Protein AF-A0A7Z9XG01-F1 (afdb_monomer)

Structure (mmCIF, N/CA/C/O backbone):
data_AF-A0A7Z9XG01-F1
#
_entry.id   AF-A0A7Z9XG01-F1
#
loop_
_atom_site.group_PDB
_atom_site.id
_atom_site.type_symbol
_atom_site.label_atom_id
_atom_site.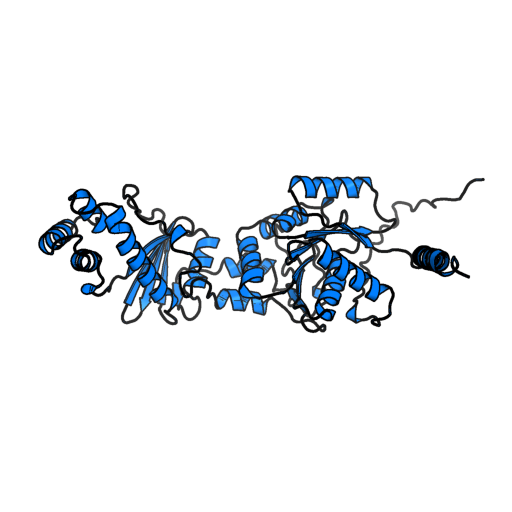label_alt_id
_atom_site.label_comp_id
_atom_site.label_asym_id
_atom_site.label_entity_id
_atom_site.label_seq_id
_atom_site.pdbx_PDB_ins_code
_atom_site.Cartn_x
_atom_site.Cartn_y
_atom_site.Cartn_z
_atom_site.occupancy
_atom_site.B_iso_or_equiv
_atom_site.auth_seq_id
_atom_site.auth_comp_id
_atom_site.auth_asym_id
_atom_site.auth_atom_id
_atom_site.pdbx_PDB_model_num
ATOM 1 N N . MET A 1 1 ? 28.522 -22.606 -50.405 1.00 33.62 1 MET A N 1
ATOM 2 C CA . MET A 1 1 ? 29.109 -21.310 -49.999 1.00 33.62 1 MET A CA 1
ATOM 3 C C . MET A 1 1 ? 28.913 -21.168 -48.490 1.00 33.62 1 MET A C 1
ATOM 5 O O . MET A 1 1 ? 27.781 -21.034 -48.050 1.00 33.62 1 MET A O 1
ATOM 9 N N . ARG A 1 2 ? 29.965 -21.381 -47.687 1.00 24.56 2 ARG A N 1
ATOM 10 C CA . ARG A 1 2 ? 29.901 -21.345 -46.212 1.00 24.56 2 ARG A CA 1
ATOM 11 C C . ARG A 1 2 ? 29.987 -19.890 -45.745 1.00 24.56 2 ARG A C 1
ATOM 13 O O . ARG A 1 2 ? 30.982 -19.233 -46.020 1.00 24.56 2 ARG A O 1
ATOM 20 N N . ILE A 1 3 ? 28.961 -19.413 -45.047 1.00 27.44 3 ILE A N 1
ATOM 21 C CA . ILE A 1 3 ? 28.973 -18.123 -44.348 1.00 27.44 3 ILE A CA 1
ATOM 22 C C . ILE A 1 3 ? 29.702 -18.346 -43.009 1.00 27.44 3 ILE A C 1
ATOM 24 O O . ILE A 1 3 ? 29.306 -19.255 -42.275 1.00 27.44 3 ILE A O 1
ATOM 28 N N . PRO A 1 4 ? 30.766 -17.596 -42.667 1.00 29.73 4 PRO A N 1
ATOM 29 C CA . PRO A 1 4 ? 31.501 -17.806 -41.426 1.00 29.73 4 PRO A CA 1
ATOM 30 C C . PRO A 1 4 ? 30.701 -17.226 -40.253 1.00 29.73 4 PRO A C 1
ATOM 32 O O . PRO A 1 4 ? 30.642 -16.015 -40.067 1.00 29.73 4 PRO A O 1
ATOM 35 N N . PHE A 1 5 ? 30.076 -18.099 -39.463 1.00 33.03 5 PHE A N 1
ATOM 36 C CA . PHE A 1 5 ? 29.486 -17.769 -38.166 1.00 33.03 5 PHE A CA 1
ATOM 37 C C . PHE A 1 5 ? 30.439 -18.215 -37.045 1.00 33.03 5 PHE A C 1
ATOM 39 O O . PHE A 1 5 ? 30.984 -19.315 -37.091 1.00 33.03 5 PHE A O 1
ATOM 46 N N . LEU A 1 6 ? 30.554 -17.371 -36.014 1.00 32.91 6 LEU A N 1
ATOM 47 C CA . LEU A 1 6 ? 31.009 -17.691 -34.653 1.00 32.91 6 LEU A CA 1
ATOM 48 C C . LEU A 1 6 ? 32.477 -18.124 -34.502 1.00 32.91 6 LEU A C 1
ATOM 50 O O . LEU A 1 6 ? 32.798 -19.307 -34.385 1.00 32.91 6 LEU A O 1
ATOM 54 N N . SER A 1 7 ? 33.369 -17.148 -34.301 1.00 28.94 7 SER A N 1
ATOM 55 C CA . SER A 1 7 ? 34.544 -17.416 -33.468 1.00 28.94 7 SER A CA 1
ATOM 56 C C . SER A 1 7 ? 34.044 -17.769 -32.064 1.00 28.94 7 SER A C 1
ATOM 58 O O . SER A 1 7 ? 33.438 -16.932 -31.388 1.00 28.94 7 SER A O 1
ATOM 60 N N . LYS A 1 8 ? 34.272 -19.017 -31.646 1.00 35.12 8 LYS A N 1
ATOM 61 C CA . LYS A 1 8 ? 34.085 -19.499 -30.274 1.00 35.12 8 LYS A CA 1
ATOM 62 C C . LYS A 1 8 ? 34.656 -18.467 -29.294 1.00 35.12 8 LYS A C 1
ATOM 64 O O . LYS A 1 8 ? 35.871 -18.351 -29.174 1.00 35.12 8 LYS A O 1
ATOM 69 N N . ARG A 1 9 ? 33.800 -17.731 -28.577 1.00 33.62 9 ARG A N 1
ATOM 70 C CA . ARG A 1 9 ? 34.229 -17.098 -27.328 1.00 33.62 9 ARG A CA 1
ATOM 71 C C . ARG A 1 9 ? 34.410 -18.226 -26.325 1.00 33.62 9 ARG A C 1
ATOM 73 O O . ARG A 1 9 ? 33.442 -18.868 -25.925 1.00 33.62 9 ARG A O 1
ATOM 80 N N . THR A 1 10 ? 35.662 -18.528 -26.019 1.00 29.83 10 THR A N 1
ATOM 81 C CA . THR A 1 10 ? 36.044 -19.463 -24.968 1.00 29.83 10 THR A CA 1
ATOM 82 C C . THR A 1 10 ? 35.522 -18.958 -23.624 1.00 29.83 10 THR A C 1
ATOM 84 O O . THR A 1 10 ? 35.448 -17.756 -23.376 1.00 29.83 10 THR A O 1
ATOM 87 N N . ALA A 1 11 ? 35.172 -19.890 -22.738 1.00 35.28 11 ALA A N 1
ATOM 88 C CA . ALA A 1 11 ? 34.632 -19.642 -21.399 1.00 35.28 11 ALA A CA 1
ATOM 89 C C . ALA A 1 11 ? 35.602 -18.919 -20.428 1.00 35.28 11 ALA A C 1
ATOM 91 O O . ALA A 1 11 ? 35.333 -18.847 -19.235 1.00 35.28 11 ALA A O 1
ATOM 92 N N . SER A 1 12 ? 36.717 -18.373 -20.925 1.00 31.03 12 SER A N 1
ATOM 93 C CA . SER A 1 12 ? 37.739 -17.649 -20.161 1.00 31.03 12 SER A CA 1
ATOM 94 C C . SER A 1 12 ? 37.557 -16.124 -20.155 1.00 31.03 12 SER A C 1
ATOM 96 O O . SER A 1 12 ? 38.267 -15.437 -19.431 1.00 31.03 12 SER A O 1
ATOM 98 N N . ASP A 1 13 ? 36.600 -15.574 -20.912 1.00 32.56 13 ASP A N 1
ATOM 99 C CA . ASP A 1 13 ? 36.291 -14.134 -20.939 1.00 32.56 13 ASP A CA 1
ATOM 100 C C . ASP A 1 13 ? 35.180 -13.756 -19.940 1.00 32.56 13 ASP A C 1
ATOM 102 O O . ASP A 1 13 ? 34.232 -13.031 -20.252 1.00 32.56 13 ASP A O 1
ATOM 106 N N . SER A 1 14 ? 35.301 -14.207 -18.690 1.00 31.44 14 SER A N 1
ATOM 107 C CA . SER A 1 14 ? 34.460 -13.759 -17.572 1.00 31.44 14 SER A CA 1
ATOM 108 C C . SER A 1 14 ? 34.832 -12.342 -17.105 1.00 31.44 14 SER A C 1
ATOM 110 O O . SER A 1 14 ? 34.934 -12.067 -15.907 1.00 31.44 14 SER A O 1
ATOM 112 N N . LYS A 1 15 ? 35.018 -11.400 -18.038 1.00 36.09 15 LYS A N 1
ATOM 113 C CA . LYS A 1 15 ? 34.863 -9.981 -17.713 1.00 36.09 15 LYS A CA 1
ATOM 114 C C . LYS A 1 15 ? 33.395 -9.813 -17.346 1.00 36.09 15 LYS A C 1
ATOM 116 O O . LYS A 1 15 ? 32.544 -9.812 -18.233 1.00 36.09 15 LYS A O 1
ATOM 121 N N . LEU A 1 16 ? 33.120 -9.722 -16.042 1.00 38.16 16 LEU A N 1
ATOM 122 C CA . LEU A 1 16 ? 31.858 -9.251 -15.467 1.00 38.16 16 LEU A CA 1
ATOM 123 C C . LEU A 1 16 ? 31.205 -8.282 -16.455 1.00 38.16 16 LEU A C 1
ATOM 125 O O . LEU A 1 16 ? 31.823 -7.268 -16.785 1.00 38.16 16 LEU A O 1
ATOM 129 N N . LEU A 1 17 ? 30.021 -8.625 -16.974 1.00 41.00 17 LEU A N 1
ATOM 130 C CA . LEU A 1 17 ? 29.220 -7.758 -17.837 1.00 41.00 17 LEU A CA 1
ATOM 131 C C . LEU A 1 17 ? 29.083 -6.397 -17.138 1.00 41.00 17 LEU A C 1
ATOM 133 O O . LEU A 1 17 ? 28.218 -6.216 -16.281 1.00 41.00 17 LEU A O 1
ATOM 137 N N . LYS A 1 18 ? 29.981 -5.452 -17.446 1.00 45.16 18 LYS A N 1
ATOM 138 C CA . LYS A 1 18 ? 29.951 -4.115 -16.855 1.00 45.16 18 LYS A CA 1
ATOM 139 C C . LYS A 1 18 ? 28.637 -3.484 -17.297 1.00 45.16 18 LYS A C 1
ATOM 141 O O . LYS A 1 18 ? 28.372 -3.381 -18.498 1.00 45.16 18 LYS A O 1
ATOM 146 N N . ARG A 1 19 ? 27.800 -3.107 -16.326 1.00 56.34 19 ARG A N 1
ATOM 147 C CA . ARG A 1 19 ? 26.556 -2.374 -16.581 1.00 56.34 19 ARG A CA 1
ATOM 148 C C . ARG A 1 19 ? 26.908 -1.133 -17.402 1.00 56.34 19 ARG A C 1
ATOM 150 O O . ARG A 1 19 ? 27.758 -0.345 -16.997 1.00 56.34 19 ARG A O 1
ATOM 157 N N . ARG A 1 20 ? 26.296 -1.001 -18.580 1.00 63.41 20 ARG A N 1
ATOM 158 C CA . ARG A 1 20 ? 26.385 0.236 -19.361 1.00 63.41 20 ARG A CA 1
ATOM 159 C C . ARG A 1 20 ? 25.531 1.307 -18.668 1.00 63.41 20 ARG A C 1
ATOM 161 O O . ARG A 1 20 ? 24.515 0.932 -18.078 1.00 63.41 20 ARG A O 1
ATOM 168 N N . PRO A 1 21 ? 25.915 2.593 -18.737 1.00 68.69 21 PRO A N 1
ATOM 169 C CA . PRO A 1 21 ? 25.063 3.681 -18.268 1.00 68.69 21 PRO A CA 1
ATOM 170 C C . PRO A 1 21 ? 23.684 3.594 -18.929 1.00 68.69 21 PRO A C 1
ATOM 172 O O . PRO A 1 21 ? 23.589 3.234 -20.106 1.00 68.69 21 PRO A O 1
ATOM 175 N N . VAL A 1 22 ? 22.626 3.896 -18.178 1.00 77.69 22 VAL A N 1
ATOM 176 C CA . VAL A 1 22 ? 21.270 3.958 -18.731 1.00 77.69 22 VAL A CA 1
ATOM 177 C C . VAL A 1 22 ? 21.151 5.258 -19.533 1.00 77.69 22 VAL A C 1
ATOM 179 O O . VAL A 1 22 ? 21.307 6.325 -18.941 1.00 77.69 22 VAL A O 1
ATOM 182 N N . PRO A 1 23 ? 20.910 5.208 -20.858 1.00 80.38 23 PRO A N 1
ATOM 183 C CA . PRO A 1 23 ? 20.566 6.414 -21.603 1.00 80.38 23 PRO A CA 1
ATOM 184 C C . PRO A 1 23 ? 19.233 6.954 -21.076 1.00 80.38 23 PRO A C 1
ATOM 186 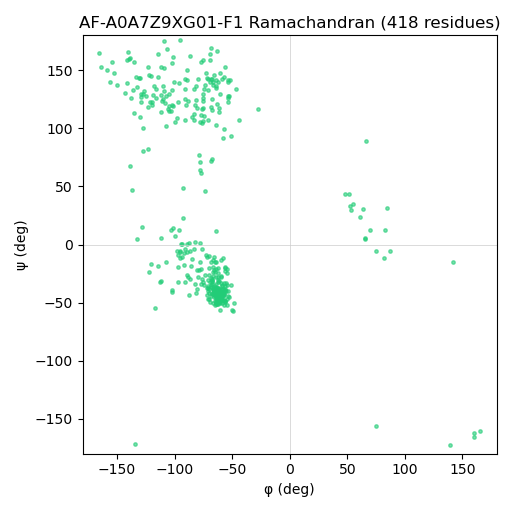O O . PRO A 1 23 ? 18.347 6.160 -20.756 1.00 80.38 23 PRO A O 1
ATOM 189 N N . ARG A 1 24 ? 19.104 8.277 -20.979 1.00 82.50 24 ARG A N 1
ATOM 190 C CA . ARG A 1 24 ? 17.888 8.962 -20.519 1.00 82.50 24 ARG A CA 1
ATOM 191 C C . ARG A 1 24 ? 17.320 9.806 -21.647 1.00 82.50 24 ARG A C 1
ATOM 193 O O . ARG A 1 24 ? 18.088 10.521 -22.284 1.00 82.50 24 ARG A O 1
ATOM 200 N N . HIS A 1 25 ? 16.016 9.729 -21.873 1.00 71.12 25 HIS A N 1
ATOM 201 C CA . HIS A 1 25 ? 15.244 10.433 -22.897 1.00 71.12 25 HIS A CA 1
ATOM 202 C C . HIS A 1 25 ? 15.408 11.937 -22.717 1.00 71.12 25 HIS A C 1
ATOM 204 O O . HIS A 1 25 ? 15.669 12.637 -23.691 1.00 71.12 25 HIS A O 1
ATOM 210 N N . ALA A 1 26 ? 15.447 12.382 -21.460 1.00 69.56 26 ALA A N 1
ATOM 211 C CA . ALA A 1 26 ? 15.751 13.753 -21.062 1.00 69.56 26 ALA A CA 1
ATOM 212 C C . ALA A 1 26 ? 17.086 14.302 -21.607 1.00 69.56 26 ALA A C 1
ATOM 214 O O . ALA A 1 26 ? 17.226 15.511 -21.771 1.00 69.56 26 ALA A O 1
ATOM 215 N N . ASN A 1 27 ? 18.056 13.436 -21.926 1.00 76.19 27 ASN A N 1
ATOM 216 C CA . ASN A 1 27 ? 19.368 13.837 -22.448 1.00 76.19 27 ASN A CA 1
ATOM 217 C C . ASN A 1 27 ? 19.441 13.847 -23.985 1.00 76.19 27 ASN A C 1
ATOM 219 O O . ASN A 1 27 ? 20.505 14.127 -24.542 1.00 76.19 27 ASN A O 1
ATOM 223 N N . PHE A 1 28 ? 18.355 13.513 -24.686 1.00 68.81 28 PHE A N 1
ATOM 224 C CA . PHE A 1 28 ? 18.307 13.524 -26.147 1.00 68.81 28 PHE A CA 1
ATOM 225 C C . PHE A 1 28 ? 17.427 14.660 -26.668 1.00 68.81 28 PHE A C 1
ATOM 227 O O . PHE A 1 28 ? 16.457 15.070 -26.040 1.00 68.81 28 PHE A O 1
ATOM 234 N N . SER A 1 29 ? 17.738 15.140 -27.876 1.00 69.25 29 SER A N 1
ATOM 235 C CA . SER A 1 29 ? 16.823 16.021 -28.608 1.00 69.25 29 SER A CA 1
ATOM 236 C C . SER A 1 29 ? 15.479 15.319 -28.827 1.00 69.25 29 SER A C 1
ATOM 238 O O . SER A 1 29 ? 15.445 14.124 -29.147 1.00 69.25 29 SER A O 1
ATOM 240 N N . LEU A 1 30 ? 14.388 16.088 -28.735 1.00 62.06 30 LEU A N 1
ATOM 241 C CA . LEU A 1 30 ? 13.015 15.635 -28.989 1.00 62.06 30 LEU A CA 1
ATOM 242 C C . LEU A 1 30 ? 12.839 14.991 -30.377 1.00 62.06 30 LEU A C 1
ATOM 244 O O . LEU A 1 30 ? 11.916 14.213 -30.571 1.00 62.06 30 LEU A O 1
ATOM 248 N N . ILE A 1 31 ? 13.738 15.286 -31.323 1.00 66.81 31 ILE A N 1
ATOM 249 C CA . ILE A 1 31 ? 13.709 14.794 -32.712 1.00 66.81 31 ILE A CA 1
ATOM 250 C C . ILE A 1 31 ? 14.571 13.520 -32.883 1.00 66.81 31 ILE A C 1
ATOM 252 O O . ILE A 1 31 ? 14.708 12.979 -33.978 1.00 66.81 31 ILE A O 1
ATOM 256 N N . SER A 1 32 ? 15.208 13.016 -31.822 1.00 77.44 32 SER A N 1
ATOM 257 C CA . SER A 1 32 ? 16.023 11.801 -31.925 1.00 77.44 32 SER A CA 1
ATOM 258 C C . SER A 1 32 ? 15.155 10.550 -32.114 1.00 77.44 32 SER A C 1
ATOM 260 O O . SER A 1 32 ? 14.117 10.401 -31.473 1.00 77.44 32 SER A O 1
ATOM 262 N N . HIS A 1 33 ? 15.622 9.595 -32.929 1.00 78.81 33 HIS A N 1
ATOM 263 C CA . HIS A 1 33 ? 14.954 8.293 -33.098 1.00 78.81 33 HIS A CA 1
ATOM 264 C C . HIS A 1 33 ? 14.736 7.565 -31.763 1.00 78.81 33 HIS A C 1
ATOM 266 O O . HIS A 1 33 ? 13.713 6.919 -31.556 1.00 78.81 33 HIS A O 1
ATOM 272 N N . PHE A 1 34 ? 15.679 7.722 -30.830 1.00 82.06 34 PHE A N 1
ATOM 273 C CA . PHE A 1 34 ? 15.560 7.187 -29.481 1.00 82.06 34 PHE A CA 1
ATOM 274 C C . PHE A 1 34 ? 14.380 7.817 -28.730 1.00 82.06 34 PHE A C 1
ATOM 276 O O . PHE A 1 34 ? 13.520 7.085 -28.242 1.00 82.06 34 PHE A O 1
ATOM 283 N N . ALA A 1 35 ? 14.286 9.151 -28.691 1.00 79.94 35 ALA A N 1
ATOM 284 C CA . ALA A 1 35 ? 13.183 9.843 -28.029 1.00 79.94 35 ALA A CA 1
ATOM 285 C C . ALA A 1 35 ? 11.820 9.501 -28.656 1.00 79.94 35 ALA A C 1
ATOM 287 O O . ALA A 1 35 ? 10.852 9.227 -27.939 1.00 79.94 35 ALA A O 1
ATOM 288 N N . GLU A 1 36 ? 11.765 9.438 -29.988 1.00 82.69 36 GLU A N 1
ATOM 289 C CA . GLU A 1 36 ? 10.538 9.140 -30.728 1.00 82.69 36 GLU A CA 1
ATOM 290 C C . GLU A 1 36 ? 10.050 7.700 -30.520 1.00 82.69 36 GLU A C 1
ATOM 292 O O . GLU A 1 36 ? 8.844 7.451 -30.436 1.00 82.69 36 GLU A O 1
ATOM 297 N N . SER A 1 37 ? 10.970 6.747 -30.332 1.00 90.31 37 SER A N 1
ATOM 298 C CA . SER A 1 37 ? 10.608 5.360 -30.013 1.00 90.31 37 SER A CA 1
ATOM 299 C C . SER A 1 37 ? 9.828 5.248 -28.694 1.00 90.31 37 SER A C 1
ATOM 301 O O . SER A 1 37 ? 8.846 4.506 -28.614 1.00 90.31 37 SER A O 1
ATOM 303 N N . PHE A 1 38 ? 10.187 6.041 -27.677 1.00 92.62 38 PHE A N 1
ATOM 304 C CA . PHE A 1 38 ? 9.466 6.077 -26.402 1.00 92.62 38 PHE A CA 1
ATOM 305 C C . PHE A 1 38 ? 8.159 6.868 -26.487 1.00 92.62 38 PHE A C 1
ATOM 307 O O . PHE A 1 38 ? 7.175 6.450 -25.878 1.00 92.62 38 PHE A O 1
ATOM 314 N N . ASN A 1 39 ? 8.097 7.932 -27.295 1.00 90.06 39 ASN A N 1
ATOM 315 C CA . ASN A 1 39 ? 6.841 8.643 -27.575 1.00 90.06 39 ASN A CA 1
ATOM 316 C C . ASN A 1 39 ? 5.819 7.726 -28.265 1.00 90.06 39 ASN A C 1
ATOM 318 O O . ASN A 1 39 ? 4.635 7.715 -27.906 1.00 90.06 39 ASN A O 1
ATOM 322 N N . THR A 1 40 ? 6.290 6.914 -29.213 1.00 92.62 40 THR A N 1
ATOM 323 C CA . THR A 1 40 ? 5.490 5.878 -29.876 1.00 92.62 40 THR A CA 1
ATOM 324 C C . THR A 1 40 ? 5.036 4.821 -28.869 1.00 92.62 40 THR A C 1
ATOM 326 O O . THR A 1 40 ? 3.847 4.510 -28.801 1.00 92.62 40 THR A O 1
ATOM 329 N N . LEU A 1 41 ? 5.946 4.313 -28.027 1.00 94.12 41 LEU A N 1
ATOM 330 C CA . LEU A 1 41 ? 5.616 3.332 -26.987 1.00 94.12 41 LEU A CA 1
ATOM 331 C C . LEU A 1 41 ? 4.548 3.859 -26.016 1.00 94.12 41 LEU A C 1
ATOM 333 O O . LEU A 1 41 ? 3.556 3.174 -25.770 1.00 94.12 41 LEU A O 1
ATOM 337 N N . ARG A 1 42 ? 4.711 5.087 -25.513 1.00 94.06 42 ARG A N 1
ATOM 338 C CA . ARG A 1 42 ? 3.731 5.774 -24.660 1.00 94.06 42 ARG A CA 1
ATOM 339 C C . ARG A 1 42 ? 2.358 5.836 -25.327 1.00 94.06 42 ARG A C 1
ATOM 341 O O . ARG A 1 42 ? 1.351 5.514 -24.699 1.00 94.06 42 ARG A O 1
ATOM 348 N N . THR A 1 43 ? 2.318 6.229 -26.599 1.00 91.38 43 THR A N 1
ATOM 349 C CA . THR A 1 43 ? 1.077 6.330 -27.381 1.00 91.38 43 THR A CA 1
ATOM 350 C C . THR A 1 43 ? 0.402 4.965 -27.516 1.00 91.38 43 THR A C 1
ATOM 352 O O . THR A 1 43 ? -0.783 4.840 -27.213 1.00 91.38 43 THR A O 1
ATOM 355 N N . ASN A 1 44 ? 1.160 3.919 -27.852 1.00 93.06 44 ASN A N 1
ATOM 356 C CA . ASN A 1 44 ? 0.639 2.555 -27.953 1.00 93.06 44 ASN A CA 1
ATOM 357 C C . ASN A 1 44 ? 0.059 2.050 -26.625 1.00 93.06 44 ASN A C 1
ATOM 359 O O . ASN A 1 44 ? -1.002 1.435 -26.622 1.00 93.06 44 ASN A O 1
ATOM 363 N N . ILE A 1 45 ? 0.705 2.343 -25.491 1.00 92.88 45 ILE A N 1
ATOM 364 C CA . ILE A 1 45 ? 0.200 1.955 -24.162 1.00 92.88 45 ILE A CA 1
ATOM 365 C C . ILE A 1 45 ? -1.125 2.649 -23.853 1.00 92.88 45 ILE A C 1
ATOM 367 O O . ILE A 1 45 ? -2.039 2.007 -23.338 1.00 92.88 45 ILE A O 1
ATOM 371 N N . ARG A 1 46 ? -1.261 3.936 -24.199 1.00 86.75 46 ARG A N 1
ATOM 372 C CA . ARG A 1 46 ? -2.515 4.680 -24.002 1.00 86.75 46 ARG A CA 1
ATOM 373 C C . ARG A 1 46 ? -3.678 4.094 -24.804 1.00 86.75 46 ARG A C 1
ATOM 375 O O . ARG A 1 46 ? -4.803 4.150 -24.328 1.00 86.75 46 ARG A O 1
ATOM 382 N N . PHE A 1 47 ? -3.408 3.516 -25.975 1.00 86.12 47 PHE A N 1
ATOM 383 C CA . PHE A 1 47 ? -4.422 2.868 -26.815 1.00 86.12 47 PHE A CA 1
ATOM 384 C C . PHE A 1 47 ? -4.585 1.361 -26.560 1.00 86.12 47 PHE A C 1
ATOM 386 O O . PHE A 1 47 ? -5.509 0.756 -27.096 1.00 86.12 47 PHE A O 1
ATOM 393 N N . ALA A 1 48 ? -3.729 0.743 -25.737 1.00 84.50 48 ALA A N 1
ATOM 394 C CA . ALA A 1 48 ? -3.752 -0.702 -25.499 1.00 84.50 48 ALA A CA 1
ATOM 395 C C . ALA A 1 48 ? -5.017 -1.182 -24.765 1.00 84.50 48 ALA A C 1
ATOM 397 O O . ALA A 1 48 ? -5.389 -2.348 -24.885 1.00 84.50 48 ALA A O 1
ATOM 398 N N . LYS A 1 49 ? -5.684 -0.296 -24.016 1.00 76.25 49 LYS A N 1
ATOM 399 C CA . LYS A 1 49 ? -6.980 -0.560 -23.385 1.00 76.25 49 LYS A CA 1
ATOM 400 C C . LYS A 1 49 ? -7.970 0.542 -23.757 1.00 76.25 49 LYS A C 1
ATOM 402 O O . LYS A 1 49 ? -7.941 1.623 -23.180 1.00 76.25 49 LYS A O 1
ATOM 407 N N . LEU A 1 50 ? -8.839 0.248 -24.723 1.00 64.94 50 LEU A N 1
ATOM 408 C CA . LEU A 1 50 ? -9.856 1.181 -25.225 1.00 64.94 50 LEU A CA 1
ATOM 409 C C . LEU A 1 50 ? -10.890 1.556 -24.149 1.00 64.94 50 LEU A C 1
ATOM 411 O O . LEU A 1 50 ? -11.319 2.704 -24.101 1.00 64.94 50 LEU A O 1
ATOM 415 N N . ASP A 1 51 ? -11.219 0.617 -23.255 1.00 71.00 51 ASP A N 1
ATOM 416 C CA . ASP A 1 51 ? -12.294 0.775 -22.263 1.00 71.00 51 ASP A CA 1
ATOM 417 C C . ASP A 1 51 ? -11.806 1.201 -20.866 1.00 71.00 51 ASP A C 1
ATOM 419 O O . ASP A 1 51 ? -12.611 1.438 -19.967 1.00 71.00 51 ASP A O 1
ATOM 423 N N . SER A 1 52 ? -10.489 1.282 -20.636 1.00 75.75 52 SER A N 1
ATOM 424 C CA . SER A 1 52 ? -9.943 1.632 -19.317 1.00 75.75 52 SER A CA 1
ATOM 425 C C . SER A 1 52 ? -8.537 2.213 -19.403 1.00 75.75 52 SER A C 1
ATOM 427 O O . SER A 1 52 ? -7.684 1.671 -20.101 1.00 75.75 52 SER A O 1
ATOM 429 N N . GLN A 1 53 ? -8.244 3.238 -18.608 1.00 82.94 53 GLN A N 1
ATOM 430 C CA . GLN A 1 53 ? -6.896 3.792 -18.518 1.00 82.94 53 GLN A CA 1
ATOM 431 C C . GLN A 1 53 ? -5.940 2.834 -17.787 1.00 82.94 53 GLN A C 1
ATOM 433 O O . GLN A 1 53 ? -6.246 2.343 -16.703 1.00 82.94 53 GLN A O 1
ATOM 438 N N . VAL A 1 54 ? -4.751 2.613 -18.355 1.00 89.94 54 VAL A N 1
ATOM 439 C CA . VAL A 1 54 ? -3.641 1.935 -17.667 1.00 89.94 54 VAL A CA 1
ATOM 440 C C . VAL A 1 54 ? -3.027 2.913 -16.664 1.00 89.94 54 VAL A C 1
ATOM 442 O O . VAL A 1 54 ? -2.347 3.855 -17.073 1.00 89.94 54 VAL A O 1
ATOM 445 N N . LYS A 1 55 ? -3.272 2.704 -15.365 1.00 92.81 55 LYS A N 1
ATOM 446 C CA . LYS A 1 55 ? -2.712 3.533 -14.285 1.00 92.81 55 LYS A CA 1
ATOM 447 C C . LYS A 1 55 ? -1.464 2.916 -13.672 1.00 92.81 55 LYS A C 1
ATOM 449 O O . LYS A 1 55 ? -0.578 3.649 -13.258 1.00 92.81 55 LYS A O 1
ATOM 454 N N . VAL A 1 56 ? -1.361 1.589 -13.625 1.00 96.06 56 VAL A N 1
ATOM 455 C CA . VAL A 1 56 ? -0.167 0.885 -13.141 1.00 96.06 56 VAL A CA 1
ATOM 456 C C . VAL A 1 56 ? 0.414 0.003 -14.228 1.00 96.06 56 VAL A C 1
ATOM 458 O O . VAL A 1 56 ? -0.241 -0.910 -14.730 1.00 96.06 56 VAL A O 1
ATOM 461 N N . LEU A 1 57 ? 1.676 0.251 -14.552 1.00 97.44 57 LEU A N 1
ATOM 462 C CA . LEU A 1 57 ? 2.407 -0.439 -15.597 1.00 97.44 57 LEU A CA 1
ATOM 463 C C . LEU A 1 57 ? 3.630 -1.140 -15.013 1.00 97.44 57 LEU A C 1
ATOM 465 O O . LEU A 1 57 ? 4.533 -0.499 -14.479 1.00 97.44 57 LEU A O 1
ATOM 469 N N . LEU A 1 58 ? 3.692 -2.459 -15.156 1.00 98.31 58 LEU A N 1
ATOM 470 C CA . LEU A 1 58 ?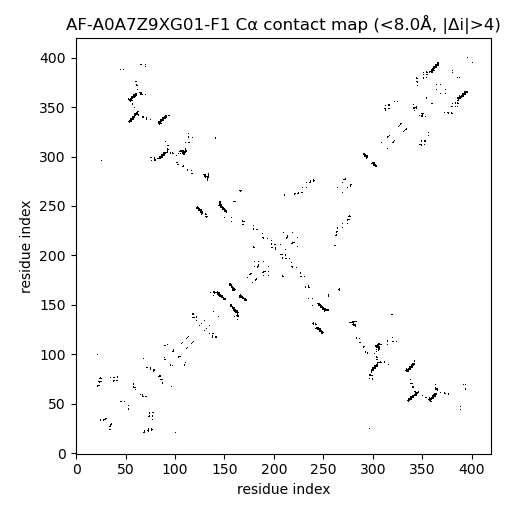 4.877 -3.234 -14.802 1.00 98.31 58 LEU A CA 1
ATOM 471 C C . LEU A 1 58 ? 5.799 -3.362 -16.015 1.00 98.31 58 LEU A C 1
ATOM 473 O O . LEU A 1 58 ? 5.393 -3.880 -17.056 1.00 98.31 58 LEU A O 1
ATOM 477 N N . VAL A 1 59 ? 7.060 -2.963 -15.862 1.00 98.25 59 VAL A N 1
ATOM 478 C CA . VAL A 1 59 ? 8.115 -3.219 -16.846 1.00 98.25 59 VAL A CA 1
ATOM 479 C C . VAL A 1 59 ? 8.983 -4.363 -16.339 1.00 98.25 59 VAL A C 1
ATOM 481 O O . VAL A 1 59 ? 9.661 -4.270 -15.315 1.00 98.25 59 VAL A O 1
ATOM 484 N N . THR A 1 60 ? 8.959 -5.472 -17.070 1.00 96.62 60 THR A N 1
ATOM 485 C CA . THR A 1 60 ? 9.768 -6.657 -16.776 1.00 96.62 60 THR A CA 1
ATOM 486 C C . THR A 1 60 ? 10.429 -7.179 -18.048 1.00 96.62 60 THR A C 1
ATOM 488 O O . THR A 1 60 ? 10.441 -6.511 -19.078 1.00 96.62 60 THR A O 1
ATOM 491 N N . GLY A 1 61 ? 11.055 -8.346 -17.985 1.00 93.62 61 GLY A N 1
ATOM 492 C CA . GLY A 1 61 ? 11.777 -8.974 -19.085 1.00 93.62 61 GLY A CA 1
ATOM 493 C C . GLY A 1 61 ? 12.057 -10.431 -18.764 1.00 93.62 61 GLY A C 1
ATOM 494 O O . GLY A 1 61 ? 11.930 -10.868 -17.619 1.00 93.62 61 GLY A O 1
ATOM 495 N N . ALA A 1 62 ? 12.428 -11.198 -19.774 1.00 90.69 62 ALA A N 1
ATOM 496 C CA . ALA A 1 62 ? 12.628 -12.629 -19.628 1.00 90.69 62 ALA A CA 1
ATOM 497 C C . ALA A 1 62 ? 13.938 -12.968 -18.892 1.00 90.69 62 ALA A C 1
ATOM 499 O O . ALA A 1 62 ? 13.972 -13.944 -18.150 1.00 90.69 62 ALA A O 1
ATOM 500 N N . ALA A 1 63 ? 14.993 -12.163 -19.032 1.00 88.81 63 ALA A N 1
ATOM 501 C CA . ALA A 1 63 ? 16.328 -12.413 -18.489 1.00 88.81 63 ALA A CA 1
ATOM 502 C C . ALA A 1 63 ? 17.027 -11.148 -17.930 1.00 88.81 63 ALA A C 1
ATOM 504 O O . ALA A 1 63 ? 16.609 -10.004 -18.167 1.00 88.81 63 ALA A O 1
ATOM 505 N N . PRO A 1 64 ? 18.112 -11.308 -17.145 1.00 87.69 64 PRO A N 1
ATOM 506 C CA . PRO A 1 64 ? 18.967 -10.196 -16.737 1.00 87.69 64 PRO A CA 1
ATOM 507 C C . PRO A 1 64 ? 19.532 -9.417 -17.932 1.00 87.69 64 PRO A C 1
ATOM 509 O O . PRO A 1 64 ? 19.732 -9.956 -19.013 1.00 87.69 64 PRO A O 1
ATOM 512 N N . PHE A 1 65 ? 19.835 -8.135 -17.719 1.00 85.31 65 PHE A N 1
ATOM 513 C CA . PHE A 1 65 ? 20.505 -7.279 -18.708 1.00 85.31 65 PHE A CA 1
ATOM 514 C C . PHE A 1 65 ? 19.774 -7.065 -20.045 1.00 85.31 65 PHE A C 1
ATOM 516 O O . PHE A 1 65 ? 20.425 -6.684 -21.005 1.00 85.31 65 PHE A O 1
ATOM 523 N N . GLU A 1 66 ? 18.453 -7.210 -20.133 1.00 88.69 66 GLU A N 1
ATOM 524 C CA . GLU A 1 66 ? 17.688 -6.862 -21.353 1.00 88.69 66 GLU A CA 1
ATOM 525 C C . GLU A 1 66 ? 17.332 -5.366 -21.469 1.00 88.69 66 GLU A C 1
ATOM 527 O O . GLU A 1 66 ? 16.807 -4.911 -22.479 1.00 88.69 66 GLU A O 1
ATOM 532 N N . GLY A 1 67 ? 17.664 -4.574 -20.444 1.00 90.56 67 GLY A N 1
ATOM 533 C CA . GLY A 1 67 ? 17.397 -3.134 -20.395 1.00 90.56 67 GLY A CA 1
ATOM 534 C C . GLY A 1 67 ? 15.999 -2.764 -19.897 1.00 90.56 67 GLY A C 1
ATOM 535 O O . GLY A 1 67 ? 15.484 -1.732 -20.296 1.00 90.56 67 GLY A O 1
ATOM 536 N N . LYS A 1 68 ? 15.418 -3.578 -19.005 1.00 93.81 68 LYS A N 1
ATOM 537 C CA . LYS A 1 68 ? 14.150 -3.303 -18.300 1.00 93.81 68 LYS A CA 1
ATOM 538 C C . LYS A 1 68 ? 14.140 -1.915 -17.656 1.00 93.81 68 LYS A C 1
ATOM 540 O O . LYS A 1 68 ? 13.351 -1.077 -18.061 1.00 93.81 68 LYS A O 1
ATOM 545 N N . THR A 1 69 ? 15.119 -1.635 -16.795 1.00 95.06 69 THR A N 1
ATOM 546 C CA . THR A 1 69 ? 15.318 -0.319 -16.171 1.00 95.06 69 THR A CA 1
ATOM 547 C C . THR A 1 69 ? 15.452 0.802 -17.200 1.00 95.06 69 THR A C 1
ATOM 549 O O . THR A 1 69 ? 14.894 1.875 -17.018 1.00 95.06 69 THR A O 1
ATOM 552 N N . THR A 1 70 ? 16.152 0.563 -18.318 1.00 94.31 70 THR A N 1
ATOM 553 C CA . THR A 1 70 ? 16.232 1.542 -19.413 1.00 94.31 70 THR A CA 1
ATOM 554 C C . THR A 1 70 ? 14.849 1.822 -19.985 1.00 94.31 70 THR A C 1
ATOM 556 O O . THR A 1 70 ? 14.476 2.982 -20.102 1.00 94.31 70 THR A O 1
ATOM 559 N N . VAL A 1 71 ? 14.071 0.788 -20.298 1.00 96.19 71 VAL A N 1
ATOM 560 C CA . VAL A 1 71 ? 12.710 0.963 -20.809 1.00 96.19 71 VAL A CA 1
ATOM 561 C C . VAL A 1 71 ? 11.826 1.671 -19.780 1.00 96.19 71 VAL A C 1
ATOM 563 O O . VAL A 1 71 ? 11.158 2.629 -20.144 1.00 96.19 71 VAL A O 1
ATOM 566 N N . ALA A 1 72 ? 11.871 1.273 -18.507 1.00 97.94 72 ALA A N 1
ATOM 567 C CA . ALA A 1 72 ? 11.063 1.856 -17.438 1.00 97.94 72 ALA A CA 1
ATOM 568 C C . ALA A 1 72 ? 11.344 3.353 -17.235 1.00 97.94 72 ALA A C 1
ATOM 570 O O . ALA A 1 72 ? 10.413 4.154 -17.250 1.00 97.94 72 ALA A O 1
ATOM 571 N N . VAL A 1 73 ? 12.621 3.737 -17.115 1.00 96.88 73 VAL A N 1
ATOM 572 C CA . VAL A 1 73 ? 13.043 5.135 -16.913 1.00 96.88 73 VAL A CA 1
ATOM 573 C C . VAL A 1 73 ? 12.640 6.013 -18.094 1.00 96.88 73 VAL A C 1
ATOM 575 O O . VAL A 1 73 ? 11.997 7.039 -17.912 1.00 96.88 73 VAL A O 1
ATOM 578 N N . ASN A 1 74 ? 12.973 5.601 -19.317 1.00 96.62 74 ASN A N 1
ATOM 579 C CA . ASN A 1 74 ? 12.710 6.418 -20.505 1.00 96.62 74 ASN A CA 1
ATOM 580 C C . ASN A 1 74 ? 11.218 6.495 -20.841 1.00 96.62 74 ASN A C 1
ATOM 582 O O . ASN A 1 74 ? 10.744 7.504 -21.360 1.00 96.62 74 ASN A O 1
ATOM 586 N N . LEU A 1 75 ? 10.465 5.441 -20.528 1.00 97.38 75 LEU A N 1
ATOM 587 C CA . LEU A 1 75 ? 9.018 5.470 -20.643 1.00 97.38 75 LEU A CA 1
ATOM 588 C C . LEU A 1 75 ? 8.404 6.434 -19.621 1.00 97.38 75 LEU A C 1
ATOM 590 O O . LEU A 1 75 ? 7.532 7.213 -19.994 1.00 97.38 75 LEU A O 1
ATOM 594 N N . ALA A 1 76 ? 8.888 6.428 -18.375 1.00 98.00 76 ALA A N 1
ATOM 595 C CA . ALA A 1 76 ? 8.456 7.371 -17.344 1.00 98.00 76 ALA A CA 1
ATOM 596 C C . ALA A 1 76 ? 8.719 8.826 -17.753 1.00 98.00 76 ALA A C 1
ATOM 598 O O . ALA A 1 76 ? 7.818 9.657 -17.668 1.00 98.00 76 ALA A O 1
ATOM 599 N N . GLU A 1 77 ? 9.907 9.112 -18.286 1.00 96.94 77 GLU A N 1
ATOM 600 C CA . GLU A 1 77 ? 10.246 10.431 -18.833 1.00 96.94 77 GLU A CA 1
ATOM 601 C C . GLU A 1 77 ? 9.336 10.817 -20.002 1.00 96.94 77 GLU A C 1
ATOM 603 O O . GLU A 1 77 ? 8.812 11.926 -20.028 1.00 96.94 77 GLU A O 1
ATOM 608 N N . SER A 1 78 ? 9.067 9.900 -20.938 1.00 96.56 78 SER A N 1
ATOM 609 C CA . SER A 1 78 ? 8.145 10.174 -22.047 1.00 96.56 78 SER A CA 1
ATOM 610 C C . SER A 1 78 ? 6.725 10.479 -21.555 1.00 96.56 78 SER A C 1
ATOM 612 O O . SER A 1 78 ? 6.078 11.389 -22.080 1.00 96.56 78 SER A O 1
ATOM 614 N N . PHE A 1 79 ? 6.219 9.768 -20.541 1.00 96.81 79 PHE A N 1
ATOM 615 C CA . PHE A 1 79 ? 4.931 10.086 -19.913 1.00 96.81 79 PHE A CA 1
ATOM 616 C C . PHE A 1 79 ? 4.941 11.476 -19.258 1.00 96.81 79 PHE A C 1
ATOM 618 O O . PHE A 1 79 ? 4.024 12.259 -19.508 1.00 96.81 79 PHE A O 1
ATOM 625 N N . ALA A 1 80 ? 6.000 11.814 -18.522 1.00 96.75 80 ALA A N 1
ATOM 626 C CA . ALA A 1 80 ? 6.157 13.113 -17.870 1.00 96.75 80 ALA A CA 1
ATOM 627 C C . ALA A 1 80 ? 6.248 14.275 -18.877 1.00 96.75 80 ALA A C 1
ATOM 629 O O . ALA A 1 80 ? 5.520 15.258 -18.764 1.00 96.75 80 ALA A O 1
ATOM 630 N N . PHE A 1 81 ? 7.019 14.125 -19.960 1.00 94.38 81 PHE A N 1
ATOM 631 C CA . PHE A 1 81 ? 7.030 15.085 -21.075 1.00 94.38 81 PHE A CA 1
ATOM 632 C C . PHE A 1 81 ? 5.679 15.198 -21.793 1.00 94.38 81 PHE A C 1
ATOM 634 O O . PHE A 1 81 ? 5.413 16.189 -22.469 1.00 94.38 81 PHE A O 1
ATOM 641 N N . GLY A 1 82 ? 4.813 14.192 -21.654 1.00 92.94 82 GLY A N 1
ATOM 642 C CA . GLY A 1 82 ? 3.417 14.234 -22.090 1.00 92.94 82 GLY A CA 1
ATOM 643 C C . GLY A 1 82 ? 2.483 15.012 -21.166 1.00 92.94 82 GLY A C 1
ATOM 644 O O . GLY A 1 82 ? 1.288 15.051 -21.449 1.00 92.94 82 GLY A O 1
ATOM 645 N N . GLY A 1 83 ? 3.003 15.599 -20.085 1.00 94.25 83 GLY A N 1
ATOM 646 C CA . GLY A 1 83 ? 2.247 16.360 -19.093 1.00 94.25 83 GLY A CA 1
ATOM 647 C C . GLY A 1 83 ? 1.567 15.507 -18.022 1.00 94.25 83 GLY A C 1
ATOM 648 O O . GLY A 1 83 ? 0.706 16.025 -17.320 1.00 94.25 83 GLY A O 1
ATOM 649 N N . GLN A 1 84 ? 1.904 14.217 -17.912 1.00 95.38 84 GLN A N 1
ATOM 650 C CA . GLN A 1 84 ? 1.354 13.340 -16.876 1.00 95.38 84 GLN A CA 1
ATOM 651 C C . GLN A 1 84 ? 2.219 13.375 -15.613 1.00 95.38 84 GLN A C 1
ATOM 653 O O . GLN A 1 84 ? 3.446 13.358 -15.701 1.00 95.38 84 GLN A O 1
ATOM 658 N N . LYS A 1 85 ? 1.590 13.338 -14.438 1.00 96.38 85 LYS A N 1
ATOM 659 C CA . LYS A 1 85 ? 2.269 13.143 -13.154 1.00 96.38 85 LYS A CA 1
ATOM 660 C C . LYS A 1 85 ? 2.637 11.669 -12.994 1.00 96.38 85 LYS A C 1
ATOM 662 O O . LYS A 1 85 ? 1.765 10.813 -12.828 1.00 96.38 85 LYS A O 1
ATOM 667 N N . VAL A 1 86 ? 3.931 11.367 -13.037 1.00 97.81 86 VAL A N 1
ATOM 668 C CA . VAL A 1 86 ? 4.460 9.998 -13.065 1.00 97.81 86 VAL A CA 1
ATOM 669 C C . VAL A 1 86 ? 5.151 9.654 -11.752 1.00 97.81 86 VAL A C 1
ATOM 671 O O . VAL A 1 86 ? 5.956 10.437 -11.246 1.00 97.81 86 VAL A O 1
ATOM 674 N N . LEU A 1 87 ? 4.898 8.447 -11.246 1.00 98.25 87 LEU A N 1
ATOM 675 C CA . LEU A 1 87 ? 5.756 7.809 -10.248 1.00 98.25 87 LEU A CA 1
ATOM 676 C C . LEU A 1 87 ? 6.470 6.609 -10.871 1.00 98.25 87 LEU A C 1
ATOM 678 O O . LEU A 1 87 ? 5.834 5.685 -11.372 1.00 98.25 87 LEU A O 1
ATOM 682 N N . LEU A 1 88 ? 7.797 6.608 -10.813 1.00 98.44 88 LEU A N 1
ATOM 683 C CA . LEU A 1 88 ? 8.637 5.474 -11.177 1.00 98.44 88 LEU A CA 1
ATOM 684 C C . LEU A 1 88 ? 9.124 4.767 -9.903 1.00 98.44 88 LEU A C 1
ATOM 686 O O . LEU A 1 88 ? 9.819 5.355 -9.078 1.00 98.44 88 LEU A O 1
ATOM 690 N N . MET A 1 89 ? 8.781 3.494 -9.745 1.00 98.06 89 MET A N 1
ATOM 691 C CA . MET A 1 89 ? 9.064 2.696 -8.552 1.00 98.06 89 MET A CA 1
ATOM 692 C C . MET A 1 89 ? 10.088 1.599 -8.857 1.00 98.06 89 MET A C 1
ATOM 694 O O . MET A 1 89 ? 9.917 0.824 -9.798 1.00 98.06 89 MET A O 1
ATOM 698 N N . GLU A 1 90 ? 11.146 1.506 -8.052 1.00 97.38 90 GLU A N 1
ATOM 699 C CA . GLU A 1 90 ? 12.155 0.449 -8.167 1.00 97.38 90 GLU A CA 1
ATOM 700 C C . GLU A 1 90 ? 11.799 -0.753 -7.293 1.00 97.38 90 GLU A C 1
ATOM 702 O O . GLU A 1 90 ? 11.954 -0.726 -6.071 1.00 97.38 90 GLU A O 1
ATOM 707 N N . CYS A 1 91 ? 11.378 -1.840 -7.938 1.00 96.88 91 CYS A N 1
ATOM 708 C CA . CYS A 1 91 ? 11.066 -3.107 -7.283 1.00 96.88 91 CYS A CA 1
ATOM 709 C C . CYS A 1 91 ? 12.050 -4.237 -7.640 1.00 96.88 91 CYS A C 1
ATOM 711 O O . CYS A 1 91 ? 11.880 -5.362 -7.169 1.00 96.88 91 CYS A O 1
ATOM 713 N N . ASP A 1 92 ? 13.131 -3.969 -8.386 1.00 95.25 92 ASP A N 1
ATOM 714 C CA . ASP A 1 92 ? 14.319 -4.843 -8.392 1.00 95.25 92 ASP A CA 1
ATOM 715 C C . ASP A 1 92 ? 15.161 -4.600 -7.128 1.00 95.25 92 ASP A C 1
ATOM 717 O O . ASP A 1 92 ? 16.266 -4.052 -7.152 1.00 95.25 92 ASP A O 1
ATOM 721 N N . LEU A 1 93 ? 14.621 -5.042 -5.988 1.00 94.25 93 LEU A N 1
ATOM 722 C CA . LEU A 1 93 ? 15.257 -4.899 -4.671 1.00 94.25 93 LEU A CA 1
ATOM 723 C C . LEU A 1 93 ? 16.545 -5.733 -4.544 1.00 94.25 93 LEU A C 1
ATOM 725 O O . LEU A 1 93 ? 17.324 -5.562 -3.604 1.00 94.25 93 LEU A O 1
ATOM 729 N N . ARG A 1 94 ? 16.781 -6.664 -5.477 1.00 90.56 94 ARG A N 1
ATOM 730 C CA . ARG A 1 94 ? 17.970 -7.527 -5.496 1.00 90.56 94 ARG A CA 1
ATOM 731 C C . ARG A 1 94 ? 19.164 -6.799 -6.085 1.00 90.56 94 ARG A C 1
ATOM 733 O O . ARG A 1 94 ? 20.281 -6.999 -5.599 1.00 90.56 94 ARG A O 1
ATOM 740 N N . LEU A 1 95 ? 18.931 -5.994 -7.122 1.00 87.75 95 LEU A N 1
ATOM 741 C CA . LEU A 1 95 ? 19.968 -5.334 -7.907 1.00 87.75 95 LEU A CA 1
ATOM 742 C C . LEU A 1 95 ? 19.643 -3.865 -8.228 1.00 87.75 95 LEU A C 1
ATOM 744 O O . LEU A 1 95 ? 19.878 -3.425 -9.360 1.00 87.75 95 LEU A O 1
ATOM 748 N N . ALA A 1 96 ? 19.218 -3.110 -7.211 1.00 88.69 96 ALA A N 1
ATOM 749 C CA . ALA A 1 96 ? 18.874 -1.691 -7.289 1.00 88.69 96 ALA A CA 1
ATOM 750 C C . ALA A 1 96 ? 19.912 -0.831 -8.047 1.00 88.69 96 ALA A C 1
ATOM 752 O O . ALA A 1 96 ? 21.133 -0.927 -7.850 1.00 88.69 96 ALA A O 1
ATOM 753 N N . THR A 1 97 ? 19.403 0.015 -8.934 1.00 90.12 97 THR A N 1
ATOM 754 C CA . THR A 1 97 ? 20.104 0.888 -9.879 1.00 90.12 97 THR A CA 1
ATOM 755 C C . THR A 1 97 ? 19.769 2.369 -9.713 1.00 90.12 97 THR A C 1
ATOM 757 O O . THR A 1 97 ? 20.605 3.195 -10.086 1.00 90.12 97 THR A O 1
ATOM 760 N N . PHE A 1 98 ? 18.617 2.734 -9.141 1.00 93.69 98 PHE A N 1
ATOM 761 C CA . PHE A 1 98 ? 18.127 4.121 -9.154 1.00 93.69 98 PHE A CA 1
ATOM 762 C C . PHE A 1 98 ? 19.061 5.099 -8.449 1.00 93.69 98 PHE A C 1
ATOM 764 O O . PHE A 1 98 ? 19.230 6.214 -8.927 1.00 93.69 98 PHE A O 1
ATOM 771 N N . LYS A 1 99 ? 19.790 4.649 -7.423 1.00 90.75 99 LYS A N 1
ATOM 772 C CA . LYS A 1 99 ? 20.839 5.440 -6.752 1.00 90.75 99 LYS A CA 1
ATOM 773 C C . LYS A 1 99 ? 21.949 5.970 -7.667 1.00 90.75 99 LYS A C 1
ATOM 775 O O . LYS A 1 99 ? 22.703 6.844 -7.267 1.00 90.75 99 LYS A O 1
ATOM 780 N N . SER A 1 100 ? 22.112 5.379 -8.852 1.00 89.19 100 SER A N 1
ATOM 781 C CA . SER A 1 100 ? 23.081 5.824 -9.863 1.00 89.19 100 SER A CA 1
ATOM 782 C C . SER A 1 100 ? 22.469 6.719 -10.943 1.00 89.19 100 SER A C 1
ATOM 784 O O . SER A 1 100 ? 23.205 7.256 -11.763 1.00 89.19 100 SER A O 1
ATOM 786 N N . LEU A 1 101 ? 21.140 6.849 -10.958 1.00 89.88 101 LEU A N 1
ATOM 787 C CA . LEU A 1 101 ? 20.368 7.572 -11.971 1.00 89.88 101 LEU A CA 1
ATOM 788 C C . LEU A 1 101 ? 19.720 8.840 -11.407 1.00 89.88 101 LEU A C 1
ATOM 790 O O . LEU A 1 101 ? 19.566 9.814 -12.135 1.00 89.88 101 LEU A O 1
ATOM 794 N N . PHE A 1 102 ? 19.362 8.821 -10.124 1.00 93.50 102 PHE A N 1
ATOM 795 C CA . PHE A 1 102 ? 18.589 9.856 -9.449 1.00 93.50 102 PHE A CA 1
ATOM 796 C C . PHE A 1 102 ? 19.208 10.183 -8.077 1.00 93.50 102 PHE A C 1
ATOM 798 O O . PHE A 1 102 ? 19.896 9.331 -7.501 1.00 93.50 102 PHE A O 1
ATOM 805 N N . PRO A 1 103 ? 18.960 11.384 -7.518 1.00 90.69 103 PRO A N 1
ATOM 806 C CA . PRO A 1 103 ? 19.503 11.814 -6.227 1.00 90.69 103 PRO A CA 1
ATOM 807 C C . PRO A 1 103 ? 18.756 11.177 -5.037 1.00 90.69 103 PRO A C 1
ATOM 809 O O . PRO A 1 103 ? 18.136 11.856 -4.226 1.00 90.69 103 PRO A O 1
ATOM 812 N N . THR A 1 104 ? 18.780 9.848 -4.934 1.00 91.31 104 THR A N 1
ATOM 813 C CA . THR A 1 104 ? 18.023 9.095 -3.919 1.00 91.31 104 THR A CA 1
ATOM 814 C C . THR A 1 104 ? 18.829 8.858 -2.644 1.00 91.31 104 THR A C 1
ATOM 816 O O . THR A 1 104 ? 20.003 8.488 -2.722 1.00 91.31 104 THR A O 1
ATOM 819 N N . ASP A 1 105 ? 18.182 8.930 -1.478 1.00 91.38 105 ASP A N 1
ATOM 820 C CA . ASP A 1 105 ? 18.751 8.436 -0.217 1.00 91.38 105 ASP A CA 1
ATOM 821 C C . ASP A 1 105 ? 18.676 6.895 -0.172 1.00 91.38 105 ASP A C 1
ATOM 823 O O . ASP A 1 105 ? 17.573 6.345 -0.151 1.00 91.38 105 ASP A O 1
ATOM 827 N N . PRO A 1 106 ? 19.810 6.164 -0.120 1.00 86.31 106 PRO A N 1
ATOM 828 C CA . PRO A 1 106 ? 19.812 4.699 -0.111 1.00 86.31 106 PRO A CA 1
ATOM 829 C C . PRO A 1 106 ? 19.164 4.085 1.137 1.00 86.31 106 PRO A C 1
ATOM 831 O O . PRO A 1 106 ? 18.882 2.885 1.144 1.00 86.31 106 PRO A O 1
ATOM 834 N N . LYS A 1 107 ? 18.958 4.870 2.202 1.00 90.94 107 LYS A N 1
ATOM 835 C CA . LYS A 1 107 ? 18.263 4.413 3.408 1.00 90.94 107 LYS A CA 1
ATOM 836 C C . LYS A 1 107 ? 16.750 4.441 3.237 1.00 90.94 107 LYS A C 1
ATOM 838 O O . LYS 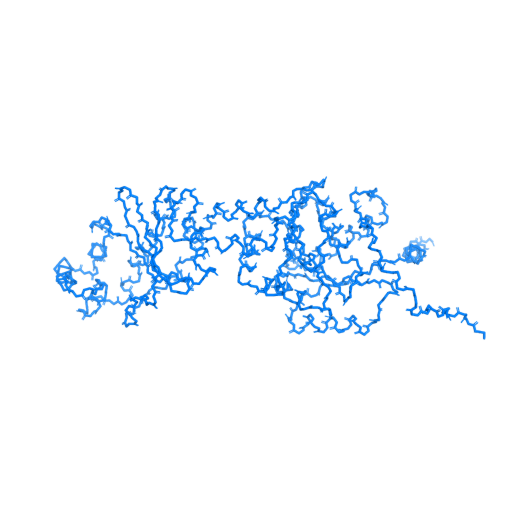A 1 107 ? 16.076 3.714 3.952 1.00 90.94 107 LYS A O 1
ATOM 843 N N . LYS A 1 108 ? 16.211 5.234 2.311 1.00 94.25 108 LYS A N 1
ATOM 844 C CA . LYS A 1 108 ? 14.768 5.368 2.076 1.00 94.25 108 LYS A CA 1
ATOM 845 C C . LYS A 1 108 ? 14.332 4.578 0.849 1.00 94.25 108 LYS A C 1
ATOM 847 O O . LYS A 1 108 ? 15.138 4.291 -0.030 1.00 94.25 108 LYS A O 1
ATOM 852 N N . GLY A 1 109 ? 13.054 4.218 0.794 1.00 96.00 109 GLY A N 1
ATOM 853 C CA . GLY A 1 109 ? 12.480 3.505 -0.343 1.00 96.00 109 GLY A CA 1
ATOM 854 C C . GLY A 1 109 ? 11.510 2.400 0.048 1.00 96.00 109 GLY A C 1
ATOM 855 O O . GLY A 1 109 ? 11.180 2.228 1.224 1.00 96.00 109 GLY A O 1
ATOM 856 N N . VAL A 1 110 ? 11.091 1.629 -0.956 1.00 96.75 110 VAL A N 1
ATOM 857 C CA . VAL A 1 110 ? 10.090 0.551 -0.854 1.00 96.75 110 VAL A CA 1
ATOM 858 C C . VAL A 1 110 ? 10.368 -0.384 0.321 1.00 96.75 110 VAL A C 1
ATOM 860 O O . VAL A 1 110 ? 9.490 -0.629 1.146 1.00 96.75 110 VAL A O 1
ATOM 863 N N . SER A 1 111 ? 11.605 -0.870 0.428 1.00 95.50 111 SER A N 1
ATOM 864 C CA . SER A 1 111 ? 12.005 -1.830 1.456 1.00 95.50 111 SER A CA 1
ATOM 865 C C . SER A 1 111 ? 11.814 -1.277 2.871 1.00 95.50 111 SER A C 1
ATOM 867 O O . SER A 1 111 ? 11.142 -1.910 3.680 1.00 95.50 111 SER A O 1
ATOM 869 N N . ARG A 1 112 ? 12.305 -0.057 3.146 1.00 95.31 112 ARG A N 1
ATOM 870 C CA . ARG A 1 112 ? 12.185 0.587 4.467 1.00 95.31 112 ARG A CA 1
ATOM 871 C C . ARG A 1 112 ? 10.734 0.889 4.833 1.00 95.31 112 ARG A C 1
ATOM 873 O O . ARG A 1 112 ? 10.349 0.680 5.980 1.00 95.31 112 ARG A O 1
ATOM 880 N N . LEU A 1 113 ? 9.930 1.357 3.876 1.00 97.00 113 LEU A N 1
ATOM 881 C CA . LEU A 1 113 ? 8.505 1.607 4.114 1.00 97.00 113 LEU A CA 1
ATOM 882 C C . LEU A 1 113 ? 7.798 0.326 4.577 1.00 97.00 113 LEU A C 1
ATOM 884 O O . LEU A 1 113 ? 7.043 0.333 5.550 1.00 97.00 113 LEU A O 1
ATOM 888 N N . ILE A 1 114 ? 8.092 -0.791 3.910 1.00 95.44 114 ILE A N 1
ATOM 889 C CA . ILE A 1 114 ? 7.479 -2.080 4.222 1.00 95.44 114 ILE A CA 1
ATOM 890 C C . ILE A 1 114 ? 8.003 -2.657 5.539 1.00 95.44 114 ILE A C 1
ATOM 892 O O . ILE A 1 114 ? 7.209 -3.181 6.315 1.00 95.44 114 ILE A O 1
ATOM 896 N N . SER A 1 115 ? 9.308 -2.592 5.800 1.00 92.25 115 SER A N 1
ATOM 897 C CA . SER A 1 115 ? 9.905 -3.272 6.955 1.00 92.25 115 SER A CA 1
ATOM 898 C C . SER A 1 115 ? 9.914 -2.450 8.240 1.00 92.25 115 SER A C 1
ATOM 900 O O . SER A 1 115 ? 9.933 -3.037 9.312 1.00 92.25 115 SER A O 1
ATOM 902 N N . GLU A 1 116 ? 9.951 -1.120 8.150 1.00 94.25 116 GLU A N 1
ATOM 903 C CA . GLU A 1 116 ? 10.077 -0.237 9.316 1.00 94.25 116 GLU A CA 1
ATOM 904 C C . GLU A 1 116 ? 8.846 0.656 9.478 1.00 94.25 116 GLU A C 1
ATOM 906 O O . GLU A 1 116 ? 8.209 0.633 10.526 1.00 94.25 116 GLU A O 1
ATOM 911 N N . THR A 1 117 ? 8.457 1.416 8.447 1.00 95.38 117 THR A N 1
ATOM 912 C CA . THR A 1 117 ? 7.362 2.394 8.577 1.00 95.38 117 THR A CA 1
ATOM 913 C C . THR A 1 117 ? 6.038 1.728 8.944 1.00 95.38 117 THR A C 1
ATOM 915 O O . THR A 1 117 ? 5.387 2.141 9.902 1.00 95.38 117 THR A O 1
ATOM 918 N N . PHE A 1 118 ? 5.641 0.667 8.242 1.00 95.75 118 PHE A N 1
ATOM 919 C CA . PHE A 1 118 ? 4.407 -0.056 8.573 1.00 95.75 118 PHE A CA 1
ATOM 920 C C . PHE A 1 118 ? 4.526 -0.975 9.799 1.00 95.75 118 PHE A C 1
ATOM 922 O O . PHE A 1 118 ? 3.529 -1.569 10.211 1.00 95.75 118 PHE A O 1
ATOM 929 N N . ASP A 1 119 ? 5.718 -1.088 10.384 1.00 94.94 119 ASP A N 1
ATOM 930 C CA . ASP A 1 119 ? 5.964 -1.783 11.653 1.00 94.94 119 ASP A CA 1
ATOM 931 C C . ASP A 1 119 ? 6.146 -0.804 12.825 1.00 94.94 119 ASP A C 1
ATOM 933 O O . ASP A 1 119 ? 6.562 -1.193 13.914 1.00 94.94 119 ASP A O 1
ATOM 937 N N . THR A 1 120 ? 5.817 0.478 12.611 1.00 97.38 120 THR A N 1
ATOM 938 C CA . THR A 1 120 ? 5.892 1.513 13.647 1.00 97.38 120 THR A CA 1
ATOM 939 C C . THR A 1 120 ? 5.126 1.065 14.903 1.00 97.38 120 THR A C 1
ATOM 941 O O . THR A 1 120 ? 3.954 0.689 14.790 1.00 97.38 120 THR A O 1
ATOM 944 N N . PRO A 1 121 ? 5.754 1.100 16.094 1.00 96.94 121 PRO A N 1
ATOM 945 C CA . PRO A 1 121 ? 5.112 0.737 17.356 1.00 96.94 121 PRO A CA 1
ATOM 946 C C . PRO A 1 121 ? 3.855 1.575 17.639 1.00 96.94 121 PRO A C 1
ATOM 948 O O . PRO A 1 121 ? 3.812 2.766 17.337 1.00 96.94 121 PRO A O 1
ATOM 951 N N . VAL A 1 122 ? 2.840 0.957 18.247 1.00 97.06 122 VAL A N 1
ATOM 952 C CA . VAL A 1 122 ? 1.523 1.578 18.526 1.00 97.06 122 VAL A CA 1
ATOM 953 C C . VAL A 1 122 ? 1.096 1.432 19.991 1.00 97.06 122 VAL A C 1
ATOM 955 O O . VAL A 1 122 ? -0.069 1.611 20.330 1.00 97.06 122 VAL A O 1
ATOM 958 N N . GLU A 1 123 ? 2.017 1.070 20.886 1.00 96.81 123 GLU A N 1
ATOM 959 C CA . GLU A 1 123 ? 1.726 0.760 22.292 1.00 96.81 123 GLU A CA 1
ATOM 960 C C . GLU A 1 123 ? 1.252 1.989 23.076 1.00 96.81 123 GLU A C 1
ATOM 962 O O . GLU A 1 123 ? 0.372 1.870 23.928 1.00 96.81 123 GLU A O 1
ATOM 967 N N . LYS A 1 124 ? 1.830 3.165 22.815 1.00 97.06 124 LYS A N 1
ATOM 968 C CA . LYS A 1 124 ? 1.423 4.440 23.420 1.00 97.06 124 LYS A CA 1
ATOM 969 C C . LYS A 1 124 ? 1.981 5.630 22.643 1.00 97.06 124 LYS A C 1
ATOM 971 O O . LYS A 1 124 ? 3.070 5.531 22.082 1.00 97.06 124 LYS A O 1
ATOM 976 N N . GLY A 1 125 ? 1.292 6.761 22.709 1.00 96.31 125 GLY A N 1
ATOM 977 C CA . GLY A 1 125 ? 1.748 8.025 22.136 1.00 96.31 125 GLY A CA 1
ATOM 978 C C . GLY A 1 125 ? 0.618 9.042 22.043 1.00 96.31 125 GLY A C 1
ATOM 979 O O . GLY A 1 125 ? -0.417 8.879 22.681 1.00 96.31 125 GLY A O 1
ATOM 980 N N . SER A 1 126 ? 0.804 10.052 21.195 1.00 95.81 126 SER A N 1
ATOM 981 C CA . SER A 1 126 ? -0.170 11.127 20.983 1.00 95.81 126 SER A CA 1
ATOM 982 C C . SER A 1 126 ? -0.742 11.100 19.567 1.00 95.81 126 SER A C 1
ATOM 984 O O . SER A 1 126 ? -0.002 10.842 18.608 1.00 95.81 126 SER A O 1
ATOM 986 N N . LEU A 1 127 ? -2.025 11.438 19.413 1.00 95.12 127 LEU A N 1
ATOM 987 C CA . LEU A 1 127 ? -2.675 11.557 18.103 1.00 95.12 127 LEU A CA 1
ATOM 988 C C . LEU A 1 127 ? -2.091 12.670 17.223 1.00 95.12 127 LEU A C 1
ATOM 990 O O . LEU A 1 127 ? -2.278 12.643 16.009 1.00 95.12 127 LEU A O 1
ATOM 994 N N . GLY A 1 128 ? -1.311 13.587 17.806 1.00 93.69 128 GLY A N 1
ATOM 995 C CA . GLY A 1 128 ? -0.545 14.571 17.037 1.00 93.69 128 GLY A CA 1
ATOM 996 C C . GLY A 1 128 ? 0.621 13.953 16.258 1.00 93.69 128 GLY A C 1
ATOM 997 O O . GLY A 1 128 ? 1.108 14.552 15.306 1.00 93.69 128 GLY A O 1
ATOM 998 N N . SER A 1 129 ? 1.065 12.752 16.651 1.00 95.12 129 SER A N 1
ATOM 999 C CA . SER A 1 129 ? 2.148 12.007 15.992 1.00 95.12 129 SER A CA 1
ATOM 1000 C C . SER A 1 129 ? 1.644 10.878 15.092 1.00 95.12 129 SER A C 1
ATOM 1002 O O . SER A 1 129 ? 2.168 10.697 13.998 1.00 95.12 129 SER A O 1
ATOM 1004 N N . LEU A 1 130 ? 0.624 10.139 15.536 1.00 96.69 130 LEU A N 1
ATOM 1005 C CA . LEU A 1 130 ? -0.050 9.093 14.768 1.00 96.69 130 LEU A CA 1
ATOM 1006 C C . LEU A 1 130 ? -1.550 9.338 14.857 1.00 96.69 130 LEU A C 1
ATOM 1008 O O . LEU A 1 130 ? -2.139 9.130 15.915 1.00 96.69 130 LEU A O 1
ATOM 1012 N N . SER A 1 131 ? -2.167 9.758 13.756 1.00 95.88 131 SER A N 1
ATOM 1013 C CA . SER A 1 131 ? -3.616 9.965 13.721 1.00 95.88 131 SER A CA 1
ATOM 1014 C C . SER A 1 131 ? -4.376 8.654 13.962 1.00 95.88 131 SER A C 1
ATOM 1016 O O . SER A 1 131 ? -3.818 7.559 13.842 1.00 95.88 131 SER A O 1
ATOM 1018 N N . MET A 1 132 ? -5.683 8.737 14.229 1.00 95.50 132 MET A N 1
ATOM 1019 C CA . MET A 1 132 ? -6.518 7.535 14.344 1.00 95.50 132 MET A CA 1
ATOM 1020 C C . MET A 1 132 ? -6.455 6.663 13.075 1.00 95.50 132 MET A C 1
ATOM 1022 O O . MET A 1 132 ? -6.390 5.438 13.175 1.00 95.50 132 MET A O 1
ATOM 1026 N N . GLY A 1 133 ? -6.403 7.275 11.885 1.00 94.50 133 GLY A N 1
ATOM 1027 C CA . GLY A 1 133 ? -6.248 6.548 10.623 1.00 94.50 133 GLY A CA 1
ATOM 1028 C C . GLY A 1 133 ? -4.898 5.839 10.502 1.00 94.50 133 GLY A C 1
ATOM 1029 O O . GLY A 1 133 ? -4.847 4.688 10.051 1.00 94.50 133 GLY A O 1
ATOM 1030 N N . ASP A 1 134 ? -3.812 6.481 10.949 1.00 96.62 134 ASP A N 1
ATOM 1031 C CA . ASP A 1 134 ? -2.485 5.850 11.004 1.00 96.62 134 ASP A CA 1
ATOM 1032 C C . ASP A 1 134 ? -2.503 4.649 11.958 1.00 96.62 134 ASP A C 1
ATOM 1034 O O . ASP A 1 134 ? -2.097 3.552 11.574 1.00 96.62 134 ASP A O 1
ATOM 1038 N N . LEU A 1 135 ? -3.040 4.824 13.172 1.00 97.50 135 LEU A N 1
ATOM 1039 C CA . LEU A 1 135 ? -3.135 3.763 14.179 1.00 97.50 135 LEU A CA 1
ATOM 1040 C C . LEU A 1 135 ? -3.948 2.571 13.683 1.00 97.50 135 LEU A C 1
ATOM 1042 O O . LEU A 1 135 ? -3.491 1.436 13.806 1.00 97.50 135 LEU A O 1
ATOM 1046 N N . MET A 1 136 ? -5.124 2.804 13.095 1.00 95.44 136 MET A N 1
ATOM 1047 C CA . MET A 1 136 ? -5.950 1.725 12.545 1.00 95.44 136 MET A CA 1
ATOM 1048 C C . MET A 1 136 ? -5.222 0.963 11.437 1.00 95.44 136 MET A C 1
ATOM 1050 O O . MET A 1 136 ? -5.247 -0.268 11.427 1.00 95.44 136 MET A O 1
ATOM 1054 N N . THR A 1 137 ? -4.532 1.677 10.544 1.00 95.12 137 THR A N 1
ATOM 1055 C CA . THR A 1 137 ? -3.757 1.058 9.458 1.00 95.12 137 THR A CA 1
ATOM 1056 C C . THR A 1 137 ? -2.602 0.221 10.011 1.00 95.12 137 THR A C 1
ATOM 1058 O O . THR A 1 137 ? -2.420 -0.927 9.607 1.00 95.12 137 THR A O 1
ATOM 1061 N N . LEU A 1 138 ? -1.840 0.762 10.965 1.00 97.62 138 LEU A N 1
ATOM 1062 C CA . LEU A 1 138 ? -0.708 0.074 11.591 1.00 97.62 138 LEU A CA 1
ATOM 1063 C C . LEU A 1 138 ? -1.160 -1.152 12.399 1.00 97.62 138 LEU A C 1
ATOM 1065 O O . LEU A 1 138 ? -0.557 -2.217 12.282 1.00 97.62 138 LEU A O 1
ATOM 1069 N N . ILE A 1 139 ? -2.250 -1.038 13.163 1.00 97.31 139 ILE A N 1
ATOM 1070 C CA . ILE A 1 139 ? -2.844 -2.154 13.913 1.00 97.31 139 ILE A CA 1
ATOM 1071 C C . ILE A 1 139 ? -3.317 -3.265 12.964 1.00 97.31 139 ILE A C 1
ATOM 1073 O O . ILE A 1 139 ? -3.069 -4.439 13.256 1.00 97.31 139 ILE A O 1
ATOM 1077 N N . ASP A 1 140 ? -3.947 -2.917 11.833 1.00 95.75 140 ASP A N 1
ATOM 1078 C CA . ASP A 1 140 ? -4.372 -3.892 10.818 1.00 95.75 140 ASP A CA 1
ATOM 1079 C C . ASP A 1 140 ? -3.180 -4.617 10.185 1.00 95.75 140 ASP A C 1
ATOM 1081 O O . ASP A 1 140 ? -3.148 -5.848 10.133 1.00 95.75 140 ASP A O 1
ATOM 1085 N N . LEU A 1 141 ? -2.171 -3.864 9.742 1.00 96.12 141 LEU A N 1
ATOM 1086 C CA . LEU A 1 141 ? -0.988 -4.411 9.071 1.00 96.12 141 LEU A CA 1
ATOM 1087 C C . LEU A 1 141 ? -0.098 -5.254 9.990 1.00 96.12 141 LEU A C 1
ATOM 1089 O O . LEU A 1 141 ? 0.546 -6.190 9.515 1.00 96.12 141 LEU A O 1
ATOM 1093 N N . GLN A 1 142 ? -0.071 -4.939 11.285 1.00 95.94 142 GLN A N 1
ATOM 1094 C CA . GLN A 1 142 ? 0.643 -5.710 12.308 1.00 95.94 142 GLN A CA 1
ATOM 1095 C C . GLN A 1 142 ? -0.218 -6.828 12.921 1.00 95.94 142 GLN A C 1
ATOM 1097 O O . GLN A 1 142 ? 0.241 -7.531 13.821 1.00 95.94 142 GLN A O 1
ATOM 1102 N N . GLU A 1 143 ? -1.468 -6.982 12.467 1.00 95.00 143 GLU A N 1
ATOM 1103 C CA . GLU A 1 143 ? -2.426 -7.998 12.922 1.00 95.00 143 GLU A CA 1
ATOM 1104 C C . GLU A 1 143 ? -2.615 -8.021 14.452 1.00 95.00 143 GLU A C 1
ATOM 1106 O O . GLU A 1 143 ? -2.854 -9.069 15.067 1.00 95.00 143 GLU A O 1
ATOM 1111 N N . LYS A 1 144 ? -2.519 -6.854 15.106 1.00 94.25 144 LYS A N 1
ATOM 1112 C CA . LYS A 1 144 ? -2.563 -6.781 16.572 1.00 94.25 144 LYS A CA 1
ATOM 1113 C C . LYS A 1 144 ? -3.953 -7.131 17.107 1.00 94.25 144 LYS A C 1
ATOM 1115 O O . LYS A 1 144 ? -4.986 -6.784 16.539 1.00 94.25 144 LYS A O 1
ATOM 1120 N N . THR A 1 145 ? -3.965 -7.825 18.244 1.00 94.19 145 THR A N 1
ATOM 1121 C CA . THR A 1 145 ? -5.172 -8.141 19.019 1.00 94.19 145 THR A CA 1
ATOM 1122 C C . THR A 1 145 ? -5.071 -7.465 20.381 1.00 94.19 145 THR A C 1
ATOM 1124 O O . THR A 1 145 ? -4.062 -7.626 21.074 1.00 94.19 145 THR A O 1
ATOM 1127 N N . GLY A 1 146 ? -6.078 -6.682 20.757 1.00 94.12 146 GLY A N 1
ATOM 1128 C CA . GLY A 1 146 ? -6.016 -5.857 21.962 1.00 94.12 146 GLY A CA 1
ATOM 1129 C C . GLY A 1 146 ? -7.010 -4.702 21.970 1.00 94.12 146 GLY A C 1
ATOM 1130 O O . GLY A 1 146 ? -7.941 -4.665 21.165 1.00 94.12 146 GLY A O 1
ATOM 1131 N N . THR A 1 147 ? -6.795 -3.765 22.887 1.00 95.00 147 THR A N 1
ATOM 1132 C CA . THR A 1 147 ? -7.660 -2.599 23.097 1.00 95.00 147 THR A CA 1
ATOM 1133 C C . THR A 1 147 ? -6.857 -1.318 22.917 1.00 95.00 147 THR A C 1
ATOM 1135 O O . THR A 1 147 ? -5.885 -1.097 23.634 1.00 95.00 147 THR A O 1
ATOM 1138 N N . LEU A 1 148 ? -7.285 -0.453 22.001 1.00 96.94 148 LEU A N 1
ATOM 1139 C CA . LEU A 1 148 ? -6.813 0.922 21.880 1.00 96.94 148 LEU A CA 1
ATOM 1140 C C . LEU A 1 148 ? -7.704 1.825 22.734 1.00 96.94 148 LEU A C 1
ATOM 1142 O O . LEU A 1 148 ? -8.910 1.902 22.504 1.00 96.94 148 LEU A O 1
ATOM 1146 N N . THR A 1 149 ? -7.122 2.514 23.707 1.00 96.00 149 THR A N 1
ATOM 1147 C CA . THR A 1 149 ? -7.797 3.557 24.483 1.00 96.00 149 THR A CA 1
ATOM 1148 C C . THR A 1 149 ? -7.296 4.915 24.016 1.00 96.00 149 THR A C 1
ATOM 1150 O O . THR A 1 149 ? -6.086 5.119 23.964 1.00 96.00 149 THR A O 1
ATOM 1153 N N . LEU A 1 150 ? -8.218 5.825 23.701 1.00 95.44 150 LEU A N 1
ATOM 1154 C CA . LEU A 1 150 ? -7.939 7.241 23.463 1.00 95.44 150 LEU A CA 1
ATOM 1155 C C . LEU A 1 150 ? -8.501 8.038 24.636 1.00 95.44 150 LEU A C 1
ATOM 1157 O O . LEU A 1 150 ? -9.654 7.831 25.027 1.00 95.44 150 LEU A O 1
ATOM 1161 N N . SER A 1 151 ? -7.707 8.945 25.184 1.00 87.69 151 SER A N 1
ATOM 1162 C CA . SER A 1 151 ? -8.126 9.844 26.255 1.00 87.69 151 SER A CA 1
ATOM 1163 C C . SER A 1 151 ? -7.780 11.279 25.895 1.00 87.69 151 SER A C 1
ATOM 1165 O O . SER A 1 151 ? -6.612 11.604 25.678 1.00 87.69 151 SER A O 1
ATOM 1167 N N . ASP A 1 152 ? -8.804 12.120 25.876 1.00 80.44 152 ASP A N 1
ATOM 1168 C CA . ASP A 1 152 ? -8.698 13.573 25.884 1.00 80.44 152 ASP A CA 1
ATOM 1169 C C . ASP A 1 152 ? -9.304 14.103 27.199 1.00 80.44 152 ASP A C 1
ATOM 1171 O O . ASP A 1 152 ? -10.028 13.384 27.891 1.00 80.44 152 ASP A O 1
ATOM 1175 N N . ASN A 1 153 ? -9.027 15.354 27.566 1.00 71.44 153 ASN A N 1
ATOM 1176 C CA . ASN A 1 153 ? -9.436 15.947 28.848 1.00 71.44 153 ASN A CA 1
ATOM 1177 C C . ASN A 1 153 ? -10.958 15.898 29.107 1.00 71.44 153 ASN A C 1
ATOM 1179 O O . ASN A 1 153 ? -11.386 16.006 30.254 1.00 71.44 153 ASN A O 1
ATOM 1183 N N . SER A 1 154 ? -11.776 15.736 28.062 1.00 76.44 154 SER A N 1
ATOM 1184 C CA . SER A 1 154 ? -13.243 15.670 28.147 1.00 76.44 154 SER A CA 1
ATOM 1185 C C . SER A 1 154 ? -13.831 14.292 27.803 1.00 76.44 154 SER A C 1
ATOM 1187 O O . SER A 1 154 ? -14.830 13.873 28.398 1.00 76.44 154 SER A O 1
ATOM 1189 N N . ASP A 1 155 ? -13.192 13.546 26.900 1.00 82.44 155 ASP A N 1
ATOM 1190 C CA . ASP A 1 155 ? -13.738 12.329 26.311 1.00 82.44 155 ASP A CA 1
ATOM 1191 C C . ASP A 1 155 ? -12.760 11.154 26.366 1.00 82.44 155 ASP A C 1
ATOM 1193 O O . ASP A 1 155 ? -11.557 11.289 26.157 1.00 82.44 155 ASP A O 1
ATOM 1197 N N . ALA A 1 156 ? -13.306 9.957 26.584 1.00 90.12 156 ALA A N 1
ATOM 1198 C CA . ALA A 1 156 ? -12.549 8.713 26.546 1.00 90.12 156 ALA A CA 1
ATOM 1199 C C . ALA A 1 156 ? -13.206 7.702 25.603 1.00 90.12 156 ALA A C 1
ATOM 1201 O O . ALA A 1 156 ? -14.402 7.406 25.718 1.00 90.12 156 ALA A O 1
ATOM 1202 N N . TYR A 1 157 ? -12.404 7.136 24.706 1.00 93.94 157 TYR A N 1
ATOM 1203 C CA . TYR A 1 157 ? -12.824 6.180 23.686 1.00 93.94 157 TYR A CA 1
ATOM 1204 C C . TYR A 1 157 ? -12.043 4.874 23.830 1.00 93.94 157 TYR A C 1
ATOM 1206 O O . TYR A 1 157 ? -10.870 4.878 24.198 1.00 93.94 157 TYR A O 1
ATOM 1214 N N . GLN A 1 158 ? -12.687 3.748 23.541 1.00 93.81 158 GLN A N 1
ATOM 1215 C CA . GLN A 1 158 ? -12.050 2.435 23.498 1.00 93.81 158 GLN A CA 1
ATOM 1216 C C . GLN A 1 158 ? -12.437 1.688 22.232 1.00 93.81 158 GLN A C 1
ATOM 1218 O O . GLN A 1 158 ? -13.610 1.646 21.870 1.00 93.81 158 GLN A O 1
ATOM 1223 N N . PHE A 1 159 ? -11.449 1.074 21.595 1.00 93.31 159 PHE A N 1
ATOM 1224 C CA . PHE A 1 159 ? -11.586 0.310 20.364 1.00 93.31 159 PHE A CA 1
ATOM 1225 C C . PHE A 1 159 ? -10.931 -1.052 20.551 1.00 93.31 159 PHE A C 1
ATOM 1227 O O . PHE A 1 159 ? -9.770 -1.133 20.947 1.00 93.31 159 PHE A O 1
ATOM 1234 N N . TRP A 1 160 ? -11.658 -2.126 20.266 1.00 92.31 160 TRP A N 1
ATOM 1235 C CA . TRP A 1 160 ? -11.139 -3.487 20.369 1.00 92.31 160 TRP A CA 1
ATOM 1236 C C . TRP A 1 160 ? -10.792 -4.007 18.990 1.00 92.31 160 TRP A C 1
ATOM 1238 O O . TRP A 1 160 ? -11.606 -3.927 18.071 1.00 92.31 160 TRP A O 1
ATOM 1248 N N . PHE A 1 161 ? -9.607 -4.590 18.877 1.00 92.50 161 PHE A N 1
ATOM 1249 C CA . PHE A 1 161 ? -9.095 -5.158 17.645 1.00 92.50 161 PHE A CA 1
ATOM 1250 C C . PHE A 1 161 ? -8.855 -6.653 17.808 1.00 92.50 161 PHE A C 1
ATOM 1252 O O . PHE A 1 161 ? -8.278 -7.094 18.805 1.00 92.50 161 PHE A O 1
ATOM 1259 N N . HIS A 1 162 ? -9.254 -7.428 16.805 1.00 90.81 162 HIS A N 1
ATOM 1260 C CA . HIS A 1 162 ? -8.939 -8.843 16.682 1.00 90.81 162 HIS A CA 1
ATOM 1261 C C . HIS A 1 162 ? -8.234 -9.094 15.353 1.00 90.81 162 HIS A C 1
ATOM 1263 O O . HIS A 1 162 ? -8.799 -8.832 14.292 1.00 90.81 162 HIS A O 1
ATOM 1269 N N . ARG A 1 163 ? -6.990 -9.587 15.412 1.00 91.69 163 ARG A N 1
ATOM 1270 C CA . ARG A 1 163 ? -6.126 -9.798 14.234 1.00 91.69 163 ARG A CA 1
ATOM 1271 C C . ARG A 1 163 ? -6.088 -8.574 13.311 1.00 91.69 163 ARG A C 1
ATOM 1273 O O . ARG A 1 163 ? -6.231 -8.688 12.097 1.00 91.69 163 ARG A O 1
ATOM 1280 N N . GLY A 1 164 ? -5.963 -7.393 13.912 1.00 92.19 164 GLY A N 1
ATOM 1281 C CA . GLY A 1 164 ? -5.909 -6.123 13.201 1.00 92.19 164 GLY A CA 1
ATOM 1282 C C . GLY A 1 164 ? -7.262 -5.532 12.790 1.00 92.19 164 GLY A C 1
ATOM 1283 O O . GLY A 1 164 ? -7.329 -4.359 12.432 1.00 92.19 164 GLY A O 1
ATOM 1284 N N . LYS A 1 165 ? -8.362 -6.288 12.883 1.00 90.69 165 LYS A N 1
ATOM 1285 C CA . LYS A 1 165 ? -9.703 -5.806 12.523 1.00 90.69 165 LYS A CA 1
ATOM 1286 C C . LYS A 1 165 ? -10.419 -5.206 13.720 1.00 90.69 165 LYS A C 1
ATOM 1288 O O . LYS A 1 165 ? -10.429 -5.803 14.794 1.00 90.69 165 LYS A O 1
ATOM 1293 N N . LEU A 1 166 ? -11.027 -4.038 13.528 1.00 90.06 166 LEU A N 1
ATOM 1294 C CA . LEU A 1 166 ? -11.871 -3.405 14.534 1.00 90.06 166 LEU A CA 1
ATOM 1295 C C . LEU A 1 166 ? -13.137 -4.247 14.739 1.00 90.06 166 LEU A C 1
ATOM 1297 O O . LEU A 1 166 ? -13.843 -4.535 13.777 1.00 90.06 166 LEU A O 1
ATOM 1301 N N . VAL A 1 167 ? -13.411 -4.639 15.983 1.00 86.50 167 VAL A N 1
ATOM 1302 C CA . VAL A 1 167 ? -14.566 -5.484 16.344 1.00 86.50 167 VAL A CA 1
ATOM 1303 C C . VAL A 1 167 ? -15.519 -4.818 17.330 1.00 86.50 167 VAL A C 1
ATOM 1305 O O . VAL A 1 167 ? -16.640 -5.275 17.511 1.00 86.50 167 VAL A O 1
ATOM 1308 N N . SER A 1 168 ? -15.094 -3.760 18.020 1.00 85.94 168 SER A N 1
ATOM 1309 C CA . SER A 1 168 ? -15.957 -3.026 18.948 1.00 85.94 168 SER A CA 1
ATOM 1310 C C . SER A 1 168 ? -15.423 -1.622 19.181 1.00 85.94 168 SER A C 1
ATOM 1312 O O . SER A 1 168 ? -14.212 -1.411 19.179 1.00 85.94 168 SER A O 1
ATOM 1314 N N . SER A 1 169 ? -16.319 -0.680 19.464 1.00 89.56 169 SER A N 1
ATOM 1315 C CA . SER A 1 169 ? -15.982 0.698 19.821 1.00 89.56 169 SER A CA 1
ATOM 1316 C C . SER A 1 169 ? -16.915 1.216 20.911 1.00 89.56 169 SER A C 1
ATOM 1318 O O . SER A 1 169 ? -18.123 0.987 20.847 1.00 89.56 169 SER A O 1
ATOM 1320 N N . VAL A 1 170 ? -16.382 1.944 21.889 1.00 88.88 170 VAL A N 1
ATOM 1321 C CA . VAL A 1 170 ? -17.145 2.541 22.991 1.00 88.88 170 VAL A CA 1
ATOM 1322 C C . VAL A 1 170 ? -16.670 3.968 23.228 1.00 88.88 170 VAL A C 1
ATOM 1324 O O . VAL A 1 170 ? -15.477 4.215 23.364 1.00 88.88 170 VAL A O 1
ATOM 1327 N N . TRP A 1 171 ? -17.618 4.897 23.354 1.00 91.69 171 TRP A N 1
ATOM 1328 C CA . TRP A 1 171 ? -17.386 6.233 23.903 1.00 91.69 171 TRP A CA 1
ATOM 1329 C C . TRP A 1 171 ? -17.852 6.254 25.364 1.00 91.69 171 TRP A C 1
ATOM 1331 O O . TRP A 1 171 ? -19.055 6.227 25.638 1.00 91.69 171 TRP A O 1
ATOM 1341 N N . LYS A 1 172 ? -16.904 6.250 26.310 1.00 87.50 172 LYS A N 1
ATOM 1342 C CA . LYS A 1 172 ? -17.180 6.064 27.748 1.00 87.50 172 LYS A CA 1
ATOM 1343 C C . LYS A 1 172 ? -18.054 7.173 28.327 1.00 87.50 172 LYS A C 1
ATOM 1345 O O . LYS A 1 172 ? -19.017 6.892 29.036 1.00 87.50 172 LYS A O 1
ATOM 1350 N N . ASN A 1 173 ? -17.757 8.419 27.973 1.00 87.19 173 ASN A N 1
ATOM 1351 C CA . ASN A 1 173 ? -18.438 9.597 28.510 1.00 87.19 173 ASN A CA 1
ATOM 1352 C C . ASN A 1 173 ? -19.624 10.044 27.639 1.00 87.19 173 ASN A C 1
ATOM 1354 O O . ASN A 1 173 ? -20.044 11.195 27.713 1.00 87.19 173 ASN A O 1
ATOM 1358 N N . ARG A 1 174 ? -20.201 9.141 26.830 1.00 89.88 174 ARG A N 1
ATOM 1359 C CA . ARG A 1 174 ? -21.322 9.469 25.940 1.00 89.88 174 ARG A CA 1
ATOM 1360 C C . ARG A 1 174 ? -22.486 10.126 26.717 1.00 89.88 174 ARG A C 1
ATOM 1362 O O . ARG A 1 174 ? -22.986 9.503 27.675 1.00 89.88 174 ARG A O 1
ATOM 1369 N N . PRO A 1 175 ? -22.954 11.322 26.288 1.00 89.75 175 PRO A N 1
ATOM 1370 C CA . PRO A 1 175 ? -24.091 12.023 26.886 1.00 89.75 175 PRO A CA 1
ATOM 1371 C C . PRO A 1 175 ? -25.325 11.129 27.008 1.00 89.75 175 PRO A C 1
ATOM 1373 O O . PRO A 1 175 ? -25.575 10.297 26.132 1.00 89.75 175 PRO A O 1
ATOM 1376 N N . LYS A 1 176 ? -26.077 11.259 28.109 1.00 88.44 176 LYS A N 1
ATOM 1377 C CA . LYS A 1 176 ? -27.185 10.343 28.445 1.00 88.44 176 LYS A CA 1
ATOM 1378 C C . LYS A 1 176 ? -28.252 10.283 27.346 1.00 88.44 176 LYS A C 1
ATOM 1380 O O . LYS A 1 176 ? -28.723 9.192 27.042 1.00 88.44 176 LYS A O 1
ATOM 1385 N N . ASP A 1 177 ? -28.558 11.417 26.728 1.00 87.94 177 ASP A N 1
ATOM 1386 C CA . ASP A 1 177 ? -29.491 11.593 25.607 1.00 87.94 177 ASP A CA 1
ATOM 1387 C C . ASP A 1 177 ? -29.045 10.884 24.316 1.00 87.94 177 ASP A C 1
ATOM 1389 O O . ASP A 1 177 ? -29.879 10.509 23.497 1.00 87.94 177 ASP A O 1
ATOM 1393 N N . LYS A 1 178 ? -27.742 10.619 24.156 1.00 86.88 178 LYS A N 1
ATOM 1394 C CA . LYS A 1 178 ? -27.178 9.906 22.994 1.00 86.88 178 LYS A CA 1
ATOM 1395 C C . LYS A 1 178 ? -26.978 8.408 23.224 1.00 86.88 178 LYS A C 1
ATOM 1397 O O . LYS A 1 178 ? -26.573 7.684 22.310 1.00 86.88 178 LYS A O 1
ATOM 1402 N N . ARG A 1 179 ? -27.197 7.916 24.448 1.00 90.19 179 ARG A N 1
ATOM 1403 C CA . ARG A 1 179 ? -27.039 6.489 24.781 1.00 90.19 179 ARG A CA 1
ATOM 1404 C C . ARG A 1 179 ? -28.126 5.651 24.117 1.00 90.19 179 ARG A C 1
ATOM 1406 O O . ARG A 1 179 ? -29.193 6.150 23.782 1.00 90.19 179 ARG A O 1
ATOM 1413 N N . LEU A 1 180 ? -27.859 4.351 23.963 1.00 89.31 180 LEU A N 1
ATOM 1414 C CA . LEU A 1 180 ? -28.722 3.449 23.189 1.00 89.31 180 LEU A CA 1
ATOM 1415 C C . LEU A 1 180 ? -30.161 3.438 23.721 1.00 89.31 180 LEU A C 1
ATOM 1417 O O . LEU A 1 180 ? -31.089 3.538 22.932 1.00 89.31 180 LEU A O 1
ATOM 1421 N N . ALA A 1 181 ? -30.333 3.418 25.047 1.00 90.69 181 ALA A N 1
ATOM 1422 C CA . ALA A 1 181 ? -31.640 3.542 25.689 1.00 90.69 181 ALA A CA 1
ATOM 1423 C C . ALA A 1 181 ? -32.400 4.799 25.234 1.00 90.69 181 ALA A C 1
ATOM 1425 O O . ALA A 1 181 ? -33.534 4.696 24.785 1.00 90.69 181 ALA A O 1
ATOM 1426 N N . ALA A 1 182 ? -31.768 5.974 25.304 1.00 90.62 182 ALA A N 1
ATOM 1427 C CA . ALA A 1 182 ? -32.400 7.239 24.940 1.00 90.62 182 ALA A CA 1
ATOM 1428 C C . ALA A 1 182 ? -32.743 7.310 23.443 1.00 90.62 182 ALA A C 1
ATOM 1430 O O . ALA A 1 182 ? -33.829 7.758 23.089 1.00 90.62 182 ALA A O 1
ATOM 1431 N N . VAL A 1 183 ? -31.870 6.791 22.570 1.00 90.88 183 VAL A N 1
ATOM 1432 C CA . VAL A 1 183 ? -32.129 6.705 21.121 1.00 90.88 183 VAL A CA 1
ATOM 1433 C C . VAL A 1 183 ? -33.314 5.776 20.817 1.00 90.88 183 VAL A C 1
ATOM 1435 O O . VAL A 1 183 ? -34.150 6.091 19.969 1.00 90.88 183 VAL A O 1
ATOM 1438 N N . LEU A 1 184 ? -33.421 4.641 21.513 1.00 92.25 184 LEU A N 1
ATOM 1439 C CA . LEU A 1 184 ? -34.535 3.703 21.341 1.00 92.25 184 LEU A CA 1
ATOM 1440 C C . LEU A 1 184 ? -35.854 4.253 21.901 1.00 92.25 184 LEU A C 1
ATOM 1442 O O . LEU A 1 184 ? -36.892 4.069 21.270 1.00 92.25 184 LEU A O 1
ATOM 1446 N N . ILE A 1 185 ? -35.820 4.973 23.027 1.00 92.62 185 ILE A N 1
ATOM 1447 C CA . ILE A 1 185 ? -36.994 5.677 23.567 1.00 92.62 185 ILE A CA 1
ATOM 1448 C C . ILE A 1 185 ? -37.448 6.766 22.590 1.00 92.62 185 ILE A C 1
ATOM 1450 O O . ILE A 1 185 ? -38.612 6.801 22.206 1.00 92.62 185 ILE A O 1
ATOM 1454 N N . GLY A 1 186 ? -36.528 7.619 22.125 1.00 89.25 186 GLY A N 1
ATOM 1455 C CA . GLY A 1 186 ? -36.842 8.718 21.206 1.00 89.25 186 GLY A CA 1
ATOM 1456 C C . GLY A 1 186 ? -37.358 8.263 19.836 1.00 89.25 186 GLY A C 1
ATOM 1457 O O . GLY A 1 186 ? -38.036 9.022 19.153 1.00 89.25 186 GLY A O 1
ATOM 1458 N N . SER A 1 187 ? -37.076 7.017 19.443 1.00 88.62 187 SER A N 1
ATOM 1459 C CA . SER A 1 187 ? -37.614 6.386 18.229 1.00 88.62 187 SER A CA 1
ATOM 1460 C C . SER A 1 187 ? -38.849 5.509 18.485 1.00 88.62 187 SER A C 1
ATOM 1462 O O . SER A 1 187 ? -39.246 4.754 17.596 1.00 88.62 187 SER A O 1
ATOM 1464 N N . ASN A 1 188 ? -39.457 5.597 19.677 1.00 90.69 188 ASN A N 1
ATOM 1465 C CA . ASN A 1 188 ? -40.613 4.804 20.118 1.00 90.69 188 ASN A CA 1
ATOM 1466 C C . ASN A 1 188 ? -40.416 3.283 19.971 1.00 90.69 188 ASN A C 1
ATOM 1468 O O . ASN A 1 188 ? -41.370 2.542 19.739 1.00 90.69 188 ASN A O 1
ATOM 1472 N N . ARG A 1 189 ? -39.172 2.802 20.081 1.00 92.38 189 ARG A N 1
ATOM 1473 C CA . ARG A 1 189 ? -38.846 1.368 20.000 1.00 92.38 189 ARG A CA 1
ATOM 1474 C C . ARG A 1 189 ? -38.970 0.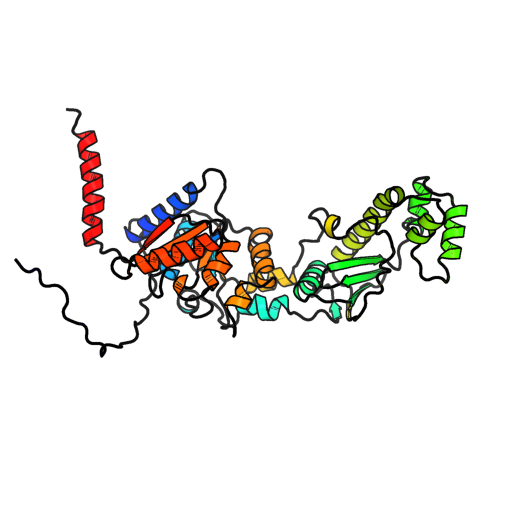663 21.342 1.00 92.38 189 ARG A C 1
ATOM 1476 O O . ARG A 1 189 ? -39.252 -0.528 21.350 1.00 92.38 189 ARG A O 1
ATOM 1483 N N . ILE A 1 190 ? -38.748 1.382 22.442 1.00 93.88 190 ILE A N 1
ATOM 1484 C CA . ILE A 1 190 ? -38.923 0.900 23.818 1.00 93.88 190 ILE A CA 1
ATOM 1485 C C . ILE A 1 190 ? -39.506 2.014 24.694 1.00 93.88 190 ILE A C 1
ATOM 1487 O O . ILE A 1 190 ? -39.357 3.195 24.377 1.00 93.88 190 ILE A O 1
ATOM 1491 N N . THR A 1 191 ? -40.118 1.654 25.820 1.00 94.94 191 THR A N 1
ATOM 1492 C CA . THR A 1 191 ? -40.577 2.610 26.840 1.00 94.94 191 THR A CA 1
ATOM 1493 C C . THR A 1 191 ? -39.469 2.951 27.844 1.00 94.94 191 THR A C 1
ATOM 1495 O O . THR A 1 191 ? -38.487 2.218 27.998 1.00 94.94 191 THR A O 1
ATOM 1498 N N . SER A 1 192 ? -39.632 4.055 28.582 1.00 93.56 192 SER A N 1
ATOM 1499 C CA . SER A 1 192 ? -38.724 4.427 29.681 1.00 93.56 192 SER A CA 1
ATOM 1500 C C . SER A 1 192 ? -38.657 3.359 30.781 1.00 93.56 192 SER A C 1
ATOM 1502 O O . SER A 1 192 ? -37.597 3.151 31.373 1.00 93.56 192 SER A O 1
ATOM 1504 N N . GLU A 1 193 ? -39.764 2.656 31.030 1.00 94.38 193 GLU A N 1
ATOM 1505 C CA . GLU A 1 193 ? -39.833 1.544 31.986 1.00 94.38 193 GLU A CA 1
ATOM 1506 C C . GLU A 1 193 ? -38.991 0.357 31.509 1.00 94.38 193 GLU A C 1
ATOM 1508 O O . GLU A 1 193 ? -38.102 -0.090 32.234 1.00 94.38 193 GLU A O 1
ATOM 1513 N N . GLN A 1 194 ? -39.176 -0.073 30.254 1.00 94.25 194 GLN A N 1
ATOM 1514 C CA . GLN A 1 194 ? -38.392 -1.154 29.641 1.00 94.25 194 GLN A CA 1
ATOM 1515 C C . GLN A 1 194 ? -36.892 -0.832 29.620 1.00 94.25 194 GLN A C 1
ATOM 1517 O O . GLN A 1 194 ? -36.059 -1.694 29.901 1.00 94.25 194 GLN A O 1
ATOM 1522 N N . ALA A 1 195 ? -36.529 0.419 29.320 1.00 92.56 195 ALA A N 1
ATOM 1523 C CA . ALA A 1 195 ? -35.141 0.865 29.342 1.00 92.56 195 ALA A CA 1
ATOM 1524 C C . ALA A 1 195 ? -34.537 0.832 30.755 1.00 92.56 195 ALA A C 1
ATOM 1526 O O . ALA A 1 195 ? -33.390 0.416 30.922 1.00 92.56 195 ALA A O 1
ATOM 1527 N N . THR A 1 196 ? -35.300 1.257 31.766 1.00 93.00 196 THR A N 1
ATOM 1528 C CA . THR A 1 196 ? -34.867 1.246 33.173 1.00 93.00 196 THR A CA 1
ATOM 1529 C C . THR A 1 196 ? -34.672 -0.185 33.665 1.00 93.00 196 THR A C 1
ATOM 1531 O O . THR A 1 196 ? -33.641 -0.498 34.257 1.00 93.00 196 THR A O 1
ATOM 1534 N N . GLU A 1 197 ? -35.611 -1.078 33.353 1.00 92.31 197 GLU A N 1
ATOM 1535 C CA . GLU A 1 197 ? -35.503 -2.500 33.670 1.00 92.31 197 GLU A CA 1
ATOM 1536 C C . GLU A 1 197 ? -34.266 -3.134 33.013 1.00 92.31 197 GLU A C 1
ATOM 1538 O O . GLU A 1 197 ? -33.480 -3.806 33.686 1.00 92.31 197 GLU A O 1
ATOM 1543 N N . ALA A 1 198 ? -34.039 -2.867 31.724 1.00 90.69 198 ALA A N 1
ATOM 1544 C CA . ALA A 1 198 ? -32.875 -3.375 31.003 1.00 90.69 198 ALA A CA 1
ATOM 1545 C C . ALA A 1 198 ? -31.548 -2.847 31.580 1.00 90.69 198 ALA A C 1
ATOM 1547 O O . ALA A 1 198 ? -30.585 -3.603 31.708 1.00 90.69 198 ALA A O 1
ATOM 1548 N N . LEU A 1 199 ? -31.489 -1.568 31.968 1.00 89.94 199 LEU A N 1
ATOM 1549 C CA . LEU A 1 199 ? -30.314 -0.972 32.615 1.00 89.94 199 LEU A CA 1
ATOM 1550 C C . LEU A 1 199 ? -30.048 -1.574 34.000 1.00 89.94 199 LEU A C 1
ATOM 1552 O O . LEU A 1 199 ? -28.890 -1.837 34.322 1.00 89.94 199 LEU A O 1
ATOM 1556 N N . ASN A 1 200 ? -31.092 -1.847 34.785 1.00 89.38 200 ASN A N 1
ATOM 1557 C CA . ASN A 1 200 ? -30.961 -2.521 36.079 1.00 89.38 200 ASN A CA 1
ATOM 1558 C C . ASN A 1 200 ? -30.420 -3.950 35.914 1.00 89.38 200 ASN A C 1
ATOM 1560 O O . ASN A 1 200 ? -29.548 -4.363 36.673 1.00 89.38 200 ASN A O 1
ATOM 1564 N N . ARG A 1 201 ? -30.863 -4.679 34.879 1.00 85.94 201 ARG A N 1
ATOM 1565 C CA . ARG A 1 201 ? -30.318 -6.004 34.521 1.00 85.94 201 ARG A CA 1
ATOM 1566 C C . ARG A 1 201 ? -28.870 -5.932 34.010 1.00 85.94 201 ARG A C 1
ATOM 1568 O O . ARG A 1 201 ? -28.101 -6.869 34.212 1.00 85.94 201 ARG A O 1
ATOM 1575 N N . ALA A 1 202 ? -28.483 -4.834 33.358 1.00 79.94 202 ALA A N 1
ATOM 1576 C CA . ALA A 1 202 ? -27.113 -4.611 32.882 1.00 79.94 202 ALA A CA 1
ATOM 1577 C C . ALA A 1 202 ? -26.141 -4.270 34.023 1.00 79.94 202 ALA A C 1
ATOM 1579 O O . ALA A 1 202 ? -24.967 -4.648 33.983 1.00 79.94 202 ALA A O 1
ATOM 1580 N N . GLY A 1 203 ? -26.631 -3.552 35.038 1.00 67.81 203 GLY A N 1
ATOM 1581 C CA . GLY A 1 203 ? -25.888 -3.103 36.214 1.00 67.81 203 GLY A CA 1
ATOM 1582 C C . GLY A 1 203 ? -25.483 -4.252 37.136 1.00 67.81 203 GLY A C 1
ATOM 1583 O O . GLY A 1 203 ? -26.039 -4.408 38.214 1.00 67.81 203 GLY A O 1
ATOM 1584 N N . GLY A 1 204 ? -24.512 -5.061 36.712 1.00 63.75 204 GLY A N 1
ATOM 1585 C CA . GLY A 1 204 ? -23.944 -6.157 37.506 1.00 63.75 204 GLY A CA 1
ATOM 1586 C C . GLY A 1 204 ? -23.611 -7.414 36.704 1.00 63.75 204 GLY A C 1
ATOM 1587 O O . GLY A 1 204 ? -22.857 -8.253 37.183 1.00 63.75 204 GLY A O 1
ATOM 1588 N N . THR A 1 205 ? -24.127 -7.538 35.478 1.00 66.94 205 THR A N 1
ATOM 1589 C CA . THR A 1 205 ? -23.939 -8.728 34.627 1.00 66.94 205 THR A CA 1
ATOM 1590 C C . THR A 1 205 ? -22.802 -8.583 33.616 1.00 66.94 205 THR A C 1
ATOM 1592 O O . THR A 1 205 ? -22.326 -9.584 33.092 1.00 66.94 205 THR A O 1
ATOM 1595 N N . GLY A 1 206 ? -22.371 -7.351 33.317 1.00 64.06 206 GLY A N 1
ATOM 1596 C CA . GLY A 1 206 ? -21.376 -7.061 32.274 1.00 64.06 206 GLY A CA 1
ATOM 1597 C C . GLY A 1 206 ? -21.916 -7.158 30.840 1.00 64.06 206 GLY A C 1
ATOM 1598 O O . GLY A 1 206 ? -21.215 -6.781 29.904 1.00 64.06 206 GLY A O 1
ATOM 1599 N N . GLN A 1 207 ? -23.169 -7.593 30.672 1.00 72.44 207 GLN A N 1
ATOM 1600 C CA . GLN A 1 207 ? -23.817 -7.760 29.375 1.00 72.44 207 GLN A CA 1
ATOM 1601 C C . GLN A 1 207 ? -24.155 -6.411 28.731 1.00 72.44 207 GLN A C 1
ATOM 1603 O O . GLN A 1 207 ? -24.576 -5.453 29.390 1.00 72.44 207 GLN A O 1
ATOM 1608 N N . ARG A 1 208 ? -24.026 -6.336 27.402 1.00 79.38 208 ARG A N 1
ATOM 1609 C CA . ARG A 1 208 ? -24.390 -5.134 26.636 1.00 79.38 208 ARG A CA 1
ATOM 1610 C C . ARG A 1 208 ? -25.898 -4.891 26.679 1.00 79.38 208 ARG A C 1
ATOM 1612 O O . ARG A 1 208 ? -26.693 -5.805 26.481 1.00 79.38 208 ARG A O 1
ATOM 1619 N N . LEU A 1 209 ? -26.295 -3.623 26.802 1.00 85.50 209 LEU A N 1
ATOM 1620 C CA . LEU A 1 209 ? -27.708 -3.228 26.848 1.00 85.50 209 LEU A CA 1
ATOM 1621 C C . LEU A 1 209 ? -28.522 -3.764 25.654 1.00 85.50 209 LEU A C 1
ATOM 1623 O O . LEU A 1 209 ? -29.641 -4.222 25.842 1.00 85.50 209 LEU A O 1
ATOM 1627 N N . GLY A 1 210 ? -27.960 -3.750 24.440 1.00 85.00 210 GLY A N 1
ATOM 1628 C CA . GLY A 1 210 ? -28.638 -4.286 23.252 1.00 85.00 210 GLY A CA 1
ATOM 1629 C C . GLY A 1 210 ? -28.969 -5.778 23.367 1.00 85.00 210 GLY A C 1
ATOM 1630 O O . GLY A 1 210 ? -30.070 -6.184 23.013 1.00 85.00 210 GLY A O 1
ATOM 1631 N N . PHE A 1 211 ? -28.062 -6.577 23.932 1.00 83.25 211 PHE A N 1
ATOM 1632 C CA . PHE A 1 211 ? -28.278 -8.008 24.158 1.00 83.25 211 PHE A CA 1
ATOM 1633 C C . PHE A 1 211 ? -29.388 -8.261 25.183 1.00 83.25 211 PHE A C 1
ATOM 1635 O O . PHE A 1 211 ? -30.268 -9.089 24.966 1.00 83.25 211 PHE A O 1
ATOM 1642 N N . ILE A 1 212 ? -29.398 -7.491 26.272 1.00 87.00 212 ILE A N 1
ATOM 1643 C CA . ILE A 1 212 ? -30.446 -7.582 27.294 1.00 87.00 212 ILE A CA 1
ATOM 1644 C C . ILE A 1 212 ? -31.811 -7.232 26.697 1.00 87.00 212 ILE A C 1
ATOM 1646 O O . ILE A 1 212 ? -32.775 -7.958 26.921 1.00 87.00 212 ILE A O 1
ATOM 1650 N N . LEU A 1 213 ? -31.890 -6.163 25.899 1.00 89.56 213 LEU A N 1
ATOM 1651 C CA . LEU A 1 213 ? -33.131 -5.756 25.236 1.00 89.56 213 LEU A CA 1
ATOM 1652 C C . LEU A 1 213 ? -33.640 -6.823 24.248 1.00 89.56 213 LEU A C 1
ATOM 1654 O O . LEU A 1 213 ? -34.847 -7.053 24.182 1.00 89.56 213 LEU A O 1
ATOM 1658 N N . LEU A 1 214 ? -32.743 -7.501 23.516 1.00 88.44 214 LEU A N 1
ATOM 1659 C CA . LEU A 1 214 ? -33.104 -8.638 22.656 1.00 88.44 214 LEU A CA 1
ATOM 1660 C C . LEU A 1 214 ? -33.681 -9.797 23.478 1.00 88.44 214 LEU A C 1
ATOM 1662 O O . LEU A 1 214 ? -34.751 -10.304 23.156 1.00 88.44 214 LEU A O 1
ATOM 1666 N N . ASN A 1 215 ? -33.014 -10.178 24.570 1.00 87.69 215 ASN A N 1
ATOM 1667 C CA . ASN A 1 215 ? -33.450 -11.290 25.424 1.00 87.69 215 ASN A CA 1
ATOM 1668 C C . ASN A 1 215 ? -34.725 -10.986 26.214 1.00 87.69 215 ASN A C 1
ATOM 1670 O O . ASN A 1 215 ? -35.469 -11.898 26.563 1.00 87.69 215 ASN A O 1
ATOM 1674 N N . MET A 1 216 ? -34.995 -9.711 26.495 1.00 90.31 216 MET A N 1
ATOM 1675 C CA . MET A 1 216 ? -36.275 -9.264 27.046 1.00 90.31 216 MET A CA 1
ATOM 1676 C C . MET A 1 216 ? -37.416 -9.336 26.018 1.00 90.31 216 MET A C 1
ATOM 1678 O O . MET A 1 216 ? -38.569 -9.154 26.395 1.00 90.31 216 MET A O 1
ATOM 1682 N N . GLY A 1 217 ? -37.117 -9.561 24.733 1.00 89.81 217 GLY A N 1
ATOM 1683 C CA . GLY A 1 217 ? -38.111 -9.595 23.659 1.00 89.81 217 GLY A CA 1
ATOM 1684 C C . GLY A 1 217 ? -38.719 -8.228 23.329 1.00 89.81 217 GLY A C 1
ATOM 1685 O O . GLY A 1 217 ? -39.717 -8.164 22.617 1.00 89.81 217 GLY A O 1
ATOM 1686 N N . VAL A 1 218 ? -38.138 -7.132 23.836 1.00 92.56 218 VAL A N 1
ATOM 1687 C CA . VAL A 1 218 ? -38.657 -5.766 23.627 1.00 92.56 218 VAL A CA 1
ATOM 1688 C C . VAL A 1 218 ? -38.157 -5.137 22.325 1.00 92.56 218 VAL A C 1
ATOM 1690 O O . VAL A 1 218 ? -38.754 -4.189 21.825 1.00 92.56 218 VAL A O 1
ATOM 1693 N N . VAL A 1 219 ? -37.076 -5.667 21.744 1.00 91.06 219 VAL A N 1
ATOM 1694 C CA . VAL A 1 219 ? -36.538 -5.256 20.438 1.00 91.06 219 VAL A CA 1
ATOM 1695 C C . VAL A 1 219 ? -36.106 -6.471 19.619 1.00 91.06 219 VAL A C 1
ATOM 1697 O O . VAL A 1 219 ? -35.851 -7.540 20.165 1.00 91.06 219 VAL A O 1
ATOM 1700 N N . THR A 1 220 ? -35.976 -6.291 18.304 1.00 88.56 220 THR A N 1
ATOM 1701 C CA . THR A 1 220 ? -35.378 -7.266 17.381 1.00 88.56 220 THR A CA 1
ATOM 1702 C C . THR A 1 220 ? -33.990 -6.798 16.938 1.00 88.56 220 THR A C 1
ATOM 1704 O O . THR A 1 220 ? -33.620 -5.638 17.146 1.00 88.56 220 THR A O 1
ATOM 1707 N N . ALA A 1 221 ? -33.214 -7.672 16.288 1.00 84.44 221 ALA A N 1
ATOM 1708 C CA . ALA A 1 221 ? -31.908 -7.299 15.739 1.00 84.44 221 ALA A CA 1
ATOM 1709 C C . ALA A 1 221 ? -32.017 -6.127 14.743 1.00 84.44 221 ALA A C 1
ATOM 1711 O O . ALA A 1 221 ? -31.222 -5.190 14.805 1.00 84.44 221 ALA A O 1
ATOM 1712 N N . ASP A 1 222 ? -33.052 -6.115 13.897 1.00 84.88 222 ASP A N 1
ATOM 1713 C CA . ASP A 1 222 ? -33.300 -5.032 12.937 1.00 84.88 222 ASP A CA 1
ATOM 1714 C C . ASP A 1 222 ? -33.625 -3.695 13.613 1.00 84.88 222 ASP A C 1
ATOM 1716 O O . ASP A 1 222 ? -33.176 -2.646 13.150 1.00 84.88 222 ASP A O 1
ATOM 1720 N N . HIS A 1 223 ? -34.333 -3.713 14.749 1.00 86.19 223 HIS A N 1
ATOM 1721 C CA . HIS A 1 223 ? -34.569 -2.501 15.542 1.00 86.19 223 HIS A CA 1
ATOM 1722 C C . HIS A 1 223 ? -33.270 -1.908 16.105 1.00 86.19 223 HIS A C 1
ATOM 1724 O O . HIS A 1 223 ? -33.191 -0.698 16.313 1.00 86.19 223 HIS A O 1
ATOM 1730 N N . LEU A 1 224 ? -32.252 -2.741 16.342 1.00 86.94 224 LEU A N 1
ATOM 1731 C CA . LEU A 1 224 ? -30.963 -2.320 16.887 1.00 86.94 224 LEU A CA 1
ATOM 1732 C C . LEU A 1 224 ? -29.947 -1.913 15.815 1.00 86.94 224 LEU A C 1
ATOM 1734 O O . LEU A 1 224 ? -29.086 -1.083 16.108 1.00 86.94 224 LEU A O 1
ATOM 1738 N N . ARG A 1 225 ? -30.058 -2.433 14.583 1.00 85.38 225 ARG A N 1
ATOM 1739 C CA . ARG A 1 225 ? -29.125 -2.153 13.472 1.00 85.38 225 ARG A CA 1
ATOM 1740 C C . ARG A 1 225 ? -28.865 -0.664 13.270 1.00 85.38 225 ARG A C 1
ATOM 1742 O O . ARG A 1 225 ? -27.722 -0.223 13.349 1.00 85.38 225 ARG A O 1
ATOM 1749 N N . GLY A 1 226 ? -29.921 0.115 13.040 1.00 86.31 226 GLY A N 1
ATOM 1750 C CA . GLY A 1 226 ? -29.817 1.557 12.788 1.00 86.31 226 GLY A CA 1
ATOM 1751 C C . GLY A 1 226 ? -29.182 2.328 13.955 1.00 86.31 226 GLY A C 1
ATOM 1752 O O . GLY A 1 226 ? -28.154 2.978 13.757 1.00 86.31 226 GLY A O 1
ATOM 1753 N N . PRO A 1 227 ? -29.737 2.237 15.179 1.00 88.06 227 PRO A N 1
ATOM 1754 C CA . PRO A 1 227 ? -29.183 2.901 16.359 1.00 88.06 227 PRO A CA 1
ATOM 1755 C C . PRO A 1 227 ? -27.729 2.523 16.669 1.00 88.06 227 PRO A C 1
ATOM 1757 O O . PRO A 1 227 ? -26.926 3.404 16.977 1.00 88.06 227 PRO A O 1
ATOM 1760 N N . ILE A 1 228 ? -27.367 1.239 16.566 1.00 85.69 228 ILE A N 1
ATOM 1761 C CA . ILE A 1 228 ? -25.992 0.778 16.806 1.00 85.69 228 ILE A CA 1
ATOM 1762 C C . ILE A 1 228 ? -25.054 1.298 15.714 1.00 85.69 228 ILE A C 1
ATOM 1764 O O . ILE A 1 228 ? -24.000 1.841 16.046 1.00 85.69 228 ILE A O 1
ATOM 1768 N N . ARG A 1 229 ? -25.449 1.227 14.433 1.00 87.12 229 ARG A N 1
ATOM 1769 C CA . ARG A 1 229 ? -24.667 1.797 13.322 1.00 87.12 229 ARG A CA 1
ATOM 1770 C C . ARG A 1 229 ? -24.398 3.284 13.547 1.00 87.12 229 ARG A C 1
ATOM 1772 O O . ARG A 1 229 ? -23.246 3.700 13.485 1.00 87.12 229 ARG A O 1
ATOM 1779 N N . LEU A 1 230 ? -25.424 4.071 13.878 1.00 86.44 230 LEU A N 1
ATOM 1780 C CA . LEU A 1 230 ? -25.277 5.504 14.173 1.00 86.44 230 LEU A CA 1
ATOM 1781 C C . LEU A 1 230 ? -24.318 5.758 15.338 1.00 86.44 230 LEU A C 1
ATOM 1783 O O . LEU A 1 230 ? -23.488 6.662 15.277 1.00 86.44 230 LEU A O 1
ATOM 1787 N N . GLN A 1 231 ? -24.401 4.945 16.389 1.00 87.44 231 GLN A N 1
ATOM 1788 C CA . GLN A 1 231 ? -23.510 5.059 17.535 1.00 87.44 231 GLN A CA 1
ATOM 1789 C C . GLN A 1 231 ? -22.057 4.748 17.201 1.00 87.44 231 GLN A C 1
ATOM 1791 O O . GLN A 1 231 ? -21.176 5.456 17.690 1.00 87.44 231 GLN A O 1
ATOM 1796 N N . ILE A 1 232 ? -21.809 3.712 16.402 1.00 87.94 232 ILE A N 1
ATOM 1797 C CA . ILE A 1 232 ? -20.465 3.375 15.934 1.00 87.94 232 ILE A CA 1
ATOM 1798 C C . ILE A 1 232 ? -19.934 4.510 15.051 1.00 87.94 232 ILE A C 1
ATOM 1800 O O . ILE A 1 232 ? -18.810 4.962 15.259 1.00 87.94 232 ILE A O 1
ATOM 1804 N N . MET A 1 233 ? -20.754 5.031 14.133 1.00 87.44 233 MET A N 1
ATOM 1805 C CA . MET A 1 233 ? -20.373 6.133 13.244 1.00 87.44 233 MET A CA 1
ATOM 1806 C C . MET A 1 233 ? -20.043 7.421 13.988 1.00 87.44 233 MET A C 1
ATOM 1808 O O . MET A 1 233 ? -19.011 8.027 13.712 1.00 87.44 233 MET A O 1
ATOM 1812 N N . ASP A 1 234 ? -20.858 7.816 14.965 1.00 89.75 234 ASP A N 1
ATOM 1813 C CA . ASP A 1 234 ? -20.584 8.975 15.823 1.00 89.75 234 ASP A CA 1
ATOM 1814 C C . ASP A 1 234 ? -19.299 8.771 16.643 1.00 89.75 234 ASP A C 1
ATOM 1816 O O . ASP A 1 234 ? -18.475 9.678 16.733 1.00 89.75 234 ASP A O 1
ATOM 1820 N N . THR A 1 235 ? -19.076 7.568 17.187 1.00 91.25 235 THR A N 1
ATOM 1821 C CA . THR A 1 235 ? -17.840 7.243 17.916 1.00 91.25 235 THR A CA 1
ATOM 1822 C C . THR A 1 235 ? -16.604 7.330 17.019 1.00 91.25 235 THR A C 1
ATOM 1824 O O . THR A 1 235 ? -15.625 7.966 17.408 1.00 91.25 235 THR A O 1
ATOM 1827 N N . LEU A 1 236 ? -16.645 6.726 15.830 1.00 90.75 236 LEU A N 1
ATOM 1828 C CA . LEU A 1 236 ? -15.534 6.761 14.880 1.00 90.75 236 LEU A CA 1
ATOM 1829 C C . LEU A 1 236 ? -15.270 8.186 14.401 1.00 90.75 236 LEU A C 1
ATOM 1831 O O . LEU A 1 236 ? -14.149 8.662 14.534 1.00 90.75 236 LEU A O 1
ATOM 1835 N N . SER A 1 237 ? -16.301 8.892 13.933 1.00 89.25 237 SER A N 1
ATOM 1836 C CA . SER A 1 237 ? -16.168 10.262 13.417 1.00 89.25 237 SER A CA 1
ATOM 1837 C C . SER A 1 237 ? -15.548 11.202 14.451 1.00 89.25 237 SER A C 1
ATOM 1839 O O . SER A 1 237 ? -14.710 12.033 14.116 1.00 89.25 237 SER A O 1
ATOM 1841 N N . ARG A 1 238 ? -15.918 11.064 15.731 1.00 90.25 238 ARG A N 1
ATOM 1842 C CA . ARG A 1 238 ? -15.290 11.831 16.817 1.00 90.25 238 ARG A CA 1
ATOM 1843 C C . ARG A 1 238 ? -13.824 11.477 16.987 1.00 90.25 238 ARG A C 1
ATOM 1845 O O . ARG A 1 238 ? -13.004 12.383 17.020 1.00 90.25 238 ARG A O 1
ATOM 1852 N N . ALA A 1 239 ? -13.499 10.188 17.054 1.00 92.00 239 ALA A N 1
ATOM 1853 C CA . ALA A 1 239 ? -12.123 9.738 17.225 1.00 92.00 239 ALA A CA 1
ATOM 1854 C C . ALA A 1 239 ? -11.207 10.148 16.061 1.00 92.00 239 ALA A C 1
ATOM 1856 O O . ALA A 1 239 ? -10.070 10.534 16.307 1.00 92.00 239 ALA A O 1
ATOM 1857 N N . PHE A 1 240 ? -11.702 10.134 14.819 1.00 91.00 240 PHE A N 1
ATOM 1858 C CA . PHE A 1 240 ? -10.961 10.627 13.651 1.00 91.00 240 PHE A CA 1
ATOM 1859 C C . PHE A 1 240 ? -10.708 12.139 13.680 1.00 91.00 240 PHE A C 1
ATOM 1861 O O . PHE A 1 240 ? -9.716 12.593 13.119 1.00 91.00 240 PHE A O 1
ATOM 1868 N N . ASN A 1 241 ? -11.568 12.907 14.351 1.00 89.62 241 ASN A N 1
ATOM 1869 C CA . ASN A 1 241 ? -11.410 14.354 14.503 1.00 89.62 241 ASN A CA 1
ATOM 1870 C C . ASN A 1 241 ? -10.529 14.753 15.701 1.00 89.62 241 ASN A C 1
ATOM 1872 O O . ASN A 1 241 ? -10.242 15.938 15.872 1.00 89.62 241 ASN A O 1
ATOM 1876 N N . LEU A 1 242 ? -10.094 13.802 16.537 1.00 90.69 242 LEU A N 1
ATOM 1877 C CA . LEU A 1 242 ? -9.147 14.082 17.616 1.00 90.69 242 LEU A CA 1
ATOM 1878 C C . LEU A 1 242 ? -7.738 14.267 17.042 1.00 90.69 242 LEU A C 1
ATOM 1880 O O . LEU A 1 242 ? -7.238 13.410 16.317 1.00 90.69 242 LEU A O 1
ATOM 1884 N N . SER A 1 243 ? -7.072 15.355 17.425 1.00 86.69 243 SER A N 1
ATOM 1885 C CA . SER A 1 243 ? -5.728 15.695 16.936 1.00 86.69 243 SER A CA 1
ATOM 1886 C C . SER A 1 243 ? -4.636 15.656 18.005 1.00 86.69 243 SER A C 1
ATOM 1888 O O . SER A 1 243 ? -3.466 15.580 17.657 1.00 86.69 243 SER A O 1
ATOM 1890 N N . THR A 1 244 ? -4.980 15.694 19.297 1.00 89.56 244 THR A N 1
ATOM 1891 C CA . THR A 1 244 ? -3.993 15.802 20.394 1.00 89.56 244 THR A CA 1
ATOM 1892 C C . THR A 1 244 ? -4.213 14.812 21.536 1.00 89.56 244 THR A C 1
ATOM 1894 O O . THR A 1 244 ? -3.519 14.889 22.544 1.00 89.56 244 THR A O 1
ATOM 1897 N N . ALA A 1 245 ? -5.181 13.899 21.417 1.00 92.94 245 ALA A N 1
ATOM 1898 C CA . ALA A 1 245 ? -5.469 12.936 22.476 1.00 92.94 245 ALA A CA 1
ATOM 1899 C C . ALA A 1 245 ? -4.296 11.967 22.682 1.00 92.94 245 ALA A C 1
ATOM 1901 O O . ALA A 1 245 ? -3.640 11.556 21.723 1.00 92.94 245 ALA A O 1
ATOM 1902 N N . GLU A 1 246 ? -4.070 11.551 23.924 1.00 95.38 246 GLU A N 1
ATOM 1903 C CA . GLU A 1 246 ? -3.131 10.470 24.211 1.00 95.38 246 GLU A CA 1
ATOM 1904 C C . GLU A 1 246 ? -3.797 9.124 23.926 1.00 95.38 246 GLU A C 1
ATOM 1906 O O . GLU A 1 246 ? -4.986 8.921 24.201 1.00 95.38 246 GLU A O 1
ATOM 1911 N N . TYR A 1 247 ? -3.022 8.186 23.392 1.00 96.88 247 TYR A N 1
ATOM 1912 C CA . TYR A 1 247 ? -3.465 6.832 23.116 1.00 96.88 247 TYR A CA 1
ATOM 1913 C C . TYR A 1 247 ? -2.595 5.791 23.817 1.00 96.88 247 TYR A C 1
ATOM 1915 O O . TYR A 1 247 ? -1.401 5.979 24.070 1.00 96.88 247 TYR A O 1
ATOM 1923 N N . ARG A 1 248 ? -3.206 4.641 24.099 1.00 97.38 248 ARG A N 1
ATOM 1924 C CA . ARG A 1 248 ? -2.526 3.440 24.588 1.00 97.38 248 ARG A CA 1
ATOM 1925 C C . ARG A 1 248 ? -3.157 2.195 23.984 1.00 97.38 248 ARG A C 1
ATOM 1927 O O . ARG A 1 248 ? -4.374 2.035 24.057 1.00 97.38 248 ARG A O 1
ATOM 1934 N N . PHE A 1 249 ? -2.335 1.306 23.438 1.00 97.38 249 PHE A N 1
ATOM 1935 C CA . PHE A 1 249 ? -2.749 -0.011 22.971 1.00 97.38 249 PHE A CA 1
ATOM 1936 C C . PHE A 1 249 ? -2.300 -1.096 23.952 1.00 97.38 249 PHE A C 1
ATOM 1938 O O . PHE A 1 249 ? -1.108 -1.310 24.173 1.00 97.38 249 PHE A O 1
ATOM 1945 N N . GLU A 1 250 ? -3.262 -1.822 24.509 1.00 96.06 250 GLU A N 1
ATOM 1946 C CA . GLU A 1 250 ? -3.021 -2.937 25.422 1.00 96.06 250 GLU A CA 1
ATOM 1947 C C . GLU A 1 250 ? -3.273 -4.258 24.697 1.00 96.06 250 GLU A C 1
ATOM 1949 O O . GLU A 1 250 ? -4.396 -4.562 24.284 1.00 96.06 250 GLU A O 1
ATOM 1954 N N . LYS A 1 251 ? -2.211 -5.051 24.521 1.00 93.62 251 LYS A N 1
ATOM 1955 C CA . LYS A 1 251 ? -2.298 -6.366 23.878 1.00 93.62 251 LYS A CA 1
ATOM 1956 C C . LYS A 1 251 ? -3.114 -7.319 24.748 1.00 93.62 251 LYS A C 1
ATOM 1958 O O . LYS A 1 251 ? -2.889 -7.408 25.951 1.00 93.62 251 LYS A O 1
ATOM 1963 N N . SER A 1 252 ? -3.985 -8.099 24.118 1.00 86.19 252 SER A N 1
ATOM 1964 C CA . SER A 1 252 ? -4.703 -9.185 24.785 1.00 86.19 252 SER A CA 1
ATOM 1965 C C . SER A 1 252 ? -4.612 -10.477 23.978 1.00 86.19 252 SER A C 1
ATOM 1967 O O . SER A 1 252 ? -4.645 -10.453 22.748 1.00 86.19 252 SER A O 1
ATOM 1969 N N . SER A 1 253 ? -4.501 -11.615 24.671 1.00 68.12 253 SER A N 1
ATOM 1970 C CA . SER A 1 253 ? -4.603 -12.950 24.062 1.00 68.12 253 SER A CA 1
ATOM 1971 C C . SER A 1 253 ? -6.044 -13.293 23.679 1.00 68.12 253 SER A C 1
ATOM 1973 O O . SER A 1 253 ? -6.271 -14.054 22.743 1.00 68.12 253 SER A O 1
ATOM 1975 N N . HIS A 1 254 ? -7.010 -12.687 24.372 1.00 63.25 254 HIS A N 1
ATOM 1976 C CA . HIS A 1 254 ? -8.434 -12.855 24.141 1.00 63.25 254 HIS A CA 1
ATOM 1977 C C . HIS A 1 254 ? -9.078 -11.473 24.183 1.00 63.25 254 HIS A C 1
ATOM 1979 O O . HIS A 1 254 ? -9.129 -10.822 25.228 1.00 63.25 254 HIS A O 1
ATOM 1985 N N . VAL A 1 255 ? -9.590 -11.000 23.051 1.00 56.06 255 VAL A N 1
ATOM 1986 C CA . VAL A 1 255 ? -10.667 -10.016 23.143 1.00 56.06 255 VAL A CA 1
ATOM 1987 C C . VAL A 1 255 ? -11.828 -10.813 23.709 1.00 56.06 255 VAL A C 1
ATOM 1989 O O . VAL A 1 255 ? -12.225 -11.801 23.089 1.00 56.06 255 VAL A O 1
ATOM 1992 N N . VAL A 1 256 ? -12.322 -10.445 24.894 1.00 53.38 256 VAL A N 1
ATOM 1993 C CA . VAL A 1 256 ? -13.614 -10.933 25.394 1.00 53.38 256 VAL A CA 1
ATOM 1994 C C . VAL A 1 256 ? -14.672 -10.329 24.475 1.00 53.38 256 VAL A C 1
ATOM 1996 O O . VAL A 1 256 ? -15.306 -9.321 24.761 1.00 53.38 256 VAL A O 1
ATOM 1999 N N . TYR A 1 257 ? -14.734 -10.879 23.272 1.00 52.47 257 TYR A N 1
ATOM 2000 C CA . TYR A 1 257 ? -15.831 -10.728 22.358 1.00 52.47 257 TYR A CA 1
ATOM 2001 C C . TYR A 1 257 ? -16.785 -11.816 22.817 1.00 52.47 257 TYR A C 1
ATOM 2003 O O . TYR A 1 257 ? -16.441 -12.998 22.746 1.00 52.47 257 TYR A O 1
ATOM 2011 N N . GLU A 1 258 ? -17.909 -11.423 23.407 1.00 51.97 258 GLU A N 1
ATOM 2012 C CA . GLU A 1 258 ? -19.006 -12.337 23.707 1.00 51.97 258 GLU A CA 1
ATOM 2013 C C . GLU A 1 258 ? -19.419 -12.965 22.365 1.00 51.97 258 GLU A C 1
ATOM 2015 O O . GLU A 1 258 ? -20.175 -12.376 21.599 1.00 51.97 258 GLU A O 1
ATOM 2020 N N . ARG A 1 259 ? -18.827 -14.122 22.027 1.00 44.81 259 ARG A N 1
ATOM 2021 C CA . ARG A 1 259 ? -18.984 -14.812 20.732 1.00 44.81 259 ARG A CA 1
ATOM 2022 C C . ARG A 1 259 ? -20.437 -15.194 20.438 1.00 44.81 259 ARG A C 1
ATOM 2024 O O . ARG A 1 259 ? -20.747 -15.508 19.296 1.00 44.81 259 ARG A O 1
ATOM 2031 N N . ASP A 1 260 ? -21.296 -15.118 21.449 1.00 42.91 260 ASP A N 1
ATOM 2032 C CA . ASP A 1 260 ? -22.696 -15.524 21.404 1.00 42.91 260 ASP A CA 1
ATOM 2033 C C . ASP A 1 260 ? -23.667 -14.344 21.209 1.00 42.91 260 ASP A C 1
ATOM 2035 O O . ASP A 1 260 ? -24.883 -14.520 21.276 1.00 42.91 260 ASP A O 1
ATOM 2039 N N . ILE A 1 261 ? -23.163 -13.130 20.957 1.00 53.00 261 ILE A N 1
ATOM 2040 C CA . ILE A 1 261 ? -24.012 -11.983 20.624 1.00 53.00 261 ILE A CA 1
ATOM 2041 C C . ILE A 1 261 ? -24.233 -11.947 19.115 1.00 53.00 261 ILE A C 1
ATOM 2043 O O . ILE A 1 261 ? -23.287 -11.862 18.336 1.00 53.00 261 ILE A O 1
ATOM 2047 N N . ILE A 1 262 ? -25.505 -11.955 18.707 1.00 51.44 262 ILE A N 1
ATOM 2048 C CA . ILE A 1 262 ? -25.916 -11.503 17.376 1.00 51.44 262 ILE A CA 1
ATOM 2049 C C . ILE A 1 262 ? -25.426 -10.061 17.251 1.00 51.44 262 ILE A C 1
ATOM 2051 O O . ILE A 1 262 ? -26.054 -9.166 17.812 1.00 51.44 262 ILE A O 1
ATOM 2055 N N . ASP A 1 263 ? -24.294 -9.838 16.582 1.00 63.41 263 ASP A N 1
ATOM 2056 C CA . ASP A 1 263 ? -23.844 -8.495 16.235 1.00 63.41 263 ASP A CA 1
ATOM 2057 C C . ASP A 1 263 ? -24.676 -8.045 15.032 1.00 63.41 263 ASP A C 1
ATOM 2059 O O . ASP A 1 263 ? -24.513 -8.576 13.928 1.00 63.41 263 ASP A O 1
ATOM 2063 N N . PRO A 1 264 ? -25.644 -7.135 15.221 1.00 60.66 264 PRO A N 1
ATOM 2064 C CA . PRO A 1 264 ? -26.541 -6.778 14.140 1.00 60.66 264 PRO A CA 1
ATOM 2065 C C . PRO A 1 264 ? -25.814 -6.008 13.026 1.00 60.66 264 PRO A C 1
ATOM 2067 O O . PRO A 1 264 ? -26.386 -5.888 11.938 1.00 60.66 264 PRO A O 1
ATOM 2070 N N . VAL A 1 265 ? -24.594 -5.495 13.274 1.00 69.19 265 VAL A N 1
ATOM 2071 C CA . VAL A 1 265 ? -23.835 -4.658 12.334 1.00 69.19 265 VAL A CA 1
ATOM 2072 C C . VAL A 1 265 ? -22.350 -5.043 12.289 1.00 69.19 265 VAL A C 1
ATOM 2074 O O . VAL A 1 265 ? -21.659 -5.011 13.298 1.00 69.19 265 VAL A O 1
ATOM 2077 N N . SER A 1 266 ? -21.821 -5.328 11.097 1.00 76.50 266 SER A N 1
ATOM 2078 C CA . SER A 1 266 ? -20.389 -5.585 10.900 1.00 76.50 266 SER A CA 1
ATOM 2079 C C . SER A 1 266 ? -19.601 -4.282 10.761 1.00 76.50 266 SER A C 1
ATOM 2081 O O . SER A 1 266 ? -19.954 -3.418 9.960 1.00 76.50 266 SER A O 1
ATOM 2083 N N . PHE A 1 267 ? -18.467 -4.159 11.461 1.00 76.75 267 PHE A N 1
ATOM 2084 C CA . PHE A 1 267 ? -17.536 -3.042 11.254 1.00 76.75 267 PHE A CA 1
ATOM 2085 C C . PHE A 1 267 ? -16.990 -2.976 9.823 1.00 76.75 267 PHE A C 1
ATOM 2087 O O . PHE A 1 267 ? -16.661 -1.887 9.367 1.00 76.75 267 PHE A O 1
ATOM 2094 N N . GLY A 1 268 ? -16.916 -4.102 9.104 1.00 72.19 268 GLY A N 1
ATOM 2095 C CA . GLY A 1 268 ? -16.510 -4.112 7.696 1.00 72.19 268 GLY A CA 1
ATOM 2096 C C . GLY A 1 268 ? -17.470 -3.329 6.796 1.00 72.19 268 GLY A C 1
ATOM 2097 O O . GLY A 1 268 ? -17.017 -2.602 5.922 1.00 72.19 268 GLY A O 1
ATOM 2098 N N . ASP A 1 269 ? -18.775 -3.402 7.072 1.00 73.81 269 ASP A N 1
ATOM 2099 C CA . ASP A 1 269 ? -19.809 -2.676 6.316 1.00 73.81 269 ASP A CA 1
ATOM 2100 C C . ASP A 1 269 ? -19.870 -1.191 6.710 1.00 73.81 269 ASP A C 1
ATOM 2102 O O . ASP A 1 269 ? -20.405 -0.349 5.992 1.00 73.81 269 ASP A O 1
ATOM 2106 N N . ILE A 1 270 ? -19.349 -0.875 7.896 1.00 76.44 270 ILE A N 1
ATOM 2107 C CA . ILE A 1 270 ? -19.329 0.467 8.469 1.00 76.44 270 ILE A CA 1
ATOM 2108 C C . ILE A 1 270 ? -18.084 1.246 8.028 1.00 76.44 270 ILE A C 1
ATOM 2110 O O . ILE A 1 270 ? -18.186 2.434 7.738 1.00 76.44 270 ILE A O 1
ATOM 2114 N N . LEU A 1 271 ? -16.911 0.607 8.026 1.00 74.19 271 LEU A N 1
ATOM 2115 C CA . LEU A 1 271 ? -15.618 1.210 7.686 1.00 74.19 271 LEU A CA 1
ATOM 2116 C C . LEU A 1 271 ? -15.463 1.345 6.167 1.00 74.19 271 LEU A C 1
ATOM 2118 O O . LEU A 1 271 ? -14.597 0.730 5.550 1.00 74.19 271 LEU A O 1
ATOM 2122 N N . THR A 1 272 ? -16.333 2.157 5.587 1.00 73.31 272 THR A N 1
ATOM 2123 C CA . THR A 1 272 ? -16.335 2.539 4.177 1.00 73.31 272 THR A CA 1
ATOM 2124 C C . THR A 1 272 ? -15.925 4.004 4.038 1.00 73.31 272 THR A C 1
ATOM 2126 O O . THR A 1 272 ? -15.775 4.718 5.034 1.00 73.31 272 THR A O 1
ATOM 2129 N N . ASP A 1 273 ? -15.791 4.477 2.800 1.00 60.22 273 ASP A N 1
ATOM 2130 C CA . ASP A 1 273 ? -15.473 5.876 2.478 1.00 60.22 273 ASP A CA 1
ATOM 2131 C C . ASP A 1 273 ? -16.500 6.882 3.049 1.00 60.22 273 ASP A C 1
ATOM 2133 O O . ASP A 1 273 ? -16.250 8.086 3.083 1.00 60.22 273 ASP A O 1
ATOM 2137 N N . GLU A 1 274 ? -17.650 6.405 3.546 1.00 68.62 274 GLU A N 1
ATOM 2138 C CA . GLU A 1 274 ? -18.646 7.216 4.251 1.00 68.62 274 GLU A CA 1
ATOM 2139 C C . GLU A 1 274 ? -18.151 7.752 5.606 1.00 68.62 274 GLU A C 1
ATOM 2141 O O . GLU A 1 274 ? -18.734 8.706 6.123 1.00 68.62 274 GLU A O 1
ATOM 2146 N N . VAL A 1 275 ? -17.105 7.164 6.203 1.00 74.81 275 VAL A N 1
ATOM 2147 C CA . VAL A 1 275 ? -16.582 7.588 7.512 1.00 74.81 275 VAL A CA 1
ATOM 2148 C C . VAL A 1 275 ? -15.629 8.775 7.352 1.00 74.81 275 VAL A C 1
ATOM 2150 O O . VAL A 1 275 ? -14.513 8.603 6.848 1.00 74.81 275 VAL A O 1
ATOM 2153 N N . PRO A 1 276 ? -15.992 9.980 7.836 1.00 75.81 276 PRO A N 1
ATOM 2154 C CA . PRO A 1 276 ? -15.129 11.145 7.713 1.00 75.81 276 PRO A CA 1
ATOM 2155 C C . PRO A 1 276 ? -13.795 10.916 8.425 1.00 75.81 276 PRO A C 1
ATOM 2157 O O . PRO A 1 276 ? -13.754 10.521 9.590 1.00 75.81 276 PRO A O 1
ATOM 2160 N N . GLY A 1 277 ? -12.698 11.174 7.715 1.00 77.62 277 GLY A N 1
ATOM 2161 C CA . GLY A 1 277 ? -11.343 11.053 8.250 1.00 77.62 277 GLY A CA 1
ATOM 2162 C C . GLY A 1 277 ? -10.708 9.665 8.146 1.00 77.62 277 GLY A C 1
ATOM 2163 O O . GLY A 1 277 ? -9.512 9.552 8.403 1.00 77.62 277 GLY A O 1
ATOM 2164 N N . LEU A 1 278 ? -11.432 8.635 7.690 1.00 80.00 278 LEU A N 1
ATOM 2165 C CA . LEU A 1 278 ? -10.906 7.265 7.573 1.00 80.00 278 LEU A CA 1
ATOM 2166 C C . LEU A 1 278 ? -9.642 7.166 6.703 1.00 80.00 278 LEU A C 1
ATOM 2168 O O . LEU A 1 278 ? -8.732 6.393 7.000 1.00 80.00 278 LEU A O 1
ATOM 2172 N N . HIS A 1 279 ? -9.559 7.978 5.648 1.00 83.19 279 HIS A N 1
ATOM 2173 C CA . HIS A 1 279 ? -8.410 8.001 4.738 1.00 83.19 279 HIS A CA 1
ATOM 2174 C C . HIS A 1 279 ? -7.260 8.899 5.213 1.00 83.19 279 HIS A C 1
ATOM 2176 O O . HIS A 1 279 ? -6.161 8.815 4.652 1.00 83.19 279 HIS A O 1
ATOM 2182 N N . ILE A 1 280 ? -7.492 9.741 6.228 1.00 87.69 280 ILE A N 1
ATOM 2183 C CA . ILE A 1 280 ? -6.517 10.714 6.731 1.00 87.69 280 ILE A CA 1
ATOM 2184 C C . ILE A 1 280 ? -5.456 9.969 7.539 1.00 87.69 280 ILE A C 1
ATOM 2186 O O . ILE A 1 280 ? -5.727 9.428 8.609 1.00 87.69 280 ILE A O 1
ATOM 2190 N N . ARG A 1 281 ? -4.241 9.928 6.989 1.00 93.38 281 ARG A N 1
ATOM 2191 C CA . ARG A 1 281 ? -3.088 9.191 7.527 1.00 93.38 281 ARG A CA 1
ATOM 2192 C C . ARG A 1 281 ? -1.815 10.038 7.402 1.00 93.38 281 ARG A C 1
ATOM 2194 O O . ARG A 1 281 ? -0.984 9.746 6.539 1.00 93.38 281 ARG A O 1
ATOM 2201 N N . PRO A 1 282 ? -1.690 11.156 8.148 1.00 94.88 282 PRO A N 1
ATOM 2202 C CA . PRO A 1 282 ? -0.644 12.147 7.910 1.00 94.88 282 PRO A CA 1
ATOM 2203 C C . PRO A 1 282 ? 0.758 11.585 8.129 1.00 94.88 282 PRO A C 1
ATOM 2205 O O . PRO A 1 282 ? 1.657 11.891 7.351 1.00 94.88 282 PRO A O 1
ATOM 2208 N N . PHE A 1 283 ? 0.943 10.720 9.133 1.00 96.81 283 PHE A N 1
ATOM 2209 C CA . PHE A 1 283 ? 2.242 10.098 9.374 1.00 96.81 283 PHE A CA 1
ATOM 2210 C C . PHE A 1 283 ? 2.643 9.191 8.212 1.00 96.81 283 PHE A C 1
ATOM 2212 O O . PHE A 1 283 ? 3.733 9.344 7.661 1.00 96.81 283 PHE A O 1
ATOM 2219 N N . LEU A 1 284 ? 1.770 8.263 7.805 1.00 96.31 284 LEU A N 1
ATOM 2220 C CA . LEU A 1 284 ? 2.094 7.347 6.711 1.00 96.31 284 LEU A CA 1
ATOM 2221 C C . LEU A 1 284 ? 2.258 8.092 5.381 1.00 96.31 284 LEU A C 1
ATOM 2223 O O . LEU A 1 284 ? 3.150 7.751 4.602 1.00 96.31 284 LEU A O 1
ATOM 2227 N N . TYR A 1 285 ? 1.446 9.126 5.141 1.00 95.81 285 TYR A N 1
ATOM 2228 C CA . TYR A 1 285 ? 1.603 10.015 3.992 1.00 95.81 285 TYR A CA 1
ATOM 2229 C C . TYR A 1 285 ? 2.990 10.662 3.981 1.00 95.81 285 TYR A C 1
ATOM 2231 O O . TYR A 1 285 ? 3.706 10.529 2.993 1.00 95.81 285 TYR A O 1
ATOM 2239 N N . GLU A 1 286 ? 3.407 11.283 5.085 1.00 96.38 286 GLU A N 1
ATOM 2240 C CA . GLU A 1 286 ? 4.706 11.954 5.194 1.00 96.38 286 GLU A CA 1
ATOM 2241 C C . GLU A 1 286 ? 5.878 10.973 5.022 1.00 96.38 286 GLU A C 1
ATOM 2243 O O . GLU A 1 286 ? 6.871 11.271 4.354 1.00 96.38 286 GLU A O 1
ATOM 2248 N N . GLN A 1 287 ? 5.771 9.759 5.567 1.00 96.69 287 GLN A N 1
ATOM 2249 C CA . GLN A 1 287 ? 6.805 8.733 5.400 1.00 96.69 287 GLN A CA 1
ATOM 2250 C C . GLN A 1 287 ? 6.950 8.285 3.939 1.00 96.69 287 GLN A C 1
ATOM 2252 O O . GLN A 1 287 ? 8.075 8.131 3.450 1.00 96.69 287 GLN A O 1
ATOM 2257 N N . ILE A 1 288 ? 5.833 8.108 3.225 1.00 96.19 288 ILE A N 1
ATOM 2258 C CA . ILE A 1 288 ? 5.844 7.763 1.798 1.00 96.19 288 ILE A CA 1
ATOM 2259 C C . ILE A 1 288 ? 6.357 8.950 0.976 1.00 96.19 288 ILE A C 1
ATOM 2261 O O . ILE A 1 288 ? 7.296 8.775 0.201 1.00 96.19 288 ILE A O 1
ATOM 2265 N N . ALA A 1 289 ? 5.815 10.152 1.192 1.00 95.56 289 ALA A N 1
ATOM 2266 C CA . ALA A 1 289 ? 6.202 11.374 0.489 1.00 95.56 289 ALA A CA 1
ATOM 2267 C C . ALA A 1 289 ? 7.703 11.654 0.640 1.00 95.56 289 ALA A C 1
ATOM 2269 O O . ALA A 1 289 ? 8.414 11.806 -0.351 1.00 95.56 289 ALA A O 1
ATOM 2270 N N . SER A 1 290 ? 8.223 11.595 1.867 1.00 95.44 290 SER A N 1
ATOM 2271 C CA . SER A 1 290 ? 9.647 11.807 2.153 1.00 95.44 290 SER A CA 1
ATOM 2272 C C . SER A 1 290 ? 10.566 10.681 1.658 1.00 95.44 290 SER A C 1
ATOM 2274 O O . SER A 1 290 ? 11.792 10.833 1.720 1.00 95.44 290 SER A O 1
ATOM 2276 N N . SER A 1 291 ? 10.001 9.555 1.208 1.00 96.25 291 SER A N 1
ATOM 2277 C CA . SER A 1 291 ? 10.709 8.462 0.528 1.00 96.25 291 SER A CA 1
ATOM 2278 C C . SER A 1 291 ? 10.642 8.570 -0.997 1.00 96.25 291 SER A C 1
ATOM 2280 O O . SER A 1 291 ? 11.375 7.853 -1.678 1.00 96.25 291 SER A O 1
ATOM 2282 N N . THR A 1 292 ? 9.794 9.449 -1.534 1.00 95.56 292 THR A N 1
ATOM 2283 C CA . THR A 1 292 ? 9.781 9.807 -2.955 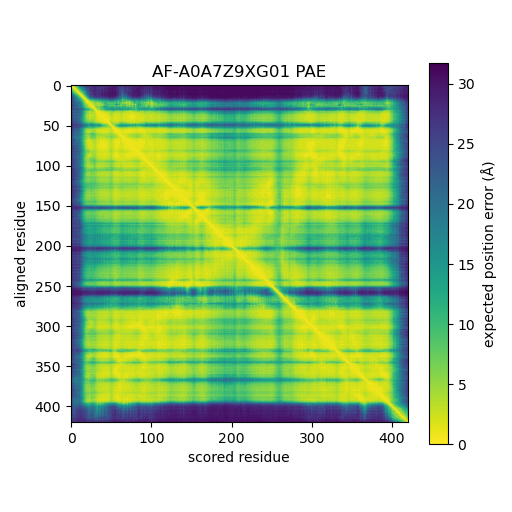1.00 95.56 292 THR A CA 1
ATOM 2284 C C . THR A 1 292 ? 10.715 10.982 -3.226 1.00 95.56 292 THR A C 1
ATOM 2286 O O . THR A 1 292 ? 10.956 11.817 -2.356 1.00 95.56 292 THR A O 1
ATOM 2289 N N . VAL A 1 293 ? 11.274 11.028 -4.431 1.00 94.81 293 VAL A N 1
ATOM 2290 C CA . VAL A 1 293 ? 12.230 12.056 -4.851 1.00 94.81 293 VAL A CA 1
ATOM 2291 C C . VAL A 1 293 ? 11.780 12.639 -6.183 1.00 94.81 293 VAL A C 1
ATOM 2293 O O . VAL A 1 293 ? 11.506 11.891 -7.121 1.00 94.81 293 VAL A O 1
ATOM 2296 N N . GLU A 1 294 ? 11.709 13.965 -6.269 1.00 94.06 294 GLU A N 1
ATOM 2297 C CA . GLU A 1 294 ? 11.540 14.667 -7.542 1.00 94.06 294 GLU A CA 1
ATOM 2298 C C . GLU A 1 294 ? 12.805 14.537 -8.394 1.00 94.06 294 GLU A C 1
ATOM 2300 O O . GLU A 1 294 ? 13.932 14.599 -7.892 1.00 94.06 294 GLU A O 1
ATOM 2305 N N . THR A 1 295 ? 12.623 14.333 -9.694 1.00 94.75 295 THR A N 1
ATOM 2306 C CA . THR A 1 295 ? 13.742 14.251 -10.638 1.00 94.75 295 THR A CA 1
ATOM 2307 C C . THR A 1 295 ? 14.014 15.600 -11.304 1.00 94.75 295 THR A C 1
ATOM 2309 O O . THR A 1 295 ? 13.288 16.572 -11.124 1.00 94.75 295 THR A O 1
ATOM 2312 N N . ASP A 1 296 ? 15.063 15.653 -12.119 1.00 93.38 296 ASP A N 1
ATOM 2313 C CA . ASP A 1 296 ? 15.335 16.757 -13.044 1.00 93.38 296 ASP A CA 1
ATOM 2314 C C . ASP A 1 296 ? 14.287 16.888 -14.169 1.00 93.38 296 ASP A C 1
ATOM 2316 O O . ASP A 1 296 ? 14.267 17.893 -14.880 1.00 93.38 296 ASP A O 1
ATOM 2320 N N . VAL A 1 297 ? 13.403 15.899 -14.329 1.00 94.06 297 VAL A N 1
ATOM 2321 C CA . VAL A 1 297 ? 12.259 15.950 -15.241 1.00 94.06 297 VAL A CA 1
ATOM 2322 C C . VAL A 1 297 ? 11.014 16.355 -14.459 1.00 94.06 297 VAL A C 1
ATOM 2324 O O . VAL A 1 297 ? 10.610 15.686 -13.506 1.00 94.06 297 VAL A O 1
ATOM 2327 N N . LYS A 1 298 ? 10.385 17.453 -14.891 1.00 95.31 298 LYS A N 1
ATOM 2328 C CA . LYS A 1 298 ? 9.140 17.962 -14.305 1.00 95.31 298 LYS A CA 1
ATOM 2329 C C . LYS A 1 298 ? 8.069 16.865 -14.272 1.00 95.31 298 LYS A C 1
ATOM 2331 O O . LYS A 1 298 ? 7.938 16.111 -15.230 1.00 95.31 298 LYS A O 1
ATOM 2336 N N . ASP A 1 299 ? 7.304 16.811 -13.182 1.00 95.75 299 ASP A N 1
ATOM 2337 C CA . ASP A 1 299 ? 6.188 15.880 -12.964 1.00 95.75 299 ASP A CA 1
ATOM 2338 C C . ASP A 1 299 ? 6.597 14.390 -12.878 1.00 95.75 299 ASP A C 1
ATOM 2340 O O . ASP A 1 299 ? 5.738 13.526 -12.683 1.00 95.75 299 ASP A O 1
ATOM 2344 N N . LEU A 1 300 ? 7.901 14.074 -12.912 1.00 97.56 300 LEU A N 1
ATOM 2345 C CA . LEU A 1 300 ? 8.443 12.736 -12.674 1.00 97.56 300 LEU A CA 1
ATOM 2346 C C . LEU A 1 300 ? 9.017 12.613 -11.259 1.00 97.56 300 LEU A C 1
ATOM 2348 O O . LEU A 1 300 ? 10.000 13.266 -10.898 1.00 97.56 300 LEU A O 1
ATOM 2352 N N . HIS A 1 301 ? 8.431 11.697 -10.494 1.00 97.62 301 HIS A N 1
ATOM 2353 C CA . HIS A 1 301 ? 8.870 11.315 -9.158 1.00 97.62 301 HIS A CA 1
ATOM 2354 C C . HIS A 1 301 ? 9.402 9.887 -9.165 1.00 97.62 301 HIS A C 1
ATOM 2356 O O . HIS A 1 301 ? 8.978 9.047 -9.963 1.00 97.62 301 HIS A O 1
ATOM 2362 N N . VAL A 1 302 ? 10.305 9.592 -8.237 1.00 97.88 302 VAL A N 1
ATOM 2363 C CA . VAL A 1 302 ? 10.927 8.279 -8.095 1.00 97.88 302 VAL A CA 1
ATOM 2364 C C . VAL A 1 302 ? 10.774 7.765 -6.668 1.00 97.88 302 VAL A C 1
ATOM 2366 O O . VAL A 1 302 ? 11.101 8.468 -5.715 1.00 97.88 302 VAL A O 1
ATOM 2369 N N . LEU A 1 303 ? 10.336 6.513 -6.524 1.00 98.00 303 LEU A N 1
ATOM 2370 C CA . LEU A 1 303 ? 10.387 5.752 -5.275 1.00 98.00 303 LEU A CA 1
ATOM 2371 C C . LEU A 1 303 ? 11.478 4.669 -5.398 1.00 98.00 303 LEU A C 1
ATOM 2373 O O . LEU A 1 303 ? 11.251 3.652 -6.063 1.00 98.00 303 LEU A O 1
ATOM 2377 N N . PRO A 1 304 ? 12.675 4.870 -4.812 1.00 97.56 304 PRO A N 1
ATOM 2378 C CA . PRO A 1 304 ? 13.774 3.908 -4.898 1.00 97.56 304 PRO A CA 1
ATOM 2379 C C . PRO A 1 304 ? 13.477 2.625 -4.115 1.00 97.56 304 PRO A C 1
ATOM 2381 O O . PRO A 1 304 ? 12.626 2.609 -3.223 1.00 97.56 304 PRO A O 1
ATOM 2384 N N . GLY A 1 305 ? 14.230 1.554 -4.381 1.00 96.19 305 GLY A N 1
ATOM 2385 C CA . GLY A 1 305 ? 14.052 0.281 -3.673 1.00 96.19 305 GLY A CA 1
ATOM 2386 C C . GLY A 1 305 ? 14.450 0.344 -2.192 1.00 96.19 305 GLY A C 1
ATOM 2387 O O . GLY A 1 305 ? 13.876 -0.356 -1.356 1.00 96.19 305 GLY A O 1
ATOM 2388 N N . GLY A 1 306 ? 15.397 1.222 -1.850 1.00 94.38 306 GLY A N 1
ATOM 2389 C CA . GLY A 1 306 ? 15.936 1.381 -0.499 1.00 94.38 306 GLY A CA 1
ATOM 2390 C C . GLY A 1 306 ? 16.898 0.260 -0.080 1.00 94.38 306 GLY A C 1
ATOM 2391 O O . GLY A 1 306 ? 17.522 -0.375 -0.939 1.00 94.38 306 GLY A O 1
ATOM 2392 N N . PRO A 1 307 ? 17.076 0.014 1.233 1.00 94.00 307 PRO A N 1
ATOM 2393 C CA . PRO A 1 307 ? 18.021 -0.984 1.724 1.00 94.00 307 PRO A CA 1
ATOM 2394 C C . PRO A 1 307 ? 17.613 -2.387 1.268 1.00 94.00 307 PRO A C 1
ATOM 2396 O O . PRO A 1 307 ? 16.445 -2.760 1.344 1.00 94.00 307 PRO A O 1
ATOM 2399 N N . LYS A 1 308 ? 18.580 -3.192 0.811 1.00 94.25 308 LYS A N 1
ATOM 2400 C CA . LYS A 1 308 ? 18.313 -4.550 0.317 1.00 94.25 308 LYS A CA 1
ATOM 2401 C C . LYS A 1 308 ? 17.708 -5.416 1.437 1.00 94.25 308 LYS A C 1
ATOM 2403 O O . LYS A 1 308 ? 18.410 -5.667 2.419 1.00 94.25 308 LYS A O 1
ATOM 2408 N N . PRO A 1 309 ? 16.465 -5.914 1.293 1.00 93.88 309 PRO A N 1
ATOM 2409 C CA . PRO A 1 309 ? 15.868 -6.783 2.297 1.00 93.88 309 PRO A CA 1
ATOM 2410 C C . PRO A 1 309 ? 16.461 -8.202 2.225 1.00 93.88 309 PRO A C 1
ATOM 2412 O O . PRO A 1 309 ? 16.965 -8.602 1.167 1.00 93.88 309 PRO A O 1
ATOM 2415 N N . PRO A 1 310 ? 16.365 -8.995 3.311 1.00 91.31 310 PRO A N 1
ATOM 2416 C CA . PRO A 1 310 ? 16.794 -10.394 3.304 1.00 91.31 310 PRO A CA 1
ATOM 2417 C C . PRO A 1 310 ? 15.965 -11.235 2.320 1.00 91.31 310 PRO A C 1
ATOM 2419 O O . PRO A 1 310 ? 16.537 -11.979 1.524 1.00 91.31 310 PRO A O 1
ATOM 2422 N N . ASN A 1 311 ? 14.639 -11.029 2.298 1.00 93.25 311 ASN A N 1
ATOM 2423 C CA . ASN A 1 311 ? 13.687 -11.767 1.464 1.00 93.25 311 ASN A CA 1
ATOM 2424 C C . ASN A 1 311 ? 12.865 -10.818 0.561 1.00 93.25 311 ASN A C 1
ATOM 2426 O O . ASN A 1 311 ? 11.729 -10.480 0.891 1.00 93.25 311 ASN A O 1
ATOM 2430 N N . PRO A 1 312 ? 13.398 -10.380 -0.599 1.00 94.62 312 PRO A N 1
ATOM 2431 C CA . PRO A 1 312 ? 12.700 -9.466 -1.511 1.00 94.62 312 PRO A CA 1
ATOM 2432 C C . PRO A 1 312 ? 11.300 -9.922 -1.933 1.00 94.62 312 PRO A C 1
ATOM 2434 O O . PRO A 1 312 ? 10.367 -9.127 -1.920 1.00 94.62 312 PRO A O 1
ATOM 2437 N N . SER A 1 313 ? 11.138 -11.202 -2.277 1.00 95.38 313 SER A N 1
ATOM 2438 C CA . SER A 1 313 ? 9.865 -11.739 -2.773 1.00 95.38 313 SER A CA 1
ATOM 2439 C C . SER A 1 313 ? 8.754 -11.656 -1.723 1.00 95.38 313 SER A C 1
ATOM 2441 O O . SER A 1 313 ? 7.624 -11.313 -2.055 1.00 95.38 313 SER A O 1
ATOM 2443 N N . GLU A 1 314 ? 9.078 -11.921 -0.454 1.00 94.62 314 GLU A N 1
ATOM 2444 C CA . GLU A 1 314 ? 8.131 -11.825 0.665 1.00 94.62 314 GLU A CA 1
ATOM 2445 C C . GLU A 1 314 ? 7.725 -10.373 0.925 1.00 94.62 314 GLU A C 1
ATOM 2447 O O . GLU A 1 314 ? 6.546 -10.086 1.115 1.00 94.62 314 GLU A O 1
ATOM 2452 N N . VAL A 1 315 ? 8.689 -9.447 0.868 1.00 95.00 315 VAL A N 1
ATOM 2453 C CA . VAL A 1 315 ? 8.438 -8.005 0.998 1.00 95.00 315 VAL A CA 1
ATOM 2454 C C . VAL A 1 315 ? 7.462 -7.536 -0.083 1.00 95.00 315 VAL A C 1
ATOM 2456 O O . VAL A 1 315 ? 6.436 -6.937 0.244 1.00 95.00 315 VAL A O 1
ATOM 2459 N N . LEU A 1 316 ? 7.726 -7.870 -1.351 1.00 96.31 316 LEU A N 1
ATOM 2460 C CA . LEU A 1 316 ? 6.886 -7.485 -2.492 1.00 96.31 316 LEU A CA 1
ATOM 2461 C C . LEU A 1 316 ? 5.508 -8.168 -2.492 1.00 96.31 316 LEU A C 1
ATOM 2463 O O . LEU A 1 316 ? 4.541 -7.591 -2.979 1.00 96.31 316 LEU A O 1
ATOM 2467 N N . GLY A 1 317 ? 5.401 -9.381 -1.944 1.00 95.31 317 GLY A N 1
ATOM 2468 C CA . GLY A 1 317 ? 4.139 -10.121 -1.826 1.00 95.31 317 GLY A CA 1
ATOM 2469 C C . GLY A 1 317 ? 3.337 -9.822 -0.558 1.00 95.31 317 GLY A C 1
ATOM 2470 O O . GLY A 1 317 ? 2.300 -10.440 -0.330 1.00 95.31 317 GLY A O 1
ATOM 2471 N N . SER A 1 318 ? 3.812 -8.919 0.301 1.00 96.12 318 SER A N 1
ATOM 2472 C CA . SER A 1 318 ? 3.216 -8.691 1.619 1.00 96.12 318 SER A CA 1
ATOM 2473 C C . SER A 1 318 ? 1.917 -7.869 1.579 1.00 96.12 318 SER A C 1
ATOM 2475 O O . SER A 1 318 ? 1.692 -7.031 0.697 1.00 96.12 318 SER A O 1
ATOM 2477 N N . ARG A 1 319 ? 1.082 -8.014 2.624 1.00 95.31 319 ARG A N 1
ATOM 2478 C CA . ARG A 1 319 ? -0.067 -7.114 2.882 1.00 95.31 319 ARG A CA 1
ATOM 2479 C C . ARG A 1 319 ? 0.363 -5.646 2.975 1.00 95.31 319 ARG A C 1
ATOM 2481 O O . ARG A 1 319 ? -0.362 -4.757 2.544 1.00 95.31 319 ARG A O 1
ATOM 2488 N N . ARG A 1 320 ? 1.567 -5.405 3.497 1.00 96.69 320 ARG A N 1
ATOM 2489 C CA . ARG A 1 320 ? 2.186 -4.081 3.617 1.00 96.69 320 ARG A CA 1
ATOM 2490 C C . ARG A 1 320 ? 2.498 -3.463 2.247 1.00 96.69 320 ARG A C 1
ATOM 2492 O O . ARG A 1 320 ? 2.174 -2.302 2.029 1.00 96.69 320 ARG A O 1
ATOM 2499 N N . MET A 1 321 ? 3.031 -4.239 1.299 1.00 97.00 321 MET A N 1
ATOM 2500 C CA . MET A 1 321 ? 3.184 -3.786 -0.092 1.00 97.00 321 MET A CA 1
ATOM 2501 C C . MET A 1 321 ? 1.825 -3.480 -0.729 1.00 97.00 321 MET A C 1
ATOM 2503 O O . MET A 1 321 ? 1.672 -2.454 -1.383 1.00 97.00 321 MET A O 1
ATOM 2507 N N . SER A 1 322 ? 0.811 -4.312 -0.480 1.00 95.94 322 SER A N 1
ATOM 2508 C CA . SER A 1 322 ? -0.550 -4.052 -0.976 1.00 95.94 322 SER A CA 1
ATOM 2509 C C . SER A 1 322 ? -1.115 -2.726 -0.448 1.00 95.94 322 SER A C 1
ATOM 2511 O O . SER A 1 322 ? -1.690 -1.954 -1.215 1.00 95.94 322 SER A O 1
ATOM 2513 N N . ALA A 1 323 ? -0.893 -2.421 0.835 1.00 94.06 323 ALA A N 1
ATOM 2514 C CA . ALA A 1 323 ? -1.276 -1.142 1.428 1.00 94.06 323 ALA A CA 1
ATOM 2515 C C . ALA A 1 323 ? -0.505 0.040 0.821 1.00 94.06 323 ALA A C 1
ATOM 2517 O O . ALA A 1 323 ? -1.129 1.040 0.477 1.00 94.06 323 ALA A O 1
ATOM 2518 N N . LEU A 1 324 ? 0.813 -0.087 0.610 1.00 96.38 324 LEU A N 1
ATOM 2519 C CA . LEU A 1 324 ? 1.601 0.932 -0.095 1.00 96.38 324 LEU A CA 1
ATOM 2520 C C . LEU A 1 324 ? 1.030 1.207 -1.488 1.00 96.38 324 LEU A C 1
ATOM 2522 O O . LEU A 1 324 ? 0.810 2.360 -1.842 1.00 96.38 324 LEU A O 1
ATOM 2526 N N . MET A 1 325 ? 0.747 0.156 -2.260 1.00 95.56 325 MET A N 1
ATOM 2527 C CA . MET A 1 325 ? 0.203 0.290 -3.610 1.00 95.56 325 MET A CA 1
ATOM 2528 C C . MET A 1 325 ? -1.167 0.974 -3.617 1.00 95.56 325 MET A C 1
ATOM 2530 O O . MET A 1 325 ? -1.387 1.838 -4.460 1.00 95.56 325 MET A O 1
ATOM 2534 N N . SER A 1 326 ? -2.067 0.644 -2.684 1.00 91.38 326 SER A N 1
ATOM 2535 C CA . SER A 1 326 ? -3.348 1.360 -2.538 1.00 91.38 326 SER A CA 1
ATOM 2536 C C . SER A 1 326 ? -3.122 2.826 -2.172 1.00 91.38 326 SER A C 1
ATOM 2538 O O . SER A 1 326 ? -3.637 3.705 -2.852 1.00 91.38 326 SER A O 1
ATOM 2540 N N . MET A 1 327 ? -2.267 3.127 -1.191 1.00 91.44 327 MET A N 1
ATOM 2541 C CA . MET A 1 327 ? -1.979 4.515 -0.812 1.00 91.44 327 MET A CA 1
ATOM 2542 C C . MET A 1 327 ? -1.393 5.332 -1.973 1.00 91.44 327 MET A C 1
ATOM 2544 O O . MET A 1 327 ? -1.813 6.466 -2.193 1.00 91.44 327 MET A O 1
ATOM 2548 N N . LEU A 1 328 ? -0.475 4.758 -2.756 1.00 93.12 328 LEU A N 1
ATOM 2549 C CA . LEU A 1 328 ? 0.092 5.409 -3.941 1.00 93.12 328 LEU A CA 1
ATOM 2550 C C . LEU A 1 328 ? -0.965 5.681 -5.023 1.00 93.12 328 LEU A C 1
ATOM 2552 O O . LEU A 1 328 ? -0.929 6.747 -5.638 1.00 93.12 328 LEU A O 1
ATOM 2556 N N . LYS A 1 329 ? -1.906 4.751 -5.239 1.00 87.88 329 LYS A N 1
ATOM 2557 C CA . LYS A 1 329 ? -3.002 4.909 -6.212 1.00 87.88 329 LYS A CA 1
ATOM 2558 C C . LYS A 1 329 ? -4.034 5.942 -5.755 1.00 87.88 329 LYS A C 1
ATOM 2560 O O . LYS A 1 329 ? -4.409 6.811 -6.538 1.00 87.88 329 LYS A O 1
ATOM 2565 N N . ASP A 1 330 ? -4.465 5.850 -4.501 1.00 82.56 330 ASP A N 1
ATOM 2566 C CA . ASP A 1 330 ? -5.658 6.545 -4.013 1.00 82.56 330 ASP A CA 1
ATOM 2567 C C . ASP A 1 330 ? -5.324 7.930 -3.437 1.00 82.56 330 ASP A C 1
ATOM 2569 O O . ASP A 1 330 ? -6.118 8.860 -3.542 1.00 82.56 330 ASP A O 1
ATOM 2573 N N . THR A 1 331 ? -4.139 8.093 -2.830 1.00 81.94 331 THR A N 1
ATOM 2574 C CA . THR A 1 331 ? -3.785 9.307 -2.066 1.00 81.94 331 THR A CA 1
ATOM 2575 C C . THR A 1 331 ? -2.870 10.263 -2.834 1.00 81.94 331 THR A C 1
ATOM 2577 O O . THR A 1 331 ? -3.058 11.473 -2.766 1.00 81.94 331 THR A O 1
ATOM 2580 N N . PHE A 1 332 ? -1.888 9.755 -3.586 1.00 82.25 332 PHE A N 1
ATOM 2581 C CA . PHE A 1 332 ? -0.857 10.602 -4.213 1.00 82.25 332 PHE A CA 1
ATOM 2582 C C . PHE A 1 332 ? -1.217 11.126 -5.617 1.00 82.25 332 PHE A C 1
ATOM 2584 O O . PHE A 1 332 ? -0.496 11.971 -6.165 1.00 82.25 332 PHE A O 1
ATOM 2591 N N . GLN A 1 333 ? -2.346 10.665 -6.171 1.00 83.44 333 GLN A N 1
ATOM 2592 C CA . GLN A 1 333 ? -2.936 11.141 -7.430 1.00 83.44 333 GLN A CA 1
ATOM 2593 C C . GLN A 1 333 ? -1.942 11.163 -8.606 1.00 83.44 333 GLN A C 1
ATOM 2595 O O . GLN A 1 333 ? -1.862 12.136 -9.351 1.00 83.44 333 GLN A O 1
ATOM 2600 N N . TYR A 1 334 ? -1.139 10.108 -8.757 1.00 93.50 334 TYR A N 1
ATOM 2601 C CA . TYR A 1 334 ? -0.321 9.932 -9.957 1.00 93.50 334 TYR A CA 1
ATOM 2602 C C . TYR A 1 334 ? -1.204 9.508 -11.136 1.00 93.50 334 TYR A C 1
ATOM 2604 O O . TYR A 1 334 ? -2.049 8.621 -10.996 1.00 93.50 334 TYR A O 1
ATOM 2612 N N . ASP A 1 335 ? -0.972 10.097 -12.310 1.00 93.69 335 ASP A N 1
ATOM 2613 C CA . ASP A 1 335 ? -1.663 9.707 -13.544 1.00 93.69 335 ASP A CA 1
ATOM 2614 C C . ASP A 1 335 ? -1.220 8.318 -14.011 1.00 93.69 335 ASP A C 1
ATOM 2616 O O . ASP A 1 335 ? -1.998 7.577 -14.617 1.00 93.69 335 ASP A O 1
ATOM 2620 N N . ILE A 1 336 ? 0.048 7.980 -13.751 1.00 95.38 336 ILE A N 1
ATOM 2621 C CA . ILE A 1 336 ? 0.619 6.667 -14.037 1.00 95.38 336 ILE A CA 1
ATOM 2622 C C . ILE A 1 336 ? 1.741 6.306 -13.052 1.00 95.38 336 ILE A C 1
ATOM 2624 O O . ILE A 1 336 ? 2.618 7.110 -12.733 1.00 95.38 336 ILE A O 1
ATOM 2628 N N . LEU A 1 337 ? 1.718 5.056 -12.602 1.00 97.88 337 LEU A N 1
ATOM 2629 C CA . LEU A 1 337 ? 2.744 4.399 -11.805 1.00 97.88 337 LEU A CA 1
ATOM 2630 C C . LEU A 1 337 ? 3.468 3.370 -12.677 1.00 97.88 337 LEU A C 1
ATOM 2632 O O . LEU A 1 337 ? 2.846 2.439 -13.190 1.00 97.88 337 LEU A O 1
ATOM 2636 N N . ILE A 1 338 ? 4.782 3.506 -12.823 1.00 98.31 338 ILE A N 1
ATOM 2637 C CA . ILE A 1 338 ? 5.623 2.571 -13.575 1.00 98.31 338 ILE A CA 1
ATOM 2638 C C . ILE A 1 338 ? 6.508 1.811 -12.594 1.00 98.31 338 ILE A C 1
ATOM 2640 O O . ILE A 1 338 ? 7.243 2.415 -11.821 1.00 98.31 338 ILE A O 1
ATOM 2644 N N . ILE A 1 339 ? 6.456 0.483 -12.634 1.00 98.38 339 ILE A N 1
ATOM 2645 C CA . ILE A 1 339 ? 7.224 -0.396 -11.750 1.00 98.38 339 ILE A CA 1
ATOM 2646 C C . ILE A 1 339 ? 8.367 -1.027 -12.551 1.00 98.38 339 ILE A C 1
ATOM 2648 O O . ILE A 1 339 ? 8.116 -1.804 -13.474 1.00 98.38 339 ILE A O 1
ATOM 2652 N N . ASP A 1 340 ? 9.617 -0.729 -12.187 1.00 97.44 340 ASP A N 1
ATOM 2653 C CA . ASP A 1 340 ? 10.788 -1.484 -12.654 1.00 97.44 340 ASP A CA 1
ATOM 2654 C C . ASP A 1 340 ? 10.954 -2.751 -11.810 1.00 97.44 340 ASP A C 1
ATOM 2656 O O . ASP A 1 340 ? 10.816 -2.722 -10.585 1.00 97.44 340 ASP A O 1
ATOM 2660 N N . SER A 1 341 ? 11.245 -3.878 -12.453 1.00 95.44 341 SER A N 1
ATOM 2661 C CA . SER A 1 341 ? 11.232 -5.192 -11.806 1.00 95.44 341 SER A CA 1
ATOM 2662 C C . SER A 1 341 ? 12.393 -6.083 -12.256 1.00 95.44 341 SER A C 1
ATOM 2664 O O . SER A 1 341 ? 12.970 -5.881 -13.335 1.00 95.44 341 SER A O 1
ATOM 2666 N N . PRO A 1 342 ? 12.747 -7.112 -11.462 1.00 93.38 342 PRO A N 1
ATOM 2667 C CA . PRO A 1 342 ? 13.719 -8.105 -11.895 1.00 93.38 342 PRO A CA 1
ATOM 2668 C C . PRO A 1 342 ? 13.142 -8.966 -13.038 1.00 93.38 342 PRO A C 1
ATOM 2670 O O . PRO A 1 342 ? 11.952 -8.900 -13.352 1.00 93.38 342 PRO A O 1
ATOM 2673 N N . PRO A 1 343 ? 13.971 -9.785 -13.708 1.00 92.88 343 PRO A N 1
ATOM 2674 C CA . PRO A 1 343 ? 13.499 -10.659 -14.776 1.00 92.88 343 PRO A CA 1
ATOM 2675 C C . PRO A 1 343 ? 12.575 -11.767 -14.264 1.00 92.88 343 PRO A C 1
ATOM 2677 O O . PRO A 1 343 ? 12.863 -12.381 -13.236 1.00 92.88 343 PRO A O 1
ATOM 2680 N N . VAL A 1 344 ? 11.550 -12.096 -15.051 1.00 93.12 344 VAL A N 1
ATOM 2681 C CA . VAL A 1 344 ? 10.524 -13.102 -14.724 1.00 93.12 344 VAL A CA 1
ATOM 2682 C C . VAL A 1 344 ? 11.126 -14.487 -14.484 1.00 93.12 344 VAL A C 1
ATOM 2684 O O . VAL A 1 344 ? 10.771 -15.163 -13.526 1.00 93.12 344 VAL A O 1
ATOM 2687 N N . THR A 1 345 ? 12.069 -14.927 -15.325 1.00 88.50 345 THR A N 1
ATOM 2688 C CA . THR A 1 345 ? 12.586 -16.306 -15.220 1.00 88.50 345 THR A CA 1
ATOM 2689 C C . THR A 1 345 ? 13.590 -16.504 -14.091 1.00 88.50 345 THR A C 1
ATOM 2691 O O . THR A 1 345 ? 13.882 -17.646 -13.736 1.00 88.50 345 THR A O 1
ATOM 2694 N N . SER A 1 346 ? 14.124 -15.413 -13.536 1.00 82.06 346 SER A N 1
ATOM 2695 C CA . SER A 1 346 ? 15.125 -15.469 -12.473 1.00 82.06 346 SER A CA 1
ATOM 2696 C C . SER A 1 346 ? 14.490 -15.692 -11.105 1.00 82.06 346 SER A C 1
ATOM 2698 O O . SER A 1 346 ? 15.041 -16.430 -10.292 1.00 82.06 346 SER A O 1
ATOM 2700 N N . VAL A 1 347 ? 13.375 -15.009 -10.832 1.00 88.56 347 VAL A N 1
ATOM 2701 C CA . VAL A 1 347 ? 12.720 -14.934 -9.518 1.00 88.56 347 VAL A CA 1
ATOM 2702 C C . VAL A 1 347 ? 11.228 -14.641 -9.684 1.00 88.56 347 VAL A C 1
ATOM 2704 O O . VAL A 1 347 ? 10.816 -14.056 -10.681 1.00 88.56 347 VAL A O 1
ATOM 2707 N N . SER A 1 348 ? 10.416 -14.988 -8.684 1.00 90.50 348 SER A N 1
ATOM 2708 C CA . SER A 1 348 ? 8.958 -14.784 -8.713 1.00 90.50 348 SER A CA 1
ATOM 2709 C C . SER A 1 348 ? 8.514 -13.324 -8.558 1.00 90.50 348 SER A C 1
ATOM 2711 O O . SER A 1 348 ? 7.336 -13.030 -8.733 1.00 90.50 348 SER A O 1
ATOM 2713 N N . ASP A 1 349 ? 9.431 -12.411 -8.232 1.00 94.81 349 ASP A N 1
ATOM 2714 C CA . ASP A 1 349 ? 9.155 -11.008 -7.897 1.00 94.81 349 ASP A CA 1
ATOM 2715 C C . ASP A 1 349 ? 8.303 -10.303 -8.975 1.00 94.81 349 ASP A C 1
ATOM 2717 O O . ASP A 1 349 ? 7.317 -9.650 -8.646 1.00 94.81 349 ASP A O 1
ATOM 2721 N N . ALA A 1 350 ? 8.620 -10.475 -10.265 1.00 94.50 350 ALA A N 1
ATOM 2722 C CA . ALA A 1 350 ? 7.847 -9.871 -11.356 1.00 94.50 350 ALA A CA 1
ATOM 2723 C C . ALA A 1 350 ? 6.426 -10.450 -11.473 1.00 94.50 35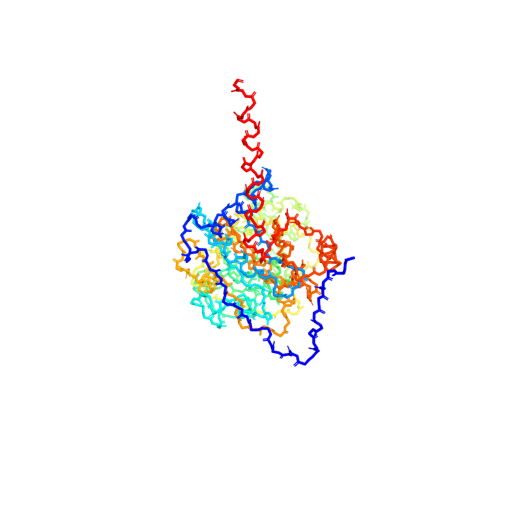0 ALA A C 1
ATOM 2725 O O . ALA A 1 350 ? 5.476 -9.706 -11.710 1.00 94.50 350 ALA A O 1
ATOM 2726 N N . SER A 1 351 ? 6.260 -11.760 -11.262 1.00 95.25 351 SER A N 1
ATOM 2727 C CA . SER A 1 351 ? 4.939 -12.398 -11.238 1.00 95.25 351 SER A CA 1
ATOM 2728 C C . SER A 1 351 ? 4.098 -11.893 -10.064 1.00 95.25 351 SER A C 1
ATOM 2730 O O . SER A 1 351 ? 2.919 -11.611 -10.247 1.00 95.25 351 SER A O 1
ATOM 2732 N N . ILE A 1 352 ? 4.704 -11.703 -8.888 1.00 96.56 352 ILE A N 1
ATOM 2733 C CA . ILE A 1 352 ? 4.034 -11.122 -7.713 1.00 96.56 352 ILE A CA 1
ATOM 2734 C C . ILE A 1 352 ? 3.589 -9.684 -8.009 1.00 96.56 352 ILE A C 1
ATOM 2736 O O . ILE A 1 352 ? 2.428 -9.339 -7.811 1.00 96.56 352 ILE A O 1
ATOM 2740 N N . LEU A 1 353 ? 4.491 -8.857 -8.546 1.00 97.12 353 LEU A N 1
ATOM 2741 C CA . LEU A 1 353 ? 4.203 -7.460 -8.881 1.00 97.12 353 LEU A CA 1
ATOM 2742 C C . LEU A 1 353 ? 3.106 -7.308 -9.940 1.00 97.12 353 LEU A C 1
ATOM 2744 O O . LEU A 1 353 ? 2.399 -6.301 -9.947 1.00 97.12 353 LEU A O 1
ATOM 2748 N N . SER A 1 354 ? 2.948 -8.299 -10.823 1.00 96.69 354 SER A N 1
ATOM 2749 C CA . SER A 1 354 ? 1.934 -8.262 -11.880 1.00 96.69 354 SER A CA 1
ATOM 2750 C C . SER A 1 354 ? 0.503 -8.208 -11.342 1.00 96.69 354 SER A C 1
ATOM 2752 O O . SER A 1 354 ? -0.359 -7.646 -12.010 1.00 96.69 354 SER A O 1
ATOM 2754 N N . ALA A 1 355 ? 0.268 -8.682 -10.112 1.00 95.69 355 ALA A N 1
ATOM 2755 C CA . ALA A 1 355 ? -1.032 -8.598 -9.449 1.00 95.69 355 ALA A CA 1
ATOM 2756 C C . ALA A 1 355 ? -1.465 -7.152 -9.139 1.00 95.69 355 ALA A C 1
ATOM 2758 O O . ALA A 1 355 ? -2.653 -6.889 -8.970 1.00 95.69 355 ALA A O 1
ATOM 2759 N N . PHE A 1 356 ? -0.522 -6.203 -9.070 1.00 95.25 356 PHE A N 1
ATOM 2760 C CA . PHE A 1 356 ? -0.829 -4.788 -8.835 1.00 95.25 356 PHE A CA 1
ATOM 2761 C C . PHE A 1 356 ? -0.974 -3.967 -10.121 1.00 95.25 356 PHE A C 1
ATOM 2763 O O . PHE A 1 356 ? -1.380 -2.798 -10.044 1.00 95.25 356 PHE A O 1
ATOM 2770 N N . ALA A 1 357 ? -0.595 -4.542 -11.265 1.00 95.62 357 ALA A N 1
ATOM 2771 C CA . ALA A 1 357 ? -0.459 -3.848 -12.535 1.00 95.62 357 ALA A CA 1
ATOM 2772 C C . ALA A 1 357 ? -1.713 -3.989 -13.401 1.00 95.62 357 ALA A C 1
ATOM 2774 O O . ALA A 1 357 ? -2.266 -5.074 -13.548 1.00 95.62 357 ALA A O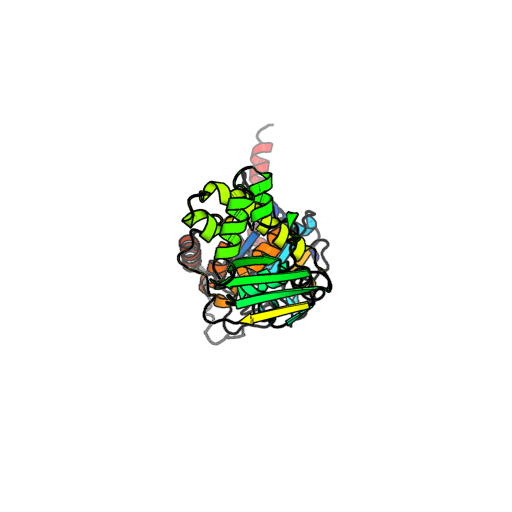 1
ATOM 2775 N N . ASP A 1 358 ? -2.110 -2.897 -14.051 1.00 95.19 358 ASP A N 1
ATOM 2776 C CA . ASP A 1 358 ? -3.173 -2.913 -15.059 1.00 95.19 358 ASP A CA 1
ATOM 2777 C C . ASP A 1 358 ? -2.647 -3.436 -16.403 1.00 95.19 358 ASP A C 1
ATOM 2779 O O . ASP A 1 358 ? -3.427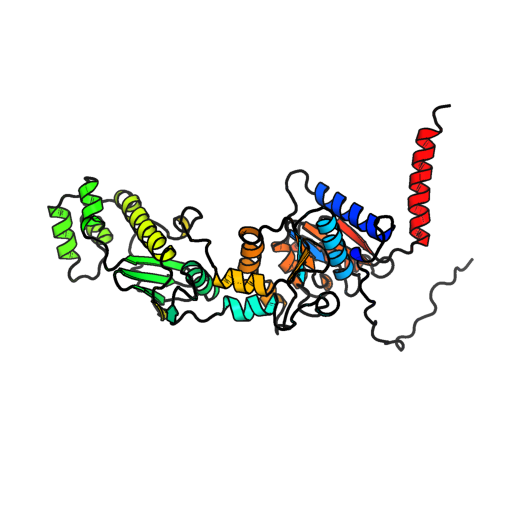 -3.888 -17.246 1.00 95.19 358 ASP A O 1
ATOM 2783 N N . GLY A 1 359 ? -1.328 -3.362 -16.603 1.00 95.81 359 GLY A N 1
ATOM 2784 C CA . GLY A 1 359 ? -0.632 -3.838 -17.786 1.00 95.81 359 GLY A CA 1
ATOM 2785 C C . GLY A 1 359 ? 0.818 -4.236 -17.508 1.00 95.81 359 GLY A C 1
ATOM 2786 O O . GLY A 1 359 ? 1.495 -3.634 -16.674 1.00 95.81 359 GLY A O 1
ATOM 2787 N N . VAL A 1 360 ? 1.312 -5.233 -18.241 1.00 97.38 360 VAL A N 1
ATOM 2788 C CA . VAL A 1 360 ? 2.704 -5.699 -18.189 1.00 97.38 360 VAL A CA 1
ATOM 2789 C C . VAL A 1 360 ? 3.368 -5.531 -19.552 1.00 97.38 360 VAL A C 1
ATOM 2791 O O . VAL A 1 360 ? 2.853 -6.003 -20.567 1.00 97.38 360 VAL A O 1
ATOM 2794 N N . ILE A 1 361 ? 4.541 -4.899 -19.567 1.00 96.44 361 ILE A N 1
ATOM 2795 C CA . ILE A 1 361 ? 5.417 -4.796 -20.736 1.00 96.44 361 ILE A CA 1
ATOM 2796 C C . ILE A 1 361 ? 6.634 -5.686 -20.539 1.00 96.44 361 ILE A C 1
ATOM 2798 O O . ILE A 1 361 ? 7.364 -5.572 -19.550 1.00 96.44 361 ILE A O 1
ATOM 2802 N N . MET A 1 362 ? 6.887 -6.537 -21.530 1.00 95.88 362 MET A N 1
ATOM 2803 C CA . MET A 1 362 ? 8.061 -7.399 -21.565 1.00 95.88 362 MET A CA 1
ATOM 2804 C C . MET A 1 362 ? 9.166 -6.805 -22.438 1.00 95.88 362 MET A C 1
ATOM 2806 O O . MET A 1 362 ? 9.094 -6.806 -23.665 1.00 95.88 362 MET A O 1
ATOM 2810 N N . THR A 1 363 ? 10.232 -6.340 -21.802 1.00 95.62 363 THR A N 1
ATOM 2811 C CA . THR A 1 363 ? 11.468 -5.934 -22.469 1.00 95.62 363 THR A CA 1
ATOM 2812 C C . THR A 1 363 ? 12.254 -7.166 -22.910 1.00 95.62 363 THR A C 1
ATOM 2814 O O . THR A 1 363 ? 12.582 -8.019 -22.086 1.00 95.62 363 THR A O 1
ATOM 2817 N N . VAL A 1 364 ? 12.600 -7.230 -24.193 1.00 93.56 364 VAL A N 1
ATOM 2818 C CA . VAL A 1 364 ? 13.384 -8.309 -24.807 1.00 93.56 364 VAL A CA 1
ATOM 2819 C C . VAL A 1 364 ? 14.600 -7.700 -25.493 1.00 93.56 364 VAL A C 1
ATOM 2821 O O . VAL A 1 364 ? 14.467 -6.789 -26.306 1.00 93.56 364 VAL A O 1
ATOM 2824 N N . GLY A 1 365 ? 15.799 -8.196 -25.189 1.00 89.50 365 GLY A N 1
ATOM 2825 C CA . GLY A 1 365 ? 17.015 -7.717 -25.849 1.00 89.50 365 GLY A CA 1
ATOM 2826 C C . GLY A 1 365 ? 17.222 -8.362 -27.225 1.00 89.50 365 GLY A C 1
ATOM 2827 O O . GLY A 1 365 ? 17.450 -9.573 -27.313 1.00 89.50 365 GLY A O 1
ATOM 2828 N N . ALA A 1 366 ? 17.218 -7.560 -28.289 1.00 86.75 366 ALA A N 1
ATOM 2829 C CA . ALA A 1 366 ? 17.436 -7.991 -29.666 1.00 86.75 366 ALA A CA 1
ATOM 2830 C C . ALA A 1 366 ? 18.746 -8.776 -29.817 1.00 86.75 366 ALA A C 1
ATOM 2832 O O . ALA A 1 366 ? 19.804 -8.343 -29.363 1.00 86.75 366 ALA A O 1
ATOM 2833 N N . GLY A 1 367 ? 18.663 -9.971 -30.406 1.00 83.75 367 GLY A N 1
ATOM 2834 C CA . GLY A 1 367 ? 19.818 -10.846 -30.636 1.00 83.75 367 GLY A CA 1
ATOM 2835 C C . GLY A 1 367 ? 20.504 -11.393 -29.374 1.00 83.75 367 GLY A C 1
ATOM 2836 O O . GLY A 1 367 ? 21.538 -12.045 -29.494 1.00 83.75 367 GLY A O 1
ATOM 2837 N N . THR A 1 368 ? 19.965 -11.150 -28.170 1.00 79.88 368 THR A N 1
ATOM 2838 C CA . THR A 1 368 ? 20.632 -11.526 -26.904 1.00 79.88 368 THR A CA 1
ATOM 2839 C C . THR A 1 368 ? 20.008 -12.703 -26.162 1.00 79.88 368 THR A C 1
ATOM 2841 O O . THR A 1 368 ? 20.656 -13.259 -25.277 1.00 79.88 368 THR A O 1
ATOM 2844 N N . ILE A 1 369 ? 18.782 -13.104 -26.506 1.00 85.12 369 ILE A N 1
ATOM 2845 C CA . ILE A 1 369 ? 18.029 -14.117 -25.759 1.00 85.12 369 ILE A CA 1
ATOM 2846 C C . ILE A 1 369 ? 17.387 -15.162 -26.678 1.00 85.12 369 ILE A C 1
ATOM 2848 O O . ILE A 1 369 ? 16.929 -14.864 -27.781 1.00 85.12 369 ILE A O 1
ATOM 2852 N N . ASN A 1 370 ? 17.346 -16.412 -26.208 1.00 89.00 370 ASN A N 1
ATOM 2853 C CA . ASN A 1 370 ? 16.658 -17.505 -26.887 1.00 89.00 370 ASN A CA 1
ATOM 2854 C C . ASN A 1 370 ? 15.134 -17.367 -26.720 1.00 89.00 370 ASN A C 1
ATOM 2856 O O . ASN A 1 370 ? 14.644 -17.190 -25.603 1.00 89.00 370 ASN A O 1
ATOM 2860 N N . ARG A 1 371 ? 14.381 -17.528 -27.818 1.00 90.75 371 ARG A N 1
ATOM 2861 C CA . ARG A 1 371 ? 12.907 -17.503 -27.829 1.00 90.75 371 ARG A CA 1
ATOM 2862 C C . ARG A 1 371 ? 12.279 -18.436 -26.791 1.00 90.75 371 ARG A C 1
ATOM 2864 O O . ARG A 1 371 ? 11.271 -18.069 -26.201 1.00 90.75 371 ARG A O 1
ATOM 2871 N N . ALA A 1 372 ? 12.884 -19.590 -26.509 1.00 92.75 372 ALA A N 1
ATOM 2872 C CA . ALA A 1 372 ? 12.391 -20.519 -25.490 1.00 92.75 372 ALA A CA 1
ATOM 2873 C C . ALA A 1 372 ? 12.318 -19.889 -24.083 1.00 92.75 372 ALA A C 1
ATOM 2875 O O . ALA A 1 372 ? 11.384 -20.158 -23.333 1.00 92.75 372 ALA A O 1
ATOM 2876 N N . ILE A 1 373 ? 13.265 -19.008 -23.735 1.00 92.06 373 ILE A N 1
ATOM 2877 C CA . ILE A 1 373 ? 13.269 -18.304 -22.442 1.00 92.06 373 ILE A CA 1
ATOM 2878 C C . ILE A 1 373 ? 12.148 -17.259 -22.406 1.00 92.06 373 ILE A C 1
ATOM 2880 O O . ILE A 1 373 ? 11.490 -17.103 -21.380 1.00 92.06 373 ILE A O 1
ATOM 2884 N N . ILE A 1 374 ? 11.887 -16.591 -23.536 1.00 94.31 374 ILE A N 1
ATOM 2885 C CA . ILE A 1 374 ? 10.760 -15.659 -23.671 1.00 94.31 374 ILE A CA 1
ATOM 2886 C C . ILE A 1 374 ? 9.435 -16.406 -23.485 1.00 94.31 374 ILE A C 1
ATOM 2888 O O . ILE A 1 374 ? 8.611 -15.965 -22.691 1.00 94.31 374 ILE A O 1
ATOM 2892 N N . HIS A 1 375 ? 9.248 -17.551 -24.152 1.00 95.00 375 HIS A N 1
ATOM 2893 C CA . HIS A 1 375 ? 8.047 -18.378 -23.984 1.00 95.00 375 HIS A CA 1
ATOM 2894 C C . HIS A 1 375 ? 7.844 -18.787 -22.525 1.00 95.00 375 HIS A C 1
ATOM 2896 O O . HIS A 1 375 ? 6.780 -18.538 -21.974 1.00 95.00 375 HIS A O 1
ATOM 2902 N N . LYS A 1 376 ? 8.896 -19.281 -21.861 1.00 94.56 376 LYS A N 1
ATOM 2903 C CA . LYS A 1 376 ? 8.835 -19.628 -20.436 1.00 94.56 376 LYS A CA 1
ATOM 2904 C C . LYS A 1 376 ? 8.414 -18.442 -19.557 1.00 94.56 376 LYS A C 1
ATOM 2906 O O . LYS A 1 376 ? 7.602 -18.617 -18.654 1.00 94.56 376 LYS A O 1
ATOM 2911 N N . ALA A 1 377 ? 8.953 -17.249 -19.811 1.00 95.00 377 ALA A N 1
ATOM 2912 C CA . ALA A 1 377 ? 8.582 -16.038 -19.078 1.00 95.00 377 ALA A CA 1
ATOM 2913 C C . ALA A 1 377 ? 7.105 -15.664 -19.296 1.00 95.00 377 ALA A C 1
ATOM 2915 O O . ALA A 1 377 ? 6.398 -15.338 -18.344 1.00 95.00 377 ALA A O 1
ATOM 2916 N N . VAL A 1 378 ? 6.630 -15.747 -20.541 1.00 96.38 378 VAL A N 1
ATOM 2917 C CA . VAL A 1 378 ? 5.220 -15.511 -20.885 1.00 96.38 378 VAL A CA 1
ATOM 2918 C C . VAL A 1 378 ? 4.319 -16.527 -20.188 1.00 96.38 378 VAL A C 1
ATOM 2920 O O . VAL A 1 378 ? 3.304 -16.136 -19.619 1.00 96.38 378 VAL A O 1
ATOM 2923 N N . ASP A 1 379 ? 4.691 -17.805 -20.187 1.00 96.19 379 ASP A N 1
ATOM 2924 C CA . ASP A 1 379 ? 3.909 -18.866 -19.550 1.00 96.19 379 ASP A CA 1
ATOM 2925 C C . ASP A 1 379 ? 3.807 -18.651 -18.033 1.00 96.19 379 ASP A C 1
ATOM 2927 O O . ASP A 1 379 ? 2.721 -18.773 -17.470 1.00 96.19 379 ASP A O 1
ATOM 2931 N N . GLN A 1 380 ? 4.895 -18.237 -17.374 1.00 95.69 380 GLN A N 1
ATOM 2932 C CA . GLN A 1 380 ? 4.892 -17.895 -15.944 1.00 95.69 380 GLN A CA 1
ATOM 2933 C C . GLN A 1 380 ? 3.977 -16.708 -15.616 1.00 95.69 380 GLN A C 1
ATOM 2935 O O . GLN A 1 380 ? 3.279 -16.728 -14.605 1.00 95.69 380 GLN A O 1
ATOM 2940 N N . LEU A 1 381 ? 3.960 -15.676 -16.462 1.00 96.25 381 LEU A N 1
ATOM 2941 C CA . LEU A 1 381 ? 3.061 -14.531 -16.294 1.00 96.25 381 LEU A CA 1
ATOM 2942 C C . LEU A 1 381 ? 1.598 -14.911 -16.570 1.00 96.25 381 LEU A C 1
ATOM 2944 O O . LEU A 1 381 ? 0.702 -14.489 -15.841 1.00 96.25 381 LEU A O 1
ATOM 2948 N N . LYS A 1 382 ? 1.343 -15.766 -17.566 1.00 95.94 382 LYS A N 1
ATOM 2949 C CA . LYS A 1 382 ? -0.002 -16.286 -17.853 1.00 95.94 382 LYS A CA 1
ATOM 2950 C C . LYS A 1 382 ? -0.554 -17.146 -16.718 1.00 95.94 382 LYS A C 1
ATOM 2952 O O . LYS A 1 382 ? -1.737 -17.043 -16.424 1.00 95.94 382 LYS A O 1
ATOM 2957 N N . GLN A 1 383 ? 0.285 -17.945 -16.056 1.00 96.00 383 GLN A N 1
ATOM 2958 C CA . GLN A 1 383 ? -0.124 -18.769 -14.908 1.00 96.00 383 GLN A CA 1
ATOM 2959 C C . GLN A 1 383 ? -0.686 -17.945 -13.741 1.00 96.00 383 GLN A C 1
ATOM 2961 O O . GLN A 1 383 ? -1.522 -18.447 -12.996 1.00 96.00 383 GLN A O 1
ATOM 2966 N N . VAL A 1 384 ? -0.258 -16.687 -13.594 1.00 95.31 384 VAL A N 1
ATOM 2967 C CA . VAL A 1 384 ? -0.768 -15.754 -12.575 1.00 95.31 384 VAL A CA 1
ATOM 2968 C C . VAL A 1 384 ? -1.774 -14.745 -13.142 1.00 95.31 384 VAL A C 1
ATOM 2970 O O . VAL A 1 384 ? -2.088 -13.759 -12.485 1.00 95.31 384 VAL A O 1
ATOM 2973 N N . ASN A 1 385 ? -2.288 -14.985 -14.355 1.00 96.12 385 ASN A N 1
ATOM 2974 C CA . ASN A 1 385 ? -3.224 -14.108 -15.068 1.00 96.12 385 ASN A CA 1
ATOM 2975 C C . ASN A 1 385 ? -2.719 -12.663 -15.241 1.00 96.12 385 ASN A C 1
ATOM 2977 O O . ASN A 1 385 ? -3.503 -11.715 -15.220 1.00 96.12 385 ASN A O 1
ATOM 2981 N N . ALA A 1 386 ? -1.409 -12.481 -15.428 1.00 96.44 386 ALA A N 1
ATOM 2982 C CA . ALA A 1 386 ? -0.831 -11.159 -15.628 1.00 96.44 386 ALA A CA 1
ATOM 2983 C C . ALA A 1 386 ? -1.353 -10.508 -16.931 1.00 96.44 386 ALA A C 1
ATOM 2985 O O . ALA A 1 386 ? -1.329 -11.151 -17.989 1.00 96.44 386 ALA A O 1
ATOM 2986 N N . PRO A 1 387 ? -1.752 -9.222 -16.909 1.00 95.06 387 PRO A N 1
ATOM 2987 C CA . PRO A 1 387 ? -2.285 -8.527 -18.081 1.00 95.06 387 PRO A CA 1
ATOM 2988 C C . PRO A 1 387 ? -1.161 -8.072 -19.028 1.00 95.06 387 PRO A C 1
ATOM 2990 O O . PRO A 1 387 ? -0.775 -6.905 -19.054 1.00 95.06 387 PRO A O 1
ATOM 2993 N N . ILE A 1 388 ? -0.595 -8.993 -19.809 1.00 96.00 388 ILE A N 1
ATOM 2994 C CA . ILE A 1 388 ? 0.486 -8.682 -20.759 1.00 96.00 388 ILE A CA 1
ATOM 2995 C C . ILE A 1 388 ? -0.051 -7.800 -21.897 1.00 96.00 388 ILE A C 1
ATOM 2997 O O . ILE A 1 388 ? -0.865 -8.250 -22.698 1.00 96.00 388 ILE A O 1
ATOM 3001 N N . LEU A 1 389 ? 0.449 -6.563 -21.996 1.00 94.88 389 LEU A N 1
ATOM 3002 C CA . LEU A 1 389 ? 0.103 -5.624 -23.071 1.00 94.88 389 LEU A CA 1
ATOM 3003 C C . LEU A 1 389 ? 0.923 -5.874 -24.339 1.00 94.88 389 LEU A C 1
ATOM 3005 O O . LEU A 1 389 ? 0.442 -5.660 -25.448 1.00 94.88 389 LEU A O 1
ATOM 3009 N N . GLY A 1 390 ? 2.179 -6.300 -24.186 1.00 94.25 390 GLY A N 1
ATOM 3010 C CA . GLY A 1 390 ? 3.060 -6.553 -25.319 1.00 94.25 390 GLY A CA 1
ATOM 3011 C C . GLY A 1 390 ? 4.541 -6.568 -24.964 1.00 94.25 390 GLY A C 1
ATOM 3012 O O . GLY A 1 390 ? 4.936 -6.706 -23.802 1.00 94.25 390 GLY A O 1
ATOM 3013 N N . PHE A 1 391 ? 5.365 -6.423 -26.000 1.00 94.69 391 PHE A N 1
ATOM 3014 C CA . PHE A 1 391 ? 6.818 -6.526 -25.919 1.00 94.69 391 PHE A CA 1
ATOM 3015 C C . PHE A 1 391 ? 7.497 -5.238 -26.380 1.00 94.69 391 PHE A C 1
ATOM 3017 O O . PHE A 1 391 ? 7.056 -4.604 -27.336 1.00 94.69 391 PHE A O 1
ATOM 3024 N N . VAL A 1 392 ? 8.618 -4.904 -25.743 1.00 95.12 392 VAL A N 1
ATOM 3025 C CA . VAL A 1 392 ? 9.549 -3.867 -26.199 1.00 95.12 392 VAL A CA 1
ATOM 3026 C C . VAL A 1 392 ? 10.841 -4.545 -26.620 1.00 95.12 392 VAL A C 1
ATOM 3028 O O . VAL A 1 392 ? 11.551 -5.119 -25.793 1.00 95.12 392 VAL A O 1
ATOM 3031 N N . LEU A 1 393 ? 11.148 -4.479 -27.913 1.00 92.56 393 LEU A N 1
ATOM 3032 C CA . LEU A 1 393 ? 12.400 -4.986 -28.455 1.00 92.56 393 LEU A CA 1
ATOM 3033 C C . LEU A 1 393 ? 13.491 -3.925 -28.282 1.00 92.56 393 LEU A C 1
ATOM 3035 O O . LEU A 1 393 ? 13.495 -2.900 -28.955 1.00 92.56 393 LEU A O 1
ATOM 3039 N N . ASN A 1 394 ? 14.406 -4.163 -27.351 1.00 90.38 394 ASN A N 1
ATOM 3040 C CA . ASN A 1 394 ? 15.473 -3.235 -26.992 1.00 90.38 394 ASN A CA 1
ATOM 3041 C C . ASN A 1 394 ? 16.810 -3.652 -27.626 1.00 90.38 394 ASN A C 1
ATOM 3043 O O . ASN A 1 394 ? 16.997 -4.818 -27.961 1.00 90.38 394 ASN A O 1
ATOM 3047 N N . ARG A 1 395 ? 17.782 -2.734 -27.714 1.00 84.69 395 ARG A N 1
ATOM 3048 C CA . ARG A 1 395 ? 19.123 -2.958 -28.309 1.00 84.69 395 ARG A CA 1
ATOM 3049 C C . ARG A 1 395 ? 19.123 -3.279 -29.808 1.00 84.69 395 ARG A C 1
ATOM 3051 O O . ARG A 1 395 ? 20.012 -3.986 -30.276 1.00 84.69 395 ARG A O 1
ATOM 3058 N N . MET A 1 396 ? 18.150 -2.758 -30.545 1.00 80.44 396 MET A N 1
ATOM 3059 C CA . MET A 1 396 ? 18.152 -2.837 -32.004 1.00 80.44 396 MET A CA 1
ATOM 3060 C C . MET A 1 396 ? 19.363 -2.099 -32.587 1.00 80.44 396 MET A C 1
ATOM 3062 O O . MET A 1 396 ? 19.742 -1.037 -32.090 1.00 80.44 396 MET A O 1
ATOM 3066 N N . ASP A 1 397 ? 19.980 -2.666 -33.628 1.00 72.31 397 ASP A N 1
ATOM 3067 C CA . ASP A 1 397 ? 21.016 -1.969 -34.391 1.00 72.31 397 ASP A CA 1
ATOM 3068 C C . ASP A 1 397 ? 20.342 -0.912 -35.291 1.00 72.31 397 ASP A C 1
ATOM 3070 O O . ASP A 1 397 ? 19.504 -1.273 -36.126 1.00 72.31 397 ASP A O 1
ATOM 3074 N N . PRO A 1 398 ? 20.709 0.380 -35.187 1.00 63.38 398 PRO A N 1
ATOM 3075 C CA . PRO A 1 398 ? 20.161 1.440 -36.038 1.00 63.38 398 PRO A CA 1
ATOM 3076 C C . PRO A 1 398 ? 20.328 1.185 -37.547 1.00 63.38 398 PRO A C 1
ATOM 3078 O O . PRO A 1 398 ? 19.594 1.746 -38.365 1.00 63.38 398 PRO A O 1
ATOM 3081 N N . LYS A 1 399 ? 21.296 0.350 -37.955 1.00 60.38 399 LYS A N 1
ATOM 3082 C CA . LYS A 1 399 ? 21.463 -0.060 -39.360 1.00 60.38 399 LYS A CA 1
ATOM 3083 C C . LYS A 1 399 ? 20.323 -0.958 -39.842 1.00 60.38 399 LYS A C 1
ATOM 3085 O O . LYS A 1 399 ? 19.921 -0.835 -40.995 1.00 60.38 399 LYS A O 1
ATOM 3090 N N . GLU A 1 400 ? 19.779 -1.807 -38.974 1.00 54.41 400 GLU A N 1
ATOM 3091 C CA . GLU A 1 400 ? 18.597 -2.625 -39.275 1.00 54.41 400 GLU A CA 1
ATOM 3092 C C . GLU A 1 400 ? 17.307 -1.784 -39.234 1.00 54.41 400 GLU A C 1
ATOM 3094 O O . GLU A 1 400 ? 16.381 -2.016 -40.010 1.00 54.41 400 GLU A O 1
ATOM 3099 N N . GLU A 1 401 ? 17.277 -0.731 -38.413 1.00 50.28 401 GLU A N 1
ATOM 3100 C CA . GLU A 1 401 ? 16.151 0.207 -38.294 1.00 50.28 401 GLU A CA 1
ATOM 3101 C C . GLU A 1 401 ? 15.952 1.085 -39.549 1.00 50.28 401 GLU A C 1
ATOM 3103 O O . GLU A 1 401 ? 14.818 1.310 -39.985 1.00 50.28 401 GLU A O 1
ATOM 3108 N N . LYS A 1 402 ? 17.044 1.507 -40.213 1.00 48.47 402 LYS A N 1
ATOM 3109 C CA . LYS A 1 402 ? 16.983 2.227 -41.505 1.00 48.47 402 LYS A CA 1
ATOM 3110 C C . LYS A 1 402 ? 16.248 1.438 -42.590 1.00 48.47 402 LYS A C 1
ATOM 3112 O O . LYS A 1 402 ? 15.575 2.043 -43.424 1.00 48.47 402 LYS A O 1
ATOM 3117 N N . HIS A 1 403 ? 16.343 0.108 -42.581 1.00 43.22 403 HIS A N 1
ATOM 3118 C CA . HIS A 1 403 ? 15.618 -0.740 -43.528 1.00 43.22 403 HIS A CA 1
ATOM 3119 C C . HIS A 1 403 ? 14.112 -0.774 -43.242 1.00 43.22 403 HIS A C 1
ATOM 3121 O O . HIS A 1 403 ? 13.326 -0.761 -44.187 1.00 43.22 403 HIS A O 1
ATOM 3127 N N . TYR A 1 404 ? 13.703 -0.735 -41.971 1.00 42.97 404 TYR A N 1
ATOM 3128 C CA . TYR A 1 404 ? 12.293 -0.726 -41.574 1.00 42.97 404 TYR A CA 1
ATOM 3129 C C . TYR A 1 404 ? 11.599 0.603 -41.919 1.00 42.97 404 TYR A C 1
ATOM 3131 O O . TYR A 1 404 ? 10.548 0.608 -42.561 1.00 42.97 404 TYR A O 1
ATOM 3139 N N . TYR A 1 405 ? 12.230 1.741 -41.601 1.00 43.91 405 TYR A N 1
ATOM 3140 C CA . TYR A 1 405 ? 11.719 3.060 -42.002 1.00 43.91 405 TYR A CA 1
ATOM 3141 C C . TYR A 1 405 ? 11.750 3.255 -43.525 1.00 43.91 405 TYR A C 1
ATOM 3143 O O . TYR A 1 405 ? 10.783 3.755 -44.095 1.00 43.91 405 TYR A O 1
ATOM 3151 N N . SER A 1 406 ? 12.804 2.797 -44.216 1.00 41.62 406 SER A N 1
ATOM 3152 C CA . SER A 1 406 ? 12.861 2.816 -45.688 1.00 41.62 406 SER A CA 1
ATOM 3153 C C . SER A 1 406 ? 11.718 2.020 -46.328 1.00 41.62 406 SER A C 1
ATOM 3155 O O . SER A 1 406 ? 11.204 2.431 -47.368 1.00 41.62 406 SER A O 1
ATOM 3157 N N . TYR A 1 407 ? 11.292 0.918 -45.705 1.00 37.25 407 TYR A N 1
ATOM 3158 C CA . TYR A 1 407 ? 10.167 0.104 -46.163 1.00 37.25 407 TYR A CA 1
ATOM 3159 C C . TYR A 1 407 ? 8.821 0.823 -45.982 1.00 37.25 407 TYR A C 1
ATOM 3161 O O . TYR A 1 407 ? 8.006 0.821 -46.903 1.00 37.25 407 TYR A O 1
ATOM 3169 N N . TYR A 1 408 ? 8.619 1.511 -44.852 1.00 40.88 408 TYR A N 1
ATOM 3170 C CA . TYR A 1 408 ? 7.420 2.321 -44.594 1.00 40.88 408 TYR A CA 1
ATOM 3171 C C . TYR A 1 408 ? 7.294 3.513 -45.556 1.00 40.88 408 TYR A C 1
ATOM 3173 O O . TYR A 1 408 ? 6.224 3.734 -46.123 1.00 40.88 408 TYR A O 1
ATOM 3181 N N . TYR A 1 409 ? 8.393 4.228 -45.822 1.00 43.44 409 TYR A N 1
ATOM 3182 C CA . TYR A 1 409 ? 8.407 5.304 -46.820 1.00 43.44 409 TYR A CA 1
ATOM 3183 C C . TYR A 1 409 ? 8.204 4.774 -48.248 1.00 43.44 409 TYR A C 1
ATOM 3185 O O . TYR A 1 409 ? 7.471 5.387 -49.020 1.00 43.44 409 TYR A O 1
ATOM 3193 N N . LYS A 1 410 ? 8.754 3.598 -48.593 1.00 40.41 410 LYS A N 1
ATOM 3194 C CA . LYS A 1 410 ? 8.483 2.937 -49.885 1.00 40.41 410 LYS A CA 1
ATOM 3195 C C . LYS A 1 410 ? 7.021 2.521 -50.054 1.00 40.41 410 LYS A C 1
ATOM 3197 O O . LYS A 1 410 ? 6.505 2.613 -51.164 1.00 40.41 410 LYS A O 1
ATOM 3202 N N . TYR A 1 411 ? 6.366 2.061 -48.988 1.00 38.31 411 TYR A N 1
ATOM 3203 C CA . TYR A 1 411 ? 4.942 1.718 -49.018 1.00 38.31 411 TYR A CA 1
ATOM 3204 C C . TYR A 1 411 ? 4.058 2.963 -49.133 1.00 38.31 411 TYR A C 1
ATOM 3206 O O . TYR A 1 411 ? 3.107 2.953 -49.910 1.00 38.31 411 TYR A O 1
ATOM 3214 N N . GLY A 1 412 ? 4.401 4.053 -48.437 1.00 43.41 412 GLY A N 1
ATOM 3215 C CA . GLY A 1 412 ? 3.733 5.349 -48.596 1.00 43.41 412 GLY A CA 1
ATOM 3216 C C . GLY A 1 412 ? 3.844 5.894 -50.024 1.00 43.41 412 GLY A C 1
ATOM 3217 O O . GLY A 1 412 ? 2.833 6.247 -50.629 1.00 43.41 412 GLY A O 1
ATOM 3218 N N . ASP A 1 413 ? 5.041 5.864 -50.615 1.00 42.66 413 ASP A N 1
ATOM 3219 C CA . ASP A 1 413 ? 5.258 6.293 -52.004 1.00 42.66 413 ASP A CA 1
ATOM 3220 C C . ASP A 1 413 ? 4.482 5.443 -53.022 1.00 42.66 413 ASP A C 1
ATOM 3222 O O . ASP A 1 413 ? 4.065 5.961 -54.057 1.00 42.66 413 ASP A O 1
ATOM 3226 N N . TYR A 1 414 ? 4.235 4.160 -52.738 1.00 44.25 414 TYR A N 1
ATOM 3227 C CA . TYR A 1 414 ? 3.440 3.288 -53.612 1.00 44.25 414 TYR A CA 1
ATOM 3228 C C . TYR A 1 414 ? 1.961 3.709 -53.671 1.00 44.25 414 TYR A C 1
ATOM 3230 O O . TYR A 1 414 ? 1.340 3.622 -54.730 1.00 44.25 414 TYR A O 1
ATOM 3238 N N . TYR A 1 415 ? 1.409 4.235 -52.571 1.00 42.62 415 TYR A N 1
ATOM 3239 C CA . TYR A 1 415 ? 0.037 4.758 -52.531 1.00 42.62 415 TYR A CA 1
ATOM 3240 C C . TYR A 1 415 ? -0.088 6.172 -53.119 1.00 42.62 415 TYR A C 1
ATOM 3242 O O . TYR A 1 415 ? -1.134 6.507 -53.675 1.00 42.62 415 TYR A O 1
ATOM 3250 N N . TYR A 1 416 ? 0.974 6.984 -53.069 1.00 44.69 416 TYR A N 1
ATOM 3251 C CA . TYR A 1 416 ? 0.969 8.347 -53.618 1.00 44.69 416 TYR A CA 1
ATOM 3252 C C . TYR A 1 416 ? 1.454 8.453 -55.074 1.00 44.69 416 TYR A C 1
ATOM 3254 O O . TYR A 1 416 ? 1.133 9.433 -55.746 1.00 44.69 416 TYR A O 1
ATOM 3262 N N . ARG A 1 417 ? 2.155 7.445 -55.617 1.00 43.84 417 ARG A N 1
ATOM 3263 C CA . ARG A 1 417 ? 2.530 7.383 -57.048 1.00 43.84 417 ARG A CA 1
ATOM 3264 C C . ARG A 1 417 ? 1.526 6.659 -57.950 1.00 43.84 417 ARG A C 1
ATOM 3266 O O . ARG A 1 417 ? 1.712 6.673 -59.160 1.00 43.84 417 ARG A O 1
ATOM 3273 N N . GLY A 1 418 ? 0.453 6.085 -57.400 1.00 45.22 418 GLY A N 1
ATOM 3274 C CA . GLY A 1 418 ? -0.615 5.428 -58.171 1.00 45.22 418 GLY A CA 1
ATOM 3275 C C . GLY A 1 418 ? -1.682 6.364 -58.763 1.00 45.22 418 GLY A C 1
ATOM 3276 O O . GLY A 1 418 ? -2.634 5.884 -59.371 1.00 45.22 418 GLY A O 1
ATOM 3277 N N . LYS A 1 419 ? -1.559 7.685 -58.584 1.00 42.81 419 LYS A N 1
ATOM 3278 C CA . LYS A 1 419 ? -2.418 8.693 -59.228 1.00 42.81 419 LYS A CA 1
ATOM 3279 C C . LYS A 1 419 ? -1.564 9.743 -59.935 1.00 42.81 419 LYS A C 1
ATOM 3281 O O . LYS A 1 419 ? -1.347 10.831 -59.404 1.00 42.81 419 LYS A O 1
ATOM 3286 N N . LYS A 1 420 ? -1.083 9.411 -61.127 1.00 36.84 420 LYS A N 1
ATOM 3287 C CA . LYS A 1 420 ? -0.779 10.383 -62.177 1.00 36.84 420 LYS A CA 1
ATOM 3288 C C . LYS A 1 420 ? -1.195 9.815 -63.516 1.00 36.84 420 LYS A C 1
ATOM 3290 O O . LYS A 1 420 ? -0.924 8.613 -63.726 1.00 36.84 420 LYS A O 1
#

Solvent-accessible surface area (backbone atoms only — not comparable to full-atom values): 23330 Å² total; per-residue (Å²): 137,86,78,93,74,77,84,80,80,63,94,80,72,77,68,72,84,72,82,73,84,71,75,52,47,89,80,48,58,81,86,35,72,69,39,43,52,29,49,50,49,53,52,51,57,66,60,70,39,87,89,50,85,69,41,26,37,34,27,23,22,38,48,83,92,30,47,26,61,39,52,36,54,27,41,43,47,40,44,14,78,68,73,35,39,26,36,41,34,39,60,28,43,88,71,71,56,54,71,81,76,45,99,60,61,63,75,36,15,56,38,35,46,50,69,45,60,50,58,55,85,66,53,63,52,41,24,71,67,44,27,51,28,32,48,51,51,34,34,34,69,63,40,39,33,24,38,40,37,38,44,45,102,86,45,40,36,39,35,33,24,55,63,20,40,68,75,46,74,46,54,77,66,60,54,72,74,74,32,69,59,39,50,32,38,76,66,71,55,44,51,73,65,58,42,51,55,37,49,56,63,29,69,83,66,81,53,56,62,69,59,47,35,42,76,69,65,62,43,53,62,76,71,44,28,61,62,50,51,52,51,51,49,54,46,48,40,51,50,42,69,44,54,71,30,40,38,37,40,47,78,40,99,65,70,89,61,70,85,85,58,85,71,64,66,59,52,77,81,58,72,43,92,84,40,63,48,63,85,51,30,66,47,59,47,50,57,52,53,75,30,42,40,81,54,99,49,68,55,31,31,35,32,36,24,30,48,69,58,96,56,54,56,58,54,63,64,29,72,53,36,52,49,51,53,48,47,50,60,75,70,65,66,48,60,30,36,36,35,25,37,40,24,39,67,80,42,65,50,35,54,51,51,32,77,74,28,64,27,30,38,36,25,39,33,53,98,72,68,62,67,69,52,45,51,53,27,51,51,54,32,51,77,71,67,37,44,71,74,48,74,45,80,29,77,68,56,69,76,64,48,52,54,55,54,52,48,53,52,52,55,51,48,56,70,65,64,74,74,125

Secondary structure (DSSP, 8-state):
----------TT-----PPPPPP-GGGS-TTSHHHHHHHHHHHHHHHS-SSS---EEEEEESSTTS-HHHHHHHHHHHHHHTT--EEEEE--TTS--GGGTS---TT-SHHHHHHTGGG---SEEETTTS-HHHHHHHHHHTT--EEEEEE-SS-EEEEEEETTEEEEEEETT--GGGSHHHHHHHTTSS-HHHHHHHHHHHTTT---HHHHHHHTTS--HHHHHHHHHHHHHHHHHHHHT-SS-EEEEEE-S-----TTS--SS-HHHHSSTTSTTTT--HHHHHHHHTT-EE-SSTTEEEE---SPPS-HHHHHTSHHHHHHHHHHHHTS--SEEEEE---TTT-THHHHHHTT-SEEEEEEETTTS-HHHHHHHHHHHHHTT--EEEEEEES--HHHHHHHHHHHHHHHHHHHSS--

Sequence (420 aa):
MRIPFLSKRTASDSKLLKRRPVPRHANFSLISHFAESFNTLRTNIRFAKLDSQVKVLLVTGAAPFEGKTTVAVNLAESFAFGGQKVLLMECDLRLATFKSLFPTDPKKGVSRLISETFDTPVEKGSLGSLSMGDLMTLIDLQEKTGTLTLSDNSDAYQFWFHRGKLVSSVWKNRPKDKRLAAVLIGSNRITSEQATEALNRAGGTGQRLGFILLNMGVVTADHLRGPIRLQIMDTLSRAFNLSTAEYRFEKSSHVVYERDIIDPVSFGDILTDEVPGLHIRPFLYEQIASSTVETDVKDLHVLPGGPKPPNPSEVLGSRRMSALMSMLKDTFQYDILIIDSPPVTSVSDASILSAFADGVIMTVGAGTINRAIIHKAVDQLKQVNAPILGFVLNRMDPKEEKHYYSYYYKYGDYYYRGKK

pLDDT: mean 84.25, std 17.61, range [24.56, 98.44]

Foldseek 3Di:
DDDDDDDDPPPPPPPPPPDDDQDALVPDDCPDPVVVLLLVVLVLQQPLDPPDGFFEEEQFALAPPLCSVSSLRNNLLSVLVVVFQEEEAELALVDFDVVVVFVADLQFFLLCLLPPVLCDDDQKDWCLQWPPLNNLSSLQQVQFFFKKWWDDPQWIKIFTGGGSDTDDIDTPNPDPCLDLLNVCCVVVLAPPVLQVVLVVVCVPPVDDSVQSCVVVVSHDLVSVLVSVLVVVLVRQLVSLPDNTIIMGTDGDPDDPPVPPDPPSDDVVVNLDPPRPNNLPTPNSVCSQVVQWDDGPRPSYIYGTHHNRDPDSQCSLLGPSVVVVLCCCVPPVPGSHYYYRHYHQNPDCNSLSNLVSTPEYEYRGEPPPDDVVSVVVSVVSNVVSPRHYSYYDYPPDDVVVVVVVVVVVVVVVVVVVVPPD

Nearest PDB structures (foldseek):
  2ved-assembly1_B  TM=9.385E-01  e=1.860E-12  Staphylococcus aureus
  3la6-assembly2_P  TM=9.295E-01  e=4.001E-12  Escherichia coli K-12
  3la6-assembly2_M  TM=9.293E-01  e=7.304E-12  Escherichia coli K-12
  7nhr-assembly1_D  TM=9.201E-01  e=9.520E-10  Escherichia coli
  3cio-assembly1_D  TM=8.407E-01  e=3.967E-10  unclassified

Mean predicted aligned error: 9.74 Å

Radius of gyration: 29.37 Å; Cα contacts (8 Å, |Δi|>4): 675; chains: 1; bounding box: 78×39×100 Å